Protein AF-A0A258IC38-F1 (afdb_monomer_lite)

pLDDT: mean 75.59, std 21.95, range [21.83, 98.69]

Foldseek 3Di:
DDPLVVLVCVLQVVPDDDDPPDDPCPVVVVVVSVVSLLVNAQAEEEEQPLQCLQLVLQLLLLLVCVQVVNDDLASSVLCCCCSVDVLRTNYYYDNVPNQQQDFLVPDDLDPLSQQAHEYEYEYEQLLSSQLLVVLCCCFAVVPDDDASLCCQPPHGNHLSSNQSSQQSCVVCQNRHPHYHYDYLVCCLVPVLVVSQVVCVSSVHDRDDPVSSVVSNVCSDLVNLVVCLLVVSNVDPVQHFNDLLDLSSGSSRQSDGPCSVVRDDPVRVVVSLVCCQVRHDCVVVCSRPVNVVVVVVVVVVVPPDDPDDDDDDDDDDDDDDDDDDDDDDDDDDPDDDDDDDDDDDDDDRSLVVQLQVQQVVVVVVVVVQVPDPPDDADQDDDQVVCCVVFVWRDFDADPQKTWGHKDWDQGPLGTKIKTWIQHNVRFTKIKIKGQAPDPFALQWDWDQDPNWIKIWHDDDRMTIIMTGPDDNVVRNVNRRVRSVRD

Sequence (485 aa):
MTLRTMFRDFAFSAGEVLLPRSIKNKGILLAMRRSASAWARDGYVLSYPKSGRTWFRTMFGSMACAQFGLKVDNPMELQHFWKLSPGIPNIGFTHDDYPNLKFGRDVEWNKSFYRRKKVLLLTRDPRDVLVSYYFDAKNRMKVIDCDISTYLRCEKGSIDAIVAFYNAWAQARSVPRDFLWITYEDMQSDPRKVIRDSAKFFGLPDPSAELVDEIVEKGSFRNMRKAELQDSFKHERLRPADPNNPESFKVRRGKVGGYVDYLTAEDIAFVDDYIDRNLDPFFARYYSENWSAQSASEQAAAEPARVQATSAANDNRSRNRWAKAAAILAVFASGWIANEAEIGVSHPASASSLVDEAQEAYEASKARAKMASQVQNGAVDRQEILDATGVVLPELPGEWTVTDTQLYPSDLGTSVVMSVVTEEDEQISLFAAEEETSISELPATEVNHGMTVAYWEEGSVALALVGEVDAPRLQELAENLADNS

Radius of gyration: 26.72 Å; chains: 1; bounding box: 61×61×80 Å

Structure (mmCIF, N/CA/C/O backbone):
data_AF-A0A258IC38-F1
#
_entry.id   AF-A0A258IC38-F1
#
loop_
_atom_site.group_PDB
_atom_site.id
_atom_site.type_symbol
_atom_site.label_atom_id
_atom_site.label_alt_id
_atom_site.label_comp_id
_atom_site.label_asym_id
_atom_site.label_entity_id
_atom_site.label_seq_id
_atom_site.pdbx_PDB_ins_code
_atom_site.Cartn_x
_atom_site.Cartn_y
_atom_site.Cartn_z
_atom_site.occupancy
_atom_site.B_iso_or_equiv
_atom_site.auth_seq_id
_atom_site.auth_comp_id
_atom_site.auth_asym_id
_atom_site.auth_atom_id
_atom_site.pdbx_PDB_model_num
ATOM 1 N N . MET A 1 1 ? -15.250 -5.197 38.723 1.00 43.66 1 MET A N 1
ATOM 2 C CA . MET A 1 1 ? -14.111 -4.783 37.876 1.00 43.66 1 MET A CA 1
ATOM 3 C C . MET A 1 1 ? -13.611 -6.019 37.136 1.00 43.66 1 MET A C 1
ATOM 5 O O . MET A 1 1 ? -13.114 -6.939 37.767 1.00 43.66 1 MET A O 1
ATOM 9 N N . THR A 1 2 ? -13.887 -6.137 35.838 1.00 50.22 2 THR A N 1
ATOM 10 C CA . THR A 1 2 ? -13.558 -7.332 35.034 1.00 50.22 2 THR A CA 1
ATOM 11 C C . THR A 1 2 ? -12.044 -7.520 34.907 1.00 50.22 2 THR A C 1
ATOM 13 O O . THR A 1 2 ? -11.322 -6.534 34.791 1.00 50.22 2 THR A O 1
ATOM 16 N N . LEU A 1 3 ? -11.556 -8.767 34.833 1.00 41.72 3 LEU A N 1
ATOM 17 C CA . LEU A 1 3 ? -10.134 -9.103 34.608 1.00 41.72 3 LEU A CA 1
ATOM 18 C C . LEU A 1 3 ? -9.533 -8.321 33.417 1.00 41.72 3 LEU A C 1
ATOM 20 O O . LEU A 1 3 ? -8.392 -7.874 33.447 1.00 41.72 3 LEU A O 1
ATOM 24 N N . ARG A 1 4 ? -10.355 -8.072 32.390 1.00 44.03 4 ARG A N 1
ATOM 25 C CA . ARG A 1 4 ? -10.020 -7.258 31.214 1.00 44.03 4 ARG A CA 1
ATOM 26 C C . ARG A 1 4 ? -9.739 -5.789 31.542 1.00 44.03 4 ARG A C 1
ATOM 28 O O . ARG A 1 4 ? -8.827 -5.217 30.962 1.00 44.03 4 ARG A O 1
ATOM 35 N N . THR A 1 5 ? -10.486 -5.204 32.475 1.00 47.81 5 THR A N 1
ATOM 36 C CA . THR A 1 5 ? -10.285 -3.834 32.967 1.00 47.81 5 THR A CA 1
ATOM 37 C C . THR A 1 5 ? -8.966 -3.742 33.732 1.00 47.81 5 THR A C 1
ATOM 39 O O . THR A 1 5 ? -8.153 -2.893 33.416 1.00 47.81 5 THR A O 1
ATOM 42 N N . MET A 1 6 ? -8.673 -4.709 34.609 1.00 48.41 6 MET A N 1
ATOM 43 C CA . MET A 1 6 ? -7.423 -4.755 35.382 1.00 48.41 6 MET A CA 1
ATOM 44 C C . MET A 1 6 ? -6.166 -4.868 34.498 1.00 48.41 6 MET A C 1
ATOM 46 O O . MET A 1 6 ? -5.181 -4.175 34.728 1.00 48.41 6 MET A O 1
ATOM 50 N N . PHE A 1 7 ? -6.194 -5.702 33.452 1.00 50.75 7 PHE A N 1
ATOM 51 C CA . PHE A 1 7 ? -5.085 -5.807 32.491 1.00 50.75 7 PHE A CA 1
ATOM 52 C C . PHE A 1 7 ? -4.980 -4.594 31.559 1.00 50.75 7 PHE A C 1
ATOM 54 O O . PHE A 1 7 ? -3.871 -4.215 31.179 1.00 50.75 7 PHE A O 1
ATOM 61 N N . ARG A 1 8 ? -6.113 -3.973 31.201 1.00 49.62 8 ARG A N 1
ATOM 62 C CA . ARG A 1 8 ? -6.132 -2.704 30.462 1.00 49.62 8 ARG A CA 1
ATOM 63 C C . ARG A 1 8 ? -5.483 -1.601 31.292 1.00 49.62 8 ARG A C 1
ATOM 65 O O . ARG A 1 8 ? -4.612 -0.905 30.782 1.00 49.62 8 ARG A O 1
ATOM 72 N N . ASP A 1 9 ? -5.832 -1.527 32.571 1.00 45.72 9 ASP A N 1
ATOM 73 C CA . ASP A 1 9 ? -5.285 -0.572 33.528 1.00 45.72 9 ASP A CA 1
ATOM 74 C C . ASP A 1 9 ? -3.806 -0.865 33.822 1.00 45.72 9 ASP A C 1
ATOM 76 O O . ASP A 1 9 ? -3.018 0.064 33.907 1.00 45.72 9 ASP A O 1
ATOM 80 N N . PHE A 1 10 ? -3.370 -2.130 33.858 1.00 53.59 10 PHE A N 1
ATOM 81 C CA . PHE A 1 10 ? -1.946 -2.490 33.955 1.00 53.59 10 PHE A CA 1
ATOM 82 C C . PHE A 1 10 ? -1.146 -2.079 32.705 1.00 53.59 10 PHE A C 1
ATOM 84 O O . PHE A 1 10 ? -0.032 -1.563 32.810 1.00 53.59 10 PHE A O 1
ATOM 91 N N . ALA A 1 11 ? -1.715 -2.257 31.508 1.00 51.41 11 ALA A N 1
ATOM 92 C CA . ALA A 1 11 ? -1.114 -1.777 30.262 1.00 51.41 11 ALA A CA 1
ATOM 93 C C . ALA A 1 11 ? -1.091 -0.234 30.161 1.00 51.41 11 ALA A C 1
ATOM 95 O O . ALA A 1 11 ? -0.262 0.311 29.425 1.00 51.41 11 ALA A O 1
ATOM 96 N N . PHE A 1 12 ? -1.988 0.447 30.886 1.00 44.09 12 PHE A N 1
ATOM 97 C CA . PHE A 1 12 ? -2.175 1.901 30.915 1.00 44.09 12 PHE A CA 1
ATOM 98 C C . PHE A 1 12 ? -1.322 2.602 31.999 1.00 44.09 12 PHE A C 1
ATOM 100 O O . PHE A 1 12 ? -0.570 3.518 31.685 1.00 44.09 12 PHE A O 1
ATOM 107 N N . SER A 1 13 ? -1.359 2.130 33.250 1.00 41.94 13 SER A N 1
ATOM 108 C CA . SER A 1 13 ? -0.758 2.732 34.459 1.00 41.94 13 SER A CA 1
ATOM 109 C C . SER A 1 13 ? 0.776 2.769 34.464 1.00 41.94 13 SER A C 1
ATOM 111 O O . SER A 1 13 ? 1.376 3.672 35.045 1.00 41.94 13 SER A O 1
ATOM 113 N N . ALA A 1 14 ? 1.447 1.862 33.753 1.00 44.78 14 ALA A N 1
ATOM 114 C CA . ALA A 1 14 ? 2.909 1.867 33.640 1.00 44.78 14 ALA A CA 1
ATOM 115 C C . ALA A 1 14 ? 3.472 3.009 32.752 1.00 44.78 14 ALA A C 1
ATOM 117 O O . ALA A 1 14 ? 4.652 2.980 32.397 1.00 44.78 14 ALA A O 1
ATOM 118 N N . GLY A 1 15 ? 2.629 3.968 32.345 1.00 38.19 15 GLY A N 1
ATOM 119 C CA . GLY A 1 15 ? 3.011 5.195 31.642 1.00 38.19 15 GLY A CA 1
ATOM 120 C C . GLY A 1 15 ? 3.510 6.331 32.543 1.00 38.19 15 GLY A C 1
ATOM 121 O O . GLY A 1 15 ? 4.215 7.193 32.035 1.00 38.19 15 GLY A O 1
ATOM 122 N N . GLU A 1 16 ? 3.222 6.319 33.853 1.00 35.72 16 GLU A N 1
ATOM 123 C CA . GLU A 1 16 ? 3.543 7.459 34.743 1.00 35.72 16 GLU A CA 1
ATOM 124 C C . GLU A 1 16 ? 4.177 7.098 36.097 1.00 35.72 16 GLU A C 1
ATOM 126 O O . GLU A 1 16 ? 4.627 7.986 36.819 1.00 35.72 16 GLU A O 1
ATOM 131 N N . VAL A 1 17 ? 4.304 5.819 36.463 1.00 34.88 17 VAL A N 1
ATOM 132 C CA . VAL A 1 17 ? 4.963 5.458 37.731 1.00 34.88 17 VAL A CA 1
ATOM 133 C C . VAL A 1 17 ? 6.463 5.264 37.508 1.00 34.88 17 VAL A C 1
ATOM 135 O O . VAL A 1 17 ? 6.892 4.272 36.918 1.00 34.88 17 VAL A O 1
ATOM 138 N N . LEU A 1 18 ? 7.245 6.236 37.996 1.00 39.53 18 LEU A N 1
ATOM 139 C CA . LEU A 1 18 ? 8.695 6.198 38.224 1.00 39.53 18 LEU A CA 1
ATOM 140 C C . LEU A 1 18 ? 9.195 4.773 38.513 1.00 39.53 18 LEU A C 1
ATOM 142 O O . LEU A 1 18 ? 9.059 4.270 39.627 1.00 39.53 18 LEU A O 1
ATOM 146 N N . LEU A 1 19 ? 9.798 4.116 37.518 1.00 42.03 19 LEU A N 1
ATOM 147 C CA . LEU A 1 19 ? 10.442 2.823 37.729 1.00 42.03 19 LEU A CA 1
ATOM 148 C C . LEU A 1 19 ? 11.833 3.046 38.349 1.00 42.03 19 LEU A C 1
ATOM 150 O O . LEU A 1 19 ? 12.678 3.695 37.720 1.00 42.03 19 LEU A O 1
ATOM 154 N N . PRO A 1 20 ? 12.116 2.499 39.548 1.00 40.59 20 PRO A N 1
ATOM 155 C CA . PRO A 1 20 ? 13.445 2.564 40.135 1.00 40.59 20 PRO A CA 1
ATOM 156 C C . PRO A 1 20 ? 14.472 1.888 39.217 1.00 40.59 20 PRO A C 1
ATOM 158 O O . PRO A 1 20 ? 14.230 0.826 38.639 1.00 40.59 20 PRO A O 1
ATOM 161 N N . ARG A 1 21 ? 15.651 2.506 39.093 1.00 44.81 21 ARG A N 1
ATOM 162 C CA . ARG A 1 21 ? 16.702 2.169 38.114 1.00 44.81 21 ARG A CA 1
ATOM 163 C C . ARG A 1 21 ? 17.358 0.778 38.280 1.00 44.81 21 ARG A C 1
ATOM 165 O O . ARG A 1 21 ? 18.267 0.471 37.516 1.00 44.81 21 ARG A O 1
ATOM 172 N N . SER A 1 22 ? 16.927 -0.080 39.210 1.00 51.34 22 SER A N 1
ATOM 173 C CA . SER A 1 22 ? 17.721 -1.231 39.685 1.00 51.34 22 SER A CA 1
ATOM 174 C C . SER A 1 22 ? 17.137 -2.642 39.479 1.00 51.34 22 SER A C 1
ATOM 176 O O . SER A 1 22 ? 17.486 -3.551 40.229 1.00 51.34 22 SER A O 1
ATOM 178 N N . ILE A 1 23 ? 16.305 -2.907 38.465 1.00 48.12 23 ILE A N 1
ATOM 179 C CA . ILE A 1 23 ? 15.757 -4.269 38.277 1.00 48.12 23 ILE A CA 1
ATOM 180 C C . ILE A 1 23 ? 16.487 -5.036 37.159 1.00 48.12 23 ILE A C 1
ATOM 182 O O . ILE A 1 23 ? 16.323 -4.747 35.974 1.00 48.12 23 ILE A O 1
ATOM 186 N N . LYS A 1 24 ? 17.222 -6.091 37.550 1.00 48.69 24 LYS A N 1
ATOM 187 C CA . LYS A 1 24 ? 17.891 -7.110 36.701 1.00 48.69 24 LYS A CA 1
ATOM 188 C C . LYS A 1 24 ? 16.952 -7.893 35.750 1.00 48.69 24 LYS A C 1
ATOM 190 O O . LYS A 1 24 ? 17.424 -8.690 34.952 1.00 48.69 24 LYS A O 1
ATOM 195 N N . ASN A 1 25 ? 15.643 -7.625 35.774 1.00 50.44 25 ASN A N 1
ATOM 196 C CA . ASN A 1 25 ? 14.589 -8.356 35.053 1.00 50.44 25 ASN A CA 1
ATOM 197 C C . ASN A 1 25 ? 13.888 -7.526 33.959 1.00 50.44 25 ASN A C 1
ATOM 199 O O . ASN A 1 25 ? 12.760 -7.845 33.577 1.00 50.44 25 ASN A O 1
ATOM 203 N N . LYS A 1 26 ? 14.528 -6.469 33.429 1.00 53.91 26 LYS A N 1
ATOM 204 C CA . LYS A 1 26 ? 13.950 -5.626 32.358 1.00 53.91 26 LYS A CA 1
ATOM 205 C C . LYS A 1 26 ? 13.396 -6.444 31.179 1.00 53.91 26 LYS A C 1
ATOM 207 O O . LYS A 1 26 ? 12.326 -6.114 30.681 1.00 53.91 26 LYS A O 1
ATOM 212 N N . GLY A 1 27 ? 14.072 -7.526 30.775 1.00 51.28 27 GLY A N 1
ATOM 213 C CA . GLY A 1 27 ? 13.627 -8.399 29.679 1.00 51.28 27 GLY A CA 1
ATOM 214 C C . GLY A 1 27 ? 12.324 -9.152 29.973 1.00 51.28 27 GLY A C 1
ATOM 215 O O . GLY A 1 27 ? 11.414 -9.147 29.147 1.00 51.28 27 GLY A O 1
ATOM 216 N N . ILE A 1 28 ? 12.194 -9.727 31.173 1.00 56.53 28 ILE A N 1
ATOM 217 C CA . ILE A 1 28 ? 10.988 -10.456 31.607 1.00 56.53 28 ILE A CA 1
ATOM 218 C C . ILE A 1 28 ? 9.804 -9.492 31.726 1.00 56.53 28 ILE A C 1
ATOM 220 O O . ILE A 1 28 ? 8.716 -9.778 31.231 1.00 56.53 28 ILE A O 1
ATOM 224 N N . LEU A 1 29 ? 10.026 -8.312 32.311 1.00 51.19 29 LEU A N 1
ATOM 225 C CA . LEU A 1 29 ? 8.991 -7.287 32.452 1.00 51.19 29 LEU A CA 1
ATOM 226 C C . LEU A 1 29 ? 8.514 -6.769 31.083 1.00 51.19 29 LEU A C 1
ATOM 228 O O . LEU A 1 29 ? 7.318 -6.573 30.866 1.00 51.19 29 LEU A O 1
ATOM 232 N N . LEU A 1 30 ? 9.438 -6.584 30.134 1.00 51.50 30 LEU A N 1
ATOM 233 C CA . LEU A 1 30 ? 9.118 -6.156 28.772 1.00 51.50 30 LEU A CA 1
ATOM 234 C C . LEU A 1 30 ? 8.346 -7.239 28.002 1.00 51.50 30 LEU A C 1
ATOM 236 O O . LEU A 1 30 ? 7.397 -6.917 27.285 1.00 51.50 30 LEU A O 1
ATOM 240 N N . ALA A 1 31 ? 8.705 -8.514 28.181 1.00 49.56 31 ALA A N 1
ATOM 241 C CA . ALA A 1 31 ? 7.979 -9.647 27.612 1.00 49.56 31 ALA A CA 1
ATOM 242 C C . ALA A 1 31 ? 6.556 -9.749 28.187 1.00 49.56 31 ALA A C 1
ATOM 244 O O . ALA A 1 31 ? 5.594 -9.816 27.425 1.00 49.56 31 ALA A O 1
ATOM 245 N N . MET A 1 32 ? 6.398 -9.642 29.512 1.00 55.78 32 MET A N 1
ATOM 246 C CA . MET A 1 32 ? 5.083 -9.603 30.166 1.00 55.78 32 MET A CA 1
ATOM 247 C C . MET A 1 32 ? 4.231 -8.429 29.671 1.00 55.78 32 MET A C 1
ATOM 249 O O . MET A 1 32 ? 3.051 -8.607 29.372 1.00 55.78 32 MET A O 1
ATOM 253 N N . ARG A 1 33 ? 4.827 -7.240 29.504 1.00 58.94 33 ARG A N 1
ATOM 254 C CA . ARG A 1 33 ? 4.146 -6.058 28.952 1.00 58.94 33 ARG A CA 1
ATOM 255 C C . ARG A 1 33 ? 3.682 -6.277 27.512 1.00 58.94 33 ARG A C 1
ATOM 257 O O . ARG A 1 33 ? 2.566 -5.887 27.168 1.00 58.94 33 ARG A O 1
ATOM 264 N N . ARG A 1 34 ? 4.511 -6.902 26.668 1.00 57.53 34 ARG A N 1
ATOM 265 C CA . ARG A 1 34 ? 4.143 -7.255 25.287 1.00 57.53 34 ARG A CA 1
ATOM 266 C C . ARG A 1 34 ? 2.979 -8.242 25.266 1.00 57.53 34 ARG A C 1
ATOM 268 O O . ARG A 1 34 ? 2.007 -7.985 24.561 1.00 57.53 34 ARG A O 1
ATOM 275 N N . SER A 1 35 ? 3.028 -9.289 26.086 1.00 63.84 35 SER A N 1
ATOM 276 C CA . SER A 1 35 ? 1.956 -10.285 26.191 1.00 63.84 35 SER A CA 1
ATOM 277 C C . SER A 1 35 ? 0.648 -9.688 26.713 1.00 63.84 35 SER A C 1
ATOM 279 O O . SER A 1 35 ? -0.406 -9.940 26.136 1.00 63.84 35 SER A O 1
ATOM 281 N N . ALA A 1 36 ? 0.699 -8.838 27.743 1.00 64.25 36 ALA A N 1
ATOM 282 C CA . ALA A 1 36 ? -0.480 -8.154 28.275 1.00 64.25 36 ALA A CA 1
ATOM 283 C C . ALA A 1 36 ? -1.103 -7.195 27.246 1.00 64.25 36 ALA A C 1
ATOM 285 O O . ALA A 1 36 ? -2.315 -7.208 27.045 1.00 64.25 36 ALA A O 1
ATOM 286 N N . SER A 1 37 ? -0.278 -6.412 26.540 1.00 63.31 37 SER A N 1
ATOM 287 C CA . SER A 1 37 ? -0.732 -5.531 25.455 1.00 63.31 37 SER A CA 1
ATOM 288 C C . SER A 1 37 ? -1.379 -6.322 24.314 1.00 63.31 37 SER A C 1
ATOM 290 O O . SER A 1 37 ? -2.460 -5.971 23.847 1.00 63.31 37 SER A O 1
ATOM 292 N N . ALA A 1 38 ? -0.764 -7.436 23.911 1.00 65.75 38 ALA A N 1
ATOM 293 C CA . ALA A 1 38 ? -1.284 -8.317 22.872 1.00 65.75 38 ALA A CA 1
ATOM 294 C C . ALA A 1 38 ? -2.613 -8.981 23.291 1.00 65.75 38 ALA A C 1
ATOM 296 O O . ALA A 1 38 ? -3.562 -9.057 22.509 1.00 65.75 38 ALA A O 1
ATOM 297 N N . TRP A 1 39 ? -2.733 -9.380 24.560 1.00 73.00 39 TRP A N 1
ATOM 298 C CA . TRP A 1 39 ? -3.977 -9.903 25.121 1.00 73.00 39 TRP A CA 1
ATOM 299 C C . TRP A 1 39 ? -5.076 -8.836 25.223 1.00 73.00 39 TRP A C 1
ATOM 301 O O . TRP A 1 39 ? -6.239 -9.149 24.972 1.00 73.00 39 TRP A O 1
ATOM 311 N N . ALA A 1 40 ? -4.733 -7.581 25.519 1.00 76.81 40 ALA A N 1
ATOM 312 C CA . ALA A 1 40 ? -5.687 -6.479 25.650 1.00 76.81 40 ALA A CA 1
ATOM 313 C C . ALA A 1 40 ? -6.219 -5.936 24.309 1.00 76.81 40 ALA A C 1
ATOM 315 O O . ALA A 1 40 ? -7.168 -5.156 24.320 1.00 76.81 40 ALA A O 1
ATOM 316 N N . ARG A 1 41 ? -5.638 -6.325 23.165 1.00 85.31 41 ARG A N 1
ATOM 317 C CA . ARG A 1 41 ? -6.091 -5.878 21.835 1.00 85.31 41 ARG A CA 1
ATOM 318 C C . ARG A 1 41 ? -7.485 -6.391 21.495 1.00 85.31 41 ARG A C 1
ATOM 320 O O . ARG A 1 41 ? -7.797 -7.556 21.739 1.00 85.31 41 ARG A O 1
ATOM 327 N N . ASP A 1 42 ? -8.300 -5.546 20.886 1.00 89.69 42 ASP A N 1
ATOM 328 C CA . ASP A 1 42 ? -9.652 -5.888 20.433 1.00 89.69 42 ASP A CA 1
ATOM 329 C C . ASP A 1 42 ? -9.643 -6.504 19.032 1.00 89.69 42 ASP A C 1
ATOM 331 O O . ASP A 1 42 ? -10.448 -7.388 18.717 1.00 89.69 42 ASP A O 1
ATOM 335 N N . GLY A 1 43 ? -8.685 -6.080 18.211 1.00 94.38 43 GLY A N 1
ATOM 336 C CA . GLY A 1 43 ? -8.477 -6.606 16.876 1.00 94.38 43 GLY A CA 1
ATOM 337 C C . GLY A 1 43 ? -7.108 -6.262 16.310 1.00 94.38 43 GLY A C 1
ATOM 338 O O . GLY A 1 43 ? -6.293 -5.600 16.957 1.00 94.38 43 GLY A O 1
ATOM 339 N N . TYR A 1 44 ? -6.857 -6.760 15.107 1.00 95.38 44 TYR A N 1
ATOM 340 C CA . TYR A 1 44 ? -5.603 -6.611 14.394 1.00 95.38 44 TYR A CA 1
ATOM 341 C C . TYR A 1 44 ? -5.843 -6.239 12.938 1.00 95.38 44 TYR A C 1
ATOM 343 O O . TYR A 1 44 ? -6.772 -6.750 12.322 1.00 95.38 44 TYR A O 1
ATOM 351 N N . VAL A 1 45 ? -4.962 -5.401 12.404 1.00 96.62 45 VAL A N 1
ATOM 352 C CA . VAL A 1 45 ? -4.740 -5.234 10.969 1.00 96.62 45 VAL A CA 1
ATOM 353 C C . VAL A 1 45 ? -3.438 -5.944 10.622 1.00 96.62 45 VAL A C 1
ATOM 355 O O . VAL A 1 45 ? -2.373 -5.624 11.169 1.00 96.62 45 VAL A O 1
ATOM 358 N N . LEU A 1 46 ? -3.536 -6.924 9.735 1.00 95.56 46 LEU A N 1
ATOM 359 C CA . LEU A 1 46 ? -2.441 -7.782 9.311 1.00 95.56 46 LEU A CA 1
ATOM 360 C C . LEU A 1 46 ? -2.169 -7.568 7.838 1.00 95.56 46 LEU A C 1
ATOM 362 O O . LEU A 1 46 ? -3.094 -7.439 7.049 1.00 95.56 46 LEU A O 1
ATOM 366 N N . SER A 1 47 ? -0.899 -7.535 7.471 1.00 95.94 47 SER A N 1
ATOM 367 C CA . SER A 1 47 ? -0.494 -7.479 6.073 1.00 95.94 47 SER A CA 1
ATOM 368 C C . SER A 1 47 ? 0.903 -8.057 5.943 1.00 95.94 47 SER A C 1
ATOM 370 O O . SER A 1 47 ? 1.706 -7.946 6.879 1.00 95.94 47 SER A O 1
ATOM 372 N N . TYR A 1 48 ? 1.243 -8.566 4.766 1.00 96.00 48 TYR A N 1
ATOM 373 C CA . TYR A 1 48 ? 2.652 -8.696 4.413 1.00 96.00 48 TYR A CA 1
ATOM 374 C C . TYR A 1 48 ? 3.277 -7.281 4.361 1.00 96.00 48 TYR A C 1
ATOM 376 O O . TYR A 1 48 ? 2.550 -6.279 4.218 1.00 96.00 48 TYR A O 1
ATOM 384 N N . PRO A 1 49 ? 4.592 -7.106 4.582 1.00 89.69 49 PRO A N 1
ATOM 385 C CA . PRO A 1 49 ? 5.242 -5.833 4.290 1.00 89.69 49 PRO A CA 1
ATOM 386 C C . PRO A 1 49 ? 4.917 -5.325 2.887 1.00 89.69 49 PRO A C 1
ATOM 388 O O . PRO A 1 49 ? 4.665 -6.094 1.975 1.00 89.69 49 PRO A O 1
ATOM 391 N N . LYS A 1 50 ? 4.893 -4.002 2.722 1.00 87.31 50 LYS A N 1
ATOM 392 C CA . LYS A 1 50 ? 4.677 -3.347 1.418 1.00 87.31 50 LYS A CA 1
ATOM 393 C C . LYS A 1 50 ? 3.301 -3.565 0.755 1.00 87.31 50 LYS A C 1
ATOM 395 O O . LYS A 1 50 ? 3.047 -2.976 -0.286 1.00 87.31 50 LYS A O 1
ATOM 400 N N . SER A 1 51 ? 2.341 -4.216 1.417 1.00 91.19 51 SER A N 1
ATOM 401 C CA . SER A 1 51 ? 0.936 -4.292 0.962 1.00 91.19 51 SER A CA 1
ATOM 402 C C . SER A 1 51 ? 0.089 -3.037 1.271 1.00 91.19 51 SER A C 1
ATOM 404 O O . SER A 1 51 ? -1.103 -3.145 1.513 1.00 91.19 51 SER A O 1
ATOM 406 N N . GLY A 1 52 ? 0.680 -1.838 1.370 1.00 87.94 52 GLY A N 1
ATOM 407 C CA . GLY A 1 52 ? -0.094 -0.591 1.554 1.00 87.94 52 GLY A CA 1
ATOM 408 C C . GLY A 1 52 ? -0.532 -0.230 2.985 1.00 87.94 52 GLY A C 1
ATOM 409 O O . GLY A 1 52 ? -1.255 0.742 3.188 1.00 87.94 52 GLY A O 1
ATOM 410 N N . ARG A 1 53 ? -0.048 -0.931 4.021 1.00 86.88 53 ARG A N 1
ATOM 411 C CA . ARG A 1 53 ? -0.444 -0.680 5.427 1.00 86.88 53 ARG A CA 1
ATOM 412 C C . ARG A 1 53 ? -0.216 0.755 5.916 1.00 86.88 53 ARG A C 1
ATOM 414 O O . ARG A 1 53 ? -0.935 1.212 6.797 1.00 86.88 53 ARG A O 1
ATOM 421 N N . THR A 1 54 ? 0.802 1.449 5.403 1.00 82.69 54 THR A N 1
ATOM 422 C CA . THR A 1 54 ? 1.034 2.866 5.739 1.00 82.69 54 THR A CA 1
ATOM 423 C C . THR A 1 54 ? -0.131 3.728 5.276 1.00 82.69 54 THR A C 1
ATOM 425 O O . THR A 1 54 ? -0.665 4.475 6.084 1.00 82.69 54 THR A O 1
ATOM 428 N N . TRP A 1 55 ? -0.569 3.551 4.032 1.00 86.56 55 TRP A N 1
ATOM 429 C CA . TRP A 1 55 ? -1.679 4.303 3.465 1.00 86.56 55 TRP A CA 1
ATOM 430 C C . TRP A 1 55 ? -2.978 4.061 4.236 1.00 86.56 55 TRP A C 1
ATOM 432 O O . TRP A 1 55 ? -3.629 5.006 4.677 1.00 86.56 55 TRP A O 1
ATOM 442 N N . PHE A 1 56 ? -3.275 2.790 4.530 1.00 91.44 56 PHE A N 1
ATOM 443 C CA . PHE A 1 56 ? -4.426 2.428 5.355 1.00 91.44 56 PHE A CA 1
ATOM 444 C C . PHE A 1 56 ? -4.359 3.076 6.745 1.00 91.44 56 PHE A C 1
ATOM 446 O O . PHE A 1 56 ? -5.346 3.628 7.219 1.00 91.44 56 PHE A O 1
ATOM 453 N N . ARG A 1 57 ? -3.191 3.045 7.408 1.00 89.31 57 ARG A N 1
ATOM 454 C CA . ARG A 1 57 ? -2.994 3.678 8.725 1.00 89.31 57 ARG A CA 1
ATOM 455 C C . ARG A 1 57 ? -3.226 5.180 8.678 1.00 89.31 57 ARG A C 1
ATOM 457 O O . ARG A 1 57 ? -3.816 5.697 9.617 1.00 89.31 57 ARG A O 1
ATOM 464 N N . THR A 1 58 ? -2.772 5.857 7.627 1.00 86.06 58 THR A N 1
ATOM 465 C CA . THR A 1 58 ? -2.986 7.296 7.477 1.00 86.06 58 THR A CA 1
ATOM 466 C C . THR A 1 58 ? -4.467 7.601 7.309 1.00 86.06 58 THR A C 1
ATOM 468 O O . THR A 1 58 ? -5.013 8.342 8.117 1.00 86.06 58 THR A O 1
ATOM 471 N N . MET A 1 59 ? -5.144 6.980 6.338 1.00 90.19 59 MET A N 1
ATOM 472 C CA . MET A 1 59 ? -6.563 7.258 6.087 1.00 90.19 59 MET A CA 1
ATOM 473 C C . MET A 1 59 ? -7.443 6.881 7.285 1.00 90.19 59 MET A C 1
ATOM 475 O O . MET A 1 59 ? -8.198 7.699 7.809 1.00 90.19 59 MET A O 1
ATOM 479 N N . PHE A 1 60 ? -7.300 5.651 7.780 1.00 92.25 60 PHE A N 1
ATOM 480 C CA . PHE A 1 60 ? -8.121 5.138 8.875 1.00 92.25 60 PHE A CA 1
ATOM 481 C C . PHE A 1 60 ? -7.800 5.815 10.217 1.00 92.25 60 PHE A C 1
ATOM 483 O O . PHE A 1 60 ? -8.679 6.015 11.054 1.00 92.25 60 PHE A O 1
ATOM 490 N N . GLY A 1 61 ? -6.540 6.207 10.415 1.00 90.81 61 GLY A N 1
ATOM 491 C CA . GLY A 1 61 ? -6.099 7.008 11.549 1.00 90.81 61 GLY A CA 1
ATOM 492 C C . GLY A 1 61 ? -6.690 8.413 11.536 1.00 90.81 61 GLY A C 1
ATOM 493 O O . GLY A 1 61 ? -7.290 8.820 12.527 1.00 90.81 61 GLY A O 1
ATOM 494 N N . SER A 1 62 ? -6.603 9.119 10.405 1.00 90.38 62 SER A N 1
ATOM 495 C CA . SER A 1 62 ? -7.199 10.449 10.223 1.00 90.38 62 SER A CA 1
ATOM 496 C C . SER A 1 62 ? -8.714 10.429 10.430 1.00 90.38 62 SER A C 1
ATOM 498 O O . SER A 1 62 ? -9.245 11.308 11.107 1.00 90.38 62 SER A O 1
ATOM 500 N N . MET A 1 63 ? -9.397 9.379 9.954 1.00 93.19 63 MET A N 1
ATOM 501 C CA . MET A 1 63 ? -10.817 9.144 10.239 1.00 93.19 63 MET A CA 1
ATOM 502 C C . MET A 1 63 ? -11.092 9.091 11.740 1.00 93.19 63 MET A C 1
ATOM 504 O O . MET A 1 63 ? -11.952 9.813 12.244 1.00 93.19 63 MET A O 1
ATOM 508 N N . ALA A 1 64 ? -10.340 8.263 12.469 1.00 91.69 64 ALA A N 1
ATOM 509 C CA . ALA A 1 64 ? -10.496 8.139 13.911 1.00 91.69 64 ALA A CA 1
ATOM 510 C C . ALA A 1 64 ? -10.159 9.453 14.637 1.00 91.69 64 ALA A C 1
ATOM 512 O O . ALA A 1 64 ? -10.823 9.805 15.609 1.00 91.69 64 ALA A O 1
ATOM 513 N N . CYS A 1 65 ? -9.168 10.214 14.169 1.00 90.75 65 CYS A N 1
ATOM 514 C CA . CYS A 1 65 ? -8.866 11.525 14.734 1.00 90.75 65 CYS A CA 1
ATOM 515 C C . CYS A 1 65 ? -10.040 12.492 14.582 1.00 90.75 65 CYS A C 1
ATOM 517 O O . CYS A 1 65 ? -10.452 13.094 15.571 1.00 90.75 65 CYS A O 1
ATOM 519 N N . ALA A 1 66 ? -10.613 12.597 13.384 1.00 91.00 66 ALA A N 1
ATOM 520 C CA . ALA A 1 66 ? -11.729 13.494 13.114 1.00 91.00 66 ALA A CA 1
ATOM 521 C C . ALA A 1 66 ? -12.995 13.096 13.889 1.00 91.00 66 ALA A C 1
ATOM 523 O O . ALA A 1 66 ? -13.572 13.924 14.592 1.00 91.00 66 ALA A O 1
ATOM 524 N N . GLN A 1 67 ? -13.390 11.818 13.845 1.00 92.31 67 GLN A N 1
ATOM 525 C CA . GLN A 1 67 ? -14.613 11.337 14.505 1.00 92.31 67 GLN A CA 1
ATOM 526 C C . GLN A 1 67 ? -14.581 11.475 16.032 1.00 92.31 67 GLN A C 1
ATOM 528 O O . GLN A 1 67 ? -15.625 11.656 16.656 1.00 92.31 67 GLN A O 1
ATOM 533 N N . PHE A 1 68 ? -13.397 11.375 16.641 1.00 91.69 68 PHE A N 1
ATOM 534 C CA . PHE A 1 68 ? -13.232 11.436 18.095 1.00 91.69 68 PHE A CA 1
ATOM 535 C C . PHE A 1 68 ? -12.586 12.742 18.578 1.00 91.69 68 PHE A C 1
ATOM 537 O O . PHE A 1 68 ? -12.273 12.856 19.763 1.00 91.69 68 PHE A O 1
ATOM 544 N N . GLY A 1 69 ? -12.376 13.718 17.687 1.00 90.38 69 GLY A N 1
ATOM 545 C CA . GLY A 1 69 ? -11.758 15.004 18.015 1.00 90.38 69 GLY A CA 1
ATOM 546 C C . GLY A 1 69 ? -10.337 14.886 18.579 1.00 90.38 69 GLY A C 1
ATOM 547 O O . GLY A 1 69 ? -9.944 15.684 19.432 1.00 90.38 69 GLY A O 1
ATOM 548 N N . LEU A 1 70 ? -9.569 13.875 18.156 1.00 88.25 70 LEU A N 1
ATOM 549 C CA . LEU A 1 70 ? -8.212 13.656 18.652 1.00 88.25 70 LEU A CA 1
ATOM 550 C C . LEU A 1 70 ? -7.231 14.616 17.985 1.00 88.25 70 LEU A C 1
ATOM 552 O O . LEU A 1 70 ? -7.132 14.674 16.761 1.00 88.25 70 LEU A O 1
ATOM 556 N N . LYS A 1 71 ? -6.431 15.294 18.807 1.00 84.75 71 LYS A N 1
ATOM 557 C CA . LYS A 1 71 ? -5.281 16.081 18.358 1.00 84.75 71 LYS A CA 1
ATOM 558 C C . LYS A 1 71 ? -4.020 15.263 18.591 1.00 84.75 71 LYS A C 1
ATOM 560 O O . LYS A 1 71 ? -3.514 15.208 19.709 1.00 84.75 71 LYS A O 1
ATOM 565 N N . VAL A 1 72 ? -3.571 14.574 17.552 1.00 78.81 72 VAL A N 1
ATOM 566 C CA . VAL A 1 72 ? -2.339 13.781 17.565 1.00 78.81 72 VAL A CA 1
ATOM 567 C C . VAL A 1 72 ? -1.442 14.243 16.433 1.00 78.81 72 VAL A C 1
ATOM 569 O O . VAL A 1 72 ? -1.927 14.545 15.347 1.00 78.81 72 VAL A O 1
ATOM 572 N N . ASP A 1 73 ? -0.137 14.254 16.683 1.00 74.38 73 ASP A N 1
ATOM 573 C CA . ASP A 1 73 ? 0.840 14.673 15.675 1.00 74.38 73 ASP A CA 1
ATOM 574 C C . ASP A 1 73 ? 0.915 13.688 14.503 1.00 74.38 73 ASP A C 1
ATOM 576 O O . ASP A 1 73 ? 1.183 14.083 13.374 1.00 74.38 73 ASP A O 1
ATOM 580 N N . ASN A 1 74 ? 0.680 12.396 14.762 1.00 76.69 74 ASN A N 1
ATOM 581 C CA . ASN A 1 74 ? 0.765 11.355 13.746 1.00 76.69 74 ASN A CA 1
ATOM 582 C C . ASN A 1 74 ? -0.505 10.480 13.726 1.00 76.69 74 ASN A C 1
ATOM 584 O O . ASN A 1 74 ? -0.679 9.638 14.619 1.00 76.69 74 ASN A O 1
ATOM 588 N N . PRO A 1 75 ? -1.366 10.609 12.695 1.00 80.88 75 PRO A N 1
ATOM 589 C CA . PRO A 1 75 ? -2.585 9.810 12.568 1.00 80.88 75 PRO A CA 1
ATOM 590 C C . PRO A 1 75 ? -2.294 8.309 12.413 1.00 80.88 75 PRO A C 1
ATOM 592 O O . PRO A 1 75 ? -3.125 7.470 12.752 1.00 80.88 75 PRO A O 1
ATOM 595 N N . MET A 1 76 ? -1.094 7.931 11.968 1.00 78.44 76 MET A N 1
ATOM 596 C CA . MET A 1 76 ? -0.740 6.531 11.762 1.00 78.44 76 MET A CA 1
ATOM 597 C C . MET A 1 76 ? -0.616 5.747 13.069 1.00 78.44 76 MET A C 1
ATOM 599 O O . MET A 1 76 ? -0.701 4.523 13.033 1.00 78.44 76 MET A O 1
ATOM 603 N N . GLU A 1 77 ? -0.452 6.398 14.222 1.00 74.56 77 GLU A N 1
ATOM 604 C CA . GLU A 1 77 ? -0.277 5.751 15.531 1.00 74.56 77 GLU A CA 1
ATOM 605 C C . GLU A 1 77 ? -1.590 5.235 16.153 1.00 74.56 77 GLU A C 1
ATOM 607 O O . GLU A 1 77 ? -1.718 5.111 17.374 1.00 74.56 77 GLU A O 1
ATOM 612 N N . LEU A 1 78 ? -2.552 4.850 15.307 1.00 80.31 78 LEU A N 1
ATOM 613 C CA . LEU A 1 78 ? -3.883 4.358 15.673 1.00 80.31 78 LEU A CA 1
ATOM 614 C C . LEU A 1 78 ? -3.870 3.270 16.763 1.00 80.31 78 LEU A C 1
ATOM 616 O O . LEU A 1 78 ? -4.775 3.214 17.595 1.00 80.31 78 LEU A O 1
ATOM 620 N N . GLN A 1 79 ? -2.819 2.442 16.841 1.00 77.50 79 GLN A N 1
ATOM 621 C CA . GLN A 1 79 ? -2.658 1.433 17.902 1.00 77.50 79 GLN A CA 1
ATOM 622 C C . GLN A 1 79 ? -2.570 2.008 19.327 1.00 77.50 79 GLN A C 1
ATOM 624 O O . GLN A 1 79 ? -2.541 1.260 20.312 1.00 77.50 79 GLN A O 1
ATOM 629 N N . HIS A 1 80 ? -2.468 3.328 19.456 1.00 80.75 80 HIS A N 1
ATOM 630 C CA . HIS A 1 80 ? -2.408 4.049 20.718 1.00 80.75 80 HIS A CA 1
ATOM 631 C C . HIS A 1 80 ? -3.669 4.876 21.000 1.00 80.75 80 HIS A C 1
ATOM 633 O O . HIS A 1 80 ? -3.850 5.294 22.141 1.00 80.75 80 HIS A O 1
ATOM 639 N N . PHE A 1 81 ? -4.581 5.042 20.035 1.00 84.25 81 PHE A N 1
ATOM 640 C CA . PHE A 1 81 ? -5.728 5.954 20.172 1.00 84.25 81 PHE A CA 1
ATOM 641 C C . PHE A 1 81 ? -6.774 5.481 21.181 1.00 84.25 81 PHE A C 1
ATOM 643 O O . PHE A 1 81 ? -7.421 6.303 21.821 1.00 84.25 81 PHE A O 1
ATOM 650 N N . TRP A 1 82 ? -6.869 4.172 21.426 1.00 82.06 82 TRP A N 1
ATOM 651 C CA . TRP A 1 82 ? -7.711 3.611 22.492 1.00 82.06 82 TRP A CA 1
ATOM 652 C C . TRP A 1 82 ? -7.356 4.135 23.895 1.00 82.06 82 TRP A C 1
ATOM 654 O O . TRP A 1 82 ? -8.171 4.060 24.813 1.00 82.06 82 TRP A O 1
ATOM 664 N N . LYS A 1 83 ? -6.132 4.652 24.086 1.00 81.94 83 LYS A N 1
ATOM 665 C CA . LYS A 1 83 ? -5.707 5.300 25.336 1.00 81.94 83 LYS A CA 1
ATOM 666 C C . LYS A 1 83 ? -6.222 6.732 25.457 1.00 81.94 83 LYS A C 1
ATOM 668 O O . LYS A 1 83 ? -6.283 7.249 26.565 1.00 81.94 83 LYS A O 1
ATOM 673 N N . LEU A 1 84 ? -6.540 7.358 24.326 1.00 84.50 84 LEU A N 1
ATOM 674 C CA . LEU A 1 84 ? -6.976 8.748 24.225 1.00 84.50 84 LEU A CA 1
ATOM 675 C C . LEU A 1 84 ? -8.503 8.858 24.260 1.00 84.50 84 LEU A C 1
ATOM 677 O O . LEU A 1 84 ? -9.029 9.813 24.817 1.00 84.50 84 LEU A O 1
ATOM 681 N N . SER A 1 85 ? -9.215 7.870 23.707 1.00 86.50 85 SER A N 1
ATOM 682 C CA . SER A 1 85 ? -10.678 7.822 23.738 1.00 86.50 85 SER A CA 1
ATOM 683 C C . SER A 1 85 ? -11.198 6.398 23.987 1.00 86.50 85 SER A C 1
ATOM 685 O O . SER A 1 85 ? -10.869 5.489 23.221 1.00 86.50 85 SER A O 1
ATOM 687 N N . PRO A 1 86 ? -12.048 6.175 25.014 1.00 83.56 86 PRO A N 1
ATOM 688 C CA . PRO A 1 86 ? -12.615 4.860 25.325 1.00 83.56 86 PRO A CA 1
ATOM 689 C C . PRO A 1 86 ? -13.480 4.245 24.217 1.00 83.56 86 PRO A C 1
ATOM 691 O O . PRO A 1 86 ? -13.711 3.038 24.247 1.00 83.56 86 PRO A O 1
ATOM 694 N N . GLY A 1 87 ? -13.980 5.060 23.281 1.00 86.81 87 GLY A N 1
ATOM 695 C CA . GLY A 1 87 ? -14.795 4.605 22.152 1.00 86.81 87 GLY A CA 1
ATOM 696 C C . GLY A 1 87 ? -13.985 4.007 20.998 1.00 86.81 87 GLY A C 1
ATOM 697 O O . GLY A 1 87 ? -14.571 3.440 20.081 1.00 86.81 87 GLY A O 1
ATOM 698 N N . ILE A 1 88 ? -12.651 4.102 21.045 1.00 90.00 88 ILE A N 1
ATOM 699 C CA . ILE A 1 88 ? -11.766 3.554 20.017 1.00 90.00 88 ILE A CA 1
ATOM 700 C C . ILE A 1 88 ? -11.252 2.181 20.475 1.00 90.00 88 ILE A C 1
ATOM 702 O O . ILE A 1 88 ? -10.646 2.082 21.548 1.00 90.00 88 ILE A O 1
ATOM 706 N N . PRO A 1 89 ? -11.444 1.110 19.685 1.00 91.06 89 PRO A N 1
ATOM 707 C CA . PRO A 1 89 ? -10.922 -0.207 20.017 1.00 91.06 89 PRO A CA 1
ATOM 708 C C . PRO A 1 89 ? -9.389 -0.235 19.947 1.00 91.06 89 PRO A C 1
ATOM 710 O O . PRO A 1 89 ? -8.752 0.452 19.148 1.00 91.06 89 PRO A O 1
ATOM 713 N N . ASN A 1 90 ? -8.770 -1.084 20.762 1.00 87.06 90 ASN A N 1
ATOM 714 C CA . ASN A 1 90 ? -7.329 -1.312 20.748 1.00 87.06 90 ASN A CA 1
ATOM 715 C C . ASN A 1 90 ? -6.936 -2.177 19.536 1.00 87.06 90 ASN A C 1
ATOM 717 O O . ASN A 1 90 ? -6.938 -3.411 19.616 1.00 87.06 90 ASN A O 1
ATOM 721 N N . ILE A 1 91 ? -6.625 -1.524 18.413 1.00 89.62 91 ILE A N 1
ATOM 722 C CA . ILE A 1 91 ? -6.267 -2.165 17.139 1.00 89.62 91 ILE A CA 1
ATOM 723 C C . ILE A 1 91 ? -4.744 -2.307 17.024 1.00 89.62 91 ILE A C 1
ATOM 725 O O . ILE A 1 91 ? -4.006 -1.325 16.989 1.00 89.62 91 ILE A O 1
ATOM 729 N N . GLY A 1 92 ? -4.247 -3.541 16.938 1.00 83.88 92 GLY A N 1
ATOM 730 C CA . GLY A 1 92 ? -2.832 -3.814 16.685 1.00 83.88 92 GLY A CA 1
ATOM 731 C C . GLY A 1 92 ? -2.500 -3.871 15.196 1.00 83.88 92 GLY A C 1
ATOM 732 O O . GLY A 1 92 ? -3.243 -4.457 14.425 1.00 83.88 92 GLY A O 1
ATOM 733 N N . PHE A 1 93 ? -1.340 -3.356 14.796 1.00 87.12 93 PHE A N 1
ATOM 734 C CA . PHE A 1 93 ? -0.806 -3.543 13.443 1.00 87.12 93 PHE A CA 1
ATOM 735 C C . PHE A 1 93 ? 0.433 -4.429 13.510 1.00 87.12 93 PHE A C 1
ATOM 737 O O . PHE A 1 93 ? 1.324 -4.173 14.322 1.00 87.12 93 PHE A O 1
ATOM 744 N N . THR A 1 94 ? 0.488 -5.486 12.700 1.00 85.31 94 THR A N 1
ATOM 745 C CA . THR A 1 94 ? 1.644 -6.395 12.667 1.00 85.31 94 THR A CA 1
ATOM 746 C C . THR A 1 94 ? 1.764 -7.114 11.323 1.00 85.31 94 THR A C 1
ATOM 748 O O . THR A 1 94 ? 0.827 -7.120 10.529 1.00 85.31 94 THR A O 1
ATOM 751 N N . HIS A 1 95 ? 2.941 -7.679 11.059 1.00 86.38 95 HIS A N 1
ATOM 752 C CA . HIS A 1 95 ? 3.199 -8.611 9.952 1.00 86.38 95 HIS A CA 1
ATOM 753 C C . HIS A 1 95 ? 3.074 -10.065 10.413 1.00 86.38 95 HIS A C 1
ATOM 755 O O . HIS A 1 95 ? 3.714 -10.950 9.866 1.00 86.38 95 HIS A O 1
ATOM 761 N N . ASP A 1 96 ? 2.308 -10.279 11.481 1.00 90.38 96 ASP A N 1
ATOM 762 C CA . ASP A 1 96 ? 2.236 -11.537 12.211 1.00 90.38 96 ASP A CA 1
ATOM 763 C C . ASP A 1 96 ? 3.617 -12.028 12.684 1.00 90.38 96 ASP A C 1
ATOM 765 O O . ASP A 1 96 ? 4.191 -11.425 13.595 1.00 90.38 96 ASP A O 1
ATOM 769 N N . ASP A 1 97 ? 4.157 -13.068 12.053 1.00 85.19 97 ASP A N 1
ATOM 770 C CA . ASP A 1 97 ? 5.399 -13.755 12.391 1.00 85.19 97 ASP A CA 1
ATOM 771 C C . ASP A 1 97 ? 6.603 -13.312 11.537 1.00 85.19 97 ASP A C 1
ATOM 773 O O . ASP A 1 97 ? 7.614 -14.012 11.497 1.00 85.19 97 ASP A O 1
ATOM 777 N N . TYR A 1 98 ? 6.514 -12.139 10.899 1.00 83.62 98 TYR A N 1
ATOM 778 C CA . TYR A 1 98 ? 7.551 -11.559 10.027 1.00 83.62 98 TYR A CA 1
ATOM 779 C C . TYR A 1 98 ? 7.945 -12.492 8.868 1.00 83.62 98 TYR A C 1
ATOM 781 O O . TYR A 1 98 ? 9.119 -12.849 8.727 1.00 83.62 98 TYR A O 1
ATOM 789 N N . PRO A 1 99 ? 6.982 -12.885 8.014 1.00 87.19 99 PRO A N 1
ATOM 790 C CA . PRO A 1 99 ? 7.216 -13.822 6.910 1.00 87.19 99 PRO A CA 1
ATOM 791 C C . PRO A 1 99 ? 8.272 -13.313 5.916 1.00 87.19 99 PRO A C 1
ATOM 793 O O . PRO A 1 99 ? 8.982 -14.095 5.302 1.00 87.19 99 PRO A O 1
ATOM 796 N N . ASN A 1 100 ? 8.468 -11.998 5.841 1.00 87.25 100 ASN A N 1
ATOM 797 C CA . ASN A 1 100 ? 9.467 -11.340 5.004 1.00 87.25 100 ASN A CA 1
ATOM 798 C C . ASN A 1 100 ? 10.932 -11.601 5.384 1.00 87.25 100 ASN A C 1
ATOM 800 O O . ASN A 1 100 ? 11.837 -11.199 4.658 1.00 87.25 100 ASN A O 1
ATOM 804 N N . LEU A 1 101 ? 11.173 -12.230 6.535 1.00 86.25 101 LEU A N 1
ATOM 805 C CA . LEU A 1 101 ? 12.501 -12.641 6.999 1.00 86.25 101 LEU A CA 1
ATOM 806 C C . LEU A 1 101 ? 12.680 -14.164 6.938 1.00 86.25 101 LEU A C 1
ATOM 808 O O . LEU A 1 101 ? 13.588 -14.709 7.571 1.00 86.25 101 LEU A O 1
ATOM 812 N N . LYS A 1 102 ? 11.789 -14.862 6.230 1.00 87.25 102 LYS A N 1
ATOM 813 C CA . LYS A 1 102 ? 11.676 -16.319 6.216 1.00 87.25 102 LYS A CA 1
ATOM 814 C C . LYS A 1 102 ? 11.546 -16.846 4.791 1.00 87.25 102 LYS A C 1
ATOM 816 O O . LYS A 1 102 ? 11.207 -16.099 3.879 1.00 87.25 102 LYS A O 1
ATOM 821 N N . PHE A 1 103 ? 11.805 -18.138 4.626 1.00 93.25 103 PHE A N 1
ATOM 822 C CA . PHE A 1 103 ? 11.322 -18.879 3.464 1.00 93.25 103 PHE A CA 1
ATOM 823 C C . PHE A 1 103 ? 9.865 -19.285 3.693 1.00 93.25 103 PHE A C 1
ATOM 825 O O . PHE A 1 103 ? 9.433 -19.413 4.843 1.00 93.25 103 PHE A O 1
ATOM 832 N N . GLY A 1 104 ? 9.122 -19.551 2.621 1.00 92.50 104 GLY A N 1
ATOM 833 C CA . GLY A 1 104 ? 7.708 -19.925 2.687 1.00 92.50 104 GLY A CA 1
ATOM 834 C C . GLY A 1 104 ? 7.439 -21.120 3.602 1.00 92.50 104 GLY A C 1
ATOM 835 O O . GLY A 1 104 ? 6.489 -21.109 4.381 1.00 92.50 104 GLY A O 1
ATOM 836 N N . ARG A 1 105 ? 8.340 -22.110 3.608 1.00 95.44 105 ARG A N 1
ATOM 837 C CA . ARG A 1 105 ? 8.251 -23.290 4.489 1.00 95.44 105 ARG A CA 1
ATOM 838 C C . ARG A 1 105 ? 8.359 -22.985 5.990 1.00 95.44 105 ARG A C 1
ATOM 840 O O . ARG A 1 105 ? 7.932 -23.806 6.794 1.00 95.44 105 ARG A O 1
ATOM 847 N N . ASP A 1 106 ? 8.932 -21.840 6.361 1.00 95.06 106 ASP A N 1
ATOM 848 C CA . ASP A 1 106 ? 9.173 -21.440 7.755 1.00 95.06 106 ASP A CA 1
ATOM 849 C C . ASP A 1 106 ? 8.102 -20.456 8.280 1.00 95.06 106 ASP A C 1
ATOM 851 O O . ASP A 1 106 ? 8.146 -20.029 9.444 1.00 95.06 106 ASP A O 1
ATOM 855 N N . VAL A 1 107 ? 7.153 -20.054 7.425 1.00 93.75 107 VAL A N 1
ATOM 856 C CA . VAL A 1 107 ? 6.013 -19.210 7.806 1.00 93.75 107 VAL A CA 1
ATOM 857 C C . VAL A 1 107 ? 5.112 -19.975 8.775 1.00 93.75 107 VAL A C 1
ATOM 859 O O . VAL A 1 107 ? 4.802 -21.144 8.568 1.00 93.75 107 VAL A O 1
ATOM 862 N N . GLU A 1 108 ? 4.696 -19.322 9.860 1.00 93.19 108 GLU A N 1
ATOM 863 C CA . GLU A 1 108 ? 3.854 -19.923 10.896 1.00 93.19 108 GLU A CA 1
ATOM 864 C C . GLU A 1 108 ? 2.435 -20.165 10.370 1.00 93.19 108 GLU A C 1
ATOM 866 O O . GLU A 1 108 ? 1.777 -19.237 9.902 1.00 93.19 108 GLU A O 1
ATOM 871 N N . TRP A 1 109 ? 1.909 -21.378 10.521 1.00 95.19 109 TRP A N 1
ATOM 872 C CA . TRP A 1 109 ? 0.547 -21.727 10.091 1.00 95.19 109 TRP A CA 1
ATOM 873 C C . TRP A 1 109 ? -0.457 -21.693 11.243 1.00 95.19 109 TRP A C 1
ATOM 875 O O . TRP A 1 109 ? -1.658 -21.508 11.037 1.00 95.19 109 TRP A O 1
ATOM 885 N N . ASN A 1 110 ? 0.007 -21.821 12.486 1.00 94.38 110 ASN A N 1
ATOM 886 C CA . ASN A 1 110 ? -0.861 -21.804 13.646 1.00 94.38 110 ASN A CA 1
ATOM 887 C C . ASN A 1 110 ? -1.249 -20.372 14.040 1.00 94.38 110 ASN A C 1
ATOM 889 O O . ASN A 1 110 ? -0.525 -19.664 14.740 1.00 94.38 110 ASN A O 1
ATOM 893 N N . LYS A 1 111 ? -2.467 -19.965 13.670 1.00 94.75 111 LYS A N 1
ATOM 894 C CA . LYS A 1 111 ? -3.026 -18.652 14.032 1.00 94.75 111 LYS A CA 1
ATOM 895 C C . LYS A 1 111 ? -3.899 -18.678 15.294 1.00 94.75 111 LYS A C 1
ATOM 897 O O . LYS A 1 111 ? -4.688 -17.758 15.519 1.00 94.75 111 LYS A O 1
ATOM 902 N N . SER A 1 112 ? -3.774 -19.688 16.168 1.00 93.81 112 SER A N 1
ATOM 903 C CA . SER A 1 112 ? -4.621 -19.826 17.371 1.00 93.81 112 SER A CA 1
ATOM 904 C C . SER A 1 112 ? -4.546 -18.632 18.322 1.00 93.81 112 SER A C 1
ATOM 906 O O . SER A 1 112 ? -5.494 -18.373 19.067 1.00 93.81 112 SER A O 1
ATOM 908 N N . PHE A 1 113 ? -3.438 -17.888 18.283 1.00 88.94 113 PHE A N 1
ATOM 909 C CA . PHE A 1 113 ? -3.258 -16.629 19.002 1.00 88.94 113 PHE A CA 1
ATOM 910 C C . PHE A 1 113 ? -4.402 -15.625 18.741 1.00 88.94 113 PHE A C 1
ATOM 912 O O . PHE A 1 113 ? -4.826 -14.903 19.648 1.00 88.94 113 PHE A O 1
ATOM 919 N N . TYR A 1 114 ? -4.971 -15.627 17.533 1.00 92.06 114 TYR A N 1
ATOM 920 C CA . TYR A 1 114 ? -5.988 -14.670 17.102 1.00 92.06 114 TYR A CA 1
ATOM 921 C C . TYR A 1 114 ? -7.428 -15.083 17.434 1.00 92.06 114 TYR A C 1
ATOM 923 O O . TYR A 1 114 ? -8.345 -14.303 17.190 1.00 92.06 114 TYR A O 1
ATOM 931 N N . ARG A 1 115 ? -7.654 -16.248 18.064 1.00 92.94 115 ARG A N 1
ATOM 932 C CA . ARG A 1 115 ? -8.986 -16.873 18.224 1.00 92.94 115 ARG A CA 1
ATOM 933 C C . ARG A 1 115 ? -10.097 -15.972 18.779 1.00 92.94 115 ARG A C 1
ATOM 935 O O . ARG A 1 115 ? -11.269 -16.149 18.486 1.00 92.94 115 ARG A O 1
ATOM 942 N N . ARG A 1 116 ? -9.747 -15.011 19.635 1.00 92.06 116 ARG A N 1
ATOM 943 C CA . ARG A 1 116 ? -10.708 -14.109 20.304 1.00 92.06 116 ARG A CA 1
ATOM 944 C C . ARG A 1 116 ? -10.627 -12.667 19.805 1.00 92.06 116 ARG A C 1
ATOM 946 O O . ARG A 1 116 ? -11.077 -11.758 20.503 1.00 92.06 116 ARG A O 1
ATOM 953 N N . LYS A 1 117 ? -9.987 -12.444 18.661 1.00 94.19 117 LYS A N 1
ATOM 954 C CA . LYS A 1 117 ? -9.687 -11.125 18.098 1.00 94.19 117 LYS A CA 1
ATOM 955 C C . LYS A 1 117 ? -10.473 -10.916 16.810 1.00 94.19 117 LYS A C 1
ATOM 957 O O . LYS A 1 117 ? -10.774 -11.880 16.118 1.00 94.19 117 LYS A O 1
ATOM 962 N N . LYS A 1 118 ? -10.777 -9.659 16.489 1.00 98.00 118 LYS A N 1
ATOM 963 C CA . LYS A 1 118 ? -11.078 -9.253 15.108 1.00 98.00 118 LYS A CA 1
ATOM 964 C C . LYS A 1 118 ? -9.783 -9.264 14.301 1.00 98.00 118 LYS A C 1
ATOM 966 O O . LYS A 1 118 ? -8.778 -8.763 14.801 1.00 98.00 118 LYS A O 1
ATOM 971 N N . VAL A 1 119 ? -9.789 -9.798 13.089 1.00 98.50 119 VAL A N 1
ATOM 972 C CA . VAL A 1 119 ? -8.647 -9.716 12.173 1.00 98.50 119 VAL A CA 1
ATOM 973 C C . VAL A 1 119 ? -9.104 -9.119 10.854 1.00 98.50 119 VAL A C 1
ATOM 975 O O . VAL A 1 119 ? -9.964 -9.675 10.186 1.00 98.50 119 VAL A O 1
ATOM 978 N N . LEU A 1 120 ? -8.510 -7.991 10.490 1.00 98.69 120 LEU A N 1
ATOM 979 C CA . LEU A 1 120 ? -8.581 -7.432 9.153 1.00 98.69 120 LEU A CA 1
ATOM 980 C C . LEU A 1 120 ? -7.277 -7.797 8.436 1.00 98.69 120 LEU A C 1
ATOM 982 O O . LEU A 1 120 ? -6.199 -7.395 8.878 1.00 98.69 120 LEU A O 1
ATOM 986 N N . LEU A 1 121 ? -7.368 -8.586 7.370 1.00 98.69 121 LEU A N 1
ATOM 987 C CA . LEU A 1 121 ? -6.247 -8.920 6.501 1.00 98.69 121 LEU A CA 1
ATOM 988 C C . LEU A 1 121 ? -6.234 -7.958 5.311 1.00 98.69 121 LEU A C 1
ATOM 990 O O . LEU A 1 121 ? -7.200 -7.903 4.556 1.00 98.69 121 LEU A O 1
ATOM 994 N N . LEU A 1 122 ? -5.134 -7.228 5.154 1.00 98.38 122 LEU A N 1
ATOM 995 C CA . LEU A 1 122 ? -4.827 -6.393 4.000 1.00 98.38 122 LEU A CA 1
ATOM 996 C C . LEU A 1 122 ? -3.824 -7.129 3.109 1.00 98.38 122 LEU A C 1
ATOM 998 O O . LEU A 1 122 ? -2.678 -7.360 3.517 1.00 98.38 122 LEU A O 1
ATOM 1002 N N . THR A 1 123 ? -4.254 -7.479 1.900 1.00 98.12 123 THR A N 1
ATOM 1003 C CA . THR A 1 123 ? -3.395 -8.054 0.854 1.00 98.12 123 THR A CA 1
ATOM 1004 C C . THR A 1 123 ? -3.155 -7.053 -0.270 1.00 98.12 123 THR A C 1
ATOM 1006 O O . THR A 1 123 ? -3.777 -5.998 -0.329 1.00 98.12 123 THR A O 1
ATOM 1009 N N . ARG A 1 124 ? -2.210 -7.380 -1.139 1.00 96.31 124 ARG A N 1
ATOM 1010 C CA . ARG A 1 124 ? -1.920 -6.709 -2.406 1.00 96.31 124 ARG A CA 1
ATOM 1011 C C . ARG A 1 124 ? -1.476 -7.802 -3.382 1.00 96.31 124 ARG A C 1
ATOM 1013 O O . ARG A 1 124 ? -1.078 -8.866 -2.907 1.00 96.31 124 ARG A O 1
ATOM 1020 N N . ASP A 1 125 ? -1.525 -7.568 -4.687 1.00 95.94 125 ASP A N 1
ATOM 1021 C CA . ASP A 1 125 ? -0.966 -8.504 -5.669 1.00 95.94 125 ASP A CA 1
ATOM 1022 C C . ASP A 1 125 ? 0.444 -8.974 -5.244 1.00 95.94 125 ASP A C 1
ATOM 1024 O O . ASP A 1 125 ? 1.334 -8.135 -5.033 1.00 95.94 125 ASP A O 1
ATOM 1028 N N . PRO A 1 126 ? 0.668 -10.296 -5.076 1.00 97.00 126 PRO A N 1
ATOM 1029 C CA . PRO A 1 126 ? 1.972 -10.841 -4.720 1.00 97.00 126 PRO A CA 1
ATOM 1030 C C . PRO A 1 126 ? 3.119 -10.359 -5.616 1.00 97.00 126 PRO A C 1
ATOM 1032 O O . PRO A 1 126 ? 4.233 -10.203 -5.115 1.00 97.00 126 PRO A O 1
ATOM 1035 N N . ARG A 1 127 ? 2.860 -10.076 -6.900 1.00 95.31 127 ARG A N 1
ATOM 1036 C CA . ARG A 1 127 ? 3.863 -9.578 -7.858 1.00 95.31 127 ARG A CA 1
ATOM 1037 C C . ARG A 1 127 ? 4.340 -8.1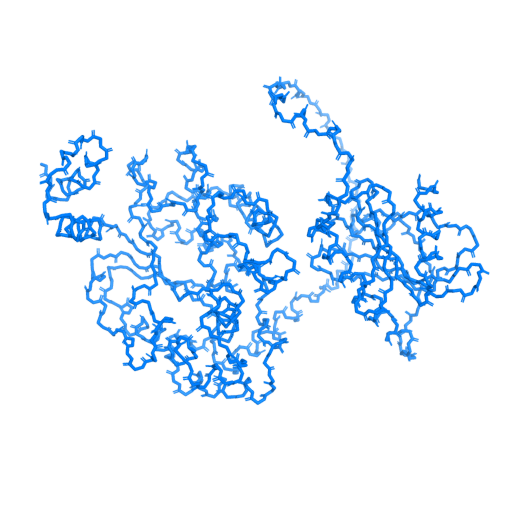77 -7.491 1.00 95.31 127 ARG A C 1
ATOM 1039 O O . ARG A 1 127 ? 5.537 -7.935 -7.342 1.00 95.31 127 ARG A O 1
ATOM 1046 N N . ASP A 1 128 ? 3.402 -7.268 -7.243 1.00 92.94 128 ASP A N 1
ATOM 1047 C CA . ASP A 1 128 ? 3.700 -5.908 -6.788 1.00 92.94 128 ASP A CA 1
ATOM 1048 C C . ASP A 1 128 ? 4.364 -5.897 -5.402 1.00 92.94 128 ASP A C 1
ATOM 1050 O O . ASP A 1 128 ? 5.269 -5.099 -5.132 1.00 92.94 128 ASP A O 1
ATOM 1054 N N . VAL A 1 129 ? 3.913 -6.772 -4.495 1.00 94.69 129 VAL A N 1
ATOM 1055 C CA . VAL A 1 129 ? 4.496 -6.908 -3.153 1.00 94.69 129 VAL A CA 1
ATOM 1056 C C . VAL A 1 129 ? 5.952 -7.355 -3.238 1.00 94.69 129 VAL A C 1
ATOM 1058 O O . VAL A 1 129 ? 6.796 -6.770 -2.555 1.00 94.69 129 VAL A O 1
ATOM 1061 N N . LEU A 1 130 ? 6.243 -8.349 -4.081 1.00 95.19 130 LEU A N 1
ATOM 1062 C CA . LEU A 1 130 ? 7.584 -8.872 -4.326 1.00 95.19 130 LEU A CA 1
ATOM 1063 C C . LEU A 1 130 ? 8.529 -7.759 -4.788 1.00 95.19 130 LEU A C 1
ATOM 1065 O O . LEU A 1 130 ? 9.543 -7.510 -4.134 1.00 95.19 130 LEU A O 1
ATOM 1069 N N . VAL A 1 131 ? 8.163 -7.042 -5.854 1.00 90.94 131 VAL A N 1
ATOM 1070 C CA . VAL A 1 131 ? 8.972 -5.940 -6.395 1.00 90.94 131 VAL A CA 1
ATOM 1071 C C . VAL A 1 131 ? 9.141 -4.833 -5.358 1.00 90.94 131 VAL A C 1
ATOM 1073 O O . VAL A 1 131 ? 10.247 -4.355 -5.105 1.00 90.94 131 VAL A O 1
ATOM 1076 N N . SER A 1 132 ? 8.059 -4.439 -4.680 1.00 88.44 132 SER A N 1
ATOM 1077 C CA . SER A 1 132 ? 8.147 -3.373 -3.687 1.00 88.44 132 SER A CA 1
ATOM 1078 C C . SER A 1 132 ? 8.999 -3.743 -2.477 1.00 88.44 132 SER A C 1
ATOM 1080 O O . SER A 1 132 ? 9.586 -2.840 -1.874 1.00 88.44 132 SER A O 1
ATOM 1082 N N . TYR A 1 133 ? 9.026 -5.011 -2.073 1.00 90.06 133 TYR A N 1
ATOM 1083 C CA . TYR A 1 133 ? 9.856 -5.457 -0.962 1.00 90.06 133 TYR A CA 1
ATOM 1084 C C . TYR A 1 133 ? 11.314 -5.656 -1.379 1.00 90.06 133 TYR A C 1
ATOM 1086 O O . TYR A 1 133 ? 12.189 -5.302 -0.593 1.00 90.06 133 TYR A O 1
ATOM 1094 N N . TYR A 1 134 ? 11.582 -6.087 -2.616 1.00 91.31 134 TYR A N 1
ATOM 1095 C CA . TYR A 1 134 ? 12.933 -6.127 -3.180 1.00 91.31 134 TYR A CA 1
ATOM 1096 C C . TYR A 1 134 ? 13.642 -4.771 -3.053 1.00 91.31 134 TYR A C 1
ATOM 1098 O O . TYR A 1 134 ? 14.712 -4.693 -2.454 1.00 91.31 134 TYR A O 1
ATOM 1106 N N . PHE A 1 135 ? 13.017 -3.682 -3.510 1.00 85.44 135 PHE A N 1
ATOM 1107 C CA . PHE A 1 135 ? 13.619 -2.346 -3.411 1.00 85.44 135 PHE A CA 1
ATOM 1108 C C . PHE A 1 135 ? 13.738 -1.837 -1.968 1.00 85.44 135 PHE A C 1
ATOM 1110 O O . PHE A 1 135 ? 14.743 -1.224 -1.608 1.00 85.44 135 PHE A O 1
ATOM 1117 N N . ASP A 1 136 ? 12.774 -2.157 -1.096 1.00 79.81 136 ASP A N 1
ATOM 1118 C CA . ASP A 1 136 ? 12.880 -1.844 0.337 1.00 79.81 136 ASP A CA 1
ATOM 1119 C C . ASP A 1 136 ? 14.070 -2.583 0.976 1.00 79.81 136 ASP A C 1
ATOM 1121 O O . ASP A 1 136 ? 14.814 -2.009 1.770 1.00 79.81 136 ASP A O 1
ATOM 1125 N N . ALA A 1 137 ? 14.298 -3.843 0.605 1.00 79.81 137 ALA A N 1
ATOM 1126 C CA . ALA A 1 137 ? 15.411 -4.644 1.096 1.00 79.81 137 ALA A CA 1
ATOM 1127 C C . ALA A 1 137 ? 16.762 -4.200 0.519 1.00 79.81 137 ALA A C 1
ATOM 1129 O O . ALA A 1 137 ? 17.736 -4.114 1.271 1.00 79.81 137 ALA A O 1
ATOM 1130 N N . LYS A 1 138 ? 16.820 -3.884 -0.778 1.00 82.94 138 LYS A N 1
ATOM 1131 C CA . LYS A 1 138 ? 18.049 -3.516 -1.489 1.00 82.94 138 LYS A CA 1
ATOM 1132 C C . LYS A 1 138 ? 18.478 -2.078 -1.223 1.00 82.94 138 LYS A C 1
ATOM 1134 O O . LYS A 1 138 ? 19.595 -1.845 -0.778 1.00 82.94 138 LYS A O 1
ATOM 1139 N N . ASN A 1 139 ? 17.586 -1.115 -1.427 1.00 74.88 139 ASN A N 1
ATOM 1140 C CA . ASN A 1 139 ? 17.958 0.301 -1.427 1.00 74.88 139 ASN A CA 1
ATOM 1141 C C . ASN A 1 139 ? 17.817 0.934 -0.045 1.00 74.88 139 ASN A C 1
ATOM 1143 O O . ASN A 1 139 ? 18.629 1.773 0.348 1.00 74.88 139 ASN A O 1
ATOM 1147 N N . ARG A 1 140 ? 16.810 0.499 0.721 1.00 68.44 140 ARG A N 1
ATOM 1148 C CA . ARG A 1 140 ? 16.477 1.133 1.996 1.00 68.44 140 ARG A CA 1
ATOM 1149 C C . ARG A 1 140 ? 17.101 0.446 3.200 1.00 68.44 140 ARG A C 1
ATOM 1151 O O . ARG A 1 140 ? 17.744 1.098 4.016 1.00 68.44 140 ARG A O 1
ATOM 1158 N N . MET A 1 141 ? 16.904 -0.862 3.324 1.00 72.56 141 MET A N 1
ATOM 1159 C CA . MET A 1 141 ? 17.495 -1.651 4.406 1.00 72.56 141 MET A CA 1
ATOM 1160 C C . MET A 1 141 ? 18.936 -2.065 4.092 1.00 72.56 141 MET A C 1
ATOM 1162 O O . MET A 1 141 ? 19.704 -2.280 5.027 1.00 72.56 141 MET A O 1
ATOM 1166 N N . LYS A 1 142 ? 19.299 -2.152 2.803 1.00 77.62 142 LYS A N 1
ATOM 1167 C CA . LYS A 1 142 ? 20.618 -2.589 2.314 1.00 77.62 142 LYS A CA 1
ATOM 1168 C C . LYS A 1 142 ? 21.024 -3.955 2.880 1.00 77.62 142 LYS A C 1
ATOM 1170 O O . LYS A 1 142 ? 22.147 -4.150 3.335 1.00 77.62 142 LYS A O 1
ATOM 1175 N N . VAL A 1 143 ? 20.069 -4.890 2.901 1.00 75.31 143 VAL A N 1
ATOM 1176 C CA . VAL A 1 143 ? 20.230 -6.247 3.467 1.00 75.31 143 VAL A CA 1
ATOM 1177 C C . VAL A 1 143 ? 20.356 -7.343 2.409 1.00 75.31 143 VAL A C 1
ATOM 1179 O O . VAL A 1 143 ? 20.615 -8.490 2.763 1.00 75.31 143 VAL A O 1
ATOM 1182 N N . ILE A 1 144 ? 20.169 -7.000 1.134 1.00 79.75 144 ILE A N 1
ATOM 1183 C CA . ILE A 1 144 ? 20.366 -7.891 -0.013 1.00 79.75 144 ILE A CA 1
ATOM 1184 C C . ILE A 1 144 ? 21.259 -7.201 -1.045 1.00 79.75 144 ILE A C 1
ATOM 1186 O O . ILE A 1 144 ? 21.201 -5.980 -1.183 1.00 79.75 144 ILE A O 1
ATOM 1190 N N . ASP A 1 145 ? 22.043 -7.992 -1.776 1.00 85.25 145 ASP A N 1
ATOM 1191 C CA . ASP A 1 145 ? 22.976 -7.515 -2.813 1.00 85.25 145 ASP A CA 1
ATOM 1192 C C . ASP A 1 145 ? 22.764 -8.219 -4.170 1.00 85.25 145 ASP A C 1
ATOM 1194 O O . ASP A 1 145 ? 23.574 -8.142 -5.085 1.00 85.25 145 ASP A O 1
ATOM 1198 N N . CYS A 1 146 ? 21.652 -8.937 -4.325 1.00 89.38 146 CYS A N 1
ATOM 1199 C CA . CYS A 1 146 ? 21.327 -9.653 -5.554 1.00 89.38 146 CYS A CA 1
ATOM 1200 C C . CYS A 1 146 ? 20.442 -8.825 -6.504 1.00 89.38 146 CYS A C 1
ATOM 1202 O O . CYS A 1 146 ? 19.847 -7.796 -6.145 1.00 89.38 146 CYS A O 1
ATOM 1204 N N . ASP A 1 147 ? 20.378 -9.249 -7.763 1.00 93.12 147 ASP A N 1
ATOM 1205 C CA . ASP A 1 147 ? 19.396 -8.771 -8.735 1.00 93.12 147 ASP A CA 1
ATOM 1206 C C . ASP A 1 147 ? 17.987 -9.312 -8.413 1.00 93.12 147 ASP A C 1
ATOM 1208 O O . ASP A 1 147 ? 17.816 -10.211 -7.583 1.00 93.12 147 ASP A O 1
ATOM 1212 N N . ILE A 1 148 ? 16.961 -8.728 -9.036 1.00 93.38 148 ILE A N 1
ATOM 1213 C CA . ILE A 1 148 ? 15.563 -9.059 -8.740 1.00 93.38 148 ILE A CA 1
ATOM 1214 C C . ILE A 1 148 ? 15.197 -10.486 -9.170 1.00 93.38 148 ILE A C 1
ATOM 1216 O O . ILE A 1 148 ? 14.437 -11.159 -8.468 1.00 93.38 148 ILE A O 1
ATOM 1220 N N . SER A 1 149 ? 15.789 -10.983 -10.259 1.00 94.06 149 SER A N 1
ATOM 1221 C CA . SER A 1 149 ? 15.555 -12.330 -10.781 1.00 94.06 149 SER A CA 1
ATOM 1222 C C . SER A 1 149 ? 16.156 -13.392 -9.851 1.00 94.06 149 SER A C 1
ATOM 1224 O O . SER A 1 149 ? 15.537 -14.427 -9.593 1.00 94.06 149 SER A O 1
ATOM 1226 N N . THR A 1 150 ? 17.322 -13.136 -9.260 1.00 94.44 150 THR A N 1
ATOM 1227 C CA . THR A 1 150 ? 17.881 -13.992 -8.204 1.00 94.44 150 THR A CA 1
ATOM 1228 C C . THR A 1 150 ? 17.036 -13.914 -6.931 1.00 94.44 150 THR A C 1
ATOM 1230 O O . THR A 1 150 ? 16.692 -14.946 -6.345 1.00 94.44 150 THR A O 1
ATOM 1233 N N . TYR A 1 151 ? 16.656 -12.700 -6.517 1.00 93.38 151 TYR A N 1
ATOM 1234 C CA . TYR A 1 151 ? 15.873 -12.472 -5.304 1.00 93.38 151 TYR A CA 1
ATOM 1235 C C . TYR A 1 151 ? 14.565 -13.269 -5.303 1.00 93.38 151 TYR A C 1
ATOM 1237 O O . TYR A 1 151 ? 14.268 -13.978 -4.341 1.00 93.38 151 TYR A O 1
ATOM 1245 N N . LEU A 1 152 ? 13.807 -13.208 -6.401 1.00 93.94 152 LEU A N 1
ATOM 1246 C CA . LEU A 1 152 ? 12.485 -13.827 -6.467 1.00 93.94 152 LEU A CA 1
ATOM 1247 C C . LEU A 1 152 ? 12.500 -15.364 -6.404 1.00 93.94 152 LEU A C 1
ATOM 1249 O O . LEU A 1 152 ? 11.469 -15.957 -6.096 1.00 93.94 152 LEU A O 1
ATOM 1253 N N . ARG A 1 153 ? 13.646 -16.007 -6.680 1.00 91.69 153 ARG A N 1
ATOM 1254 C CA . ARG A 1 153 ? 13.795 -17.476 -6.708 1.00 91.69 153 ARG A CA 1
ATOM 1255 C C . ARG A 1 153 ? 14.476 -18.041 -5.465 1.00 91.69 153 ARG A C 1
ATOM 1257 O O . ARG A 1 153 ? 14.190 -19.172 -5.075 1.00 91.69 153 ARG A O 1
ATOM 1264 N N . CYS A 1 154 ? 15.407 -17.287 -4.882 1.00 89.06 154 CYS A N 1
ATOM 1265 C CA . CYS A 1 154 ? 16.392 -17.843 -3.952 1.00 89.06 154 CYS A CA 1
ATOM 1266 C C . CYS A 1 154 ? 16.390 -17.188 -2.568 1.00 89.06 154 CYS A C 1
ATOM 1268 O O . CYS A 1 154 ? 16.962 -17.758 -1.638 1.00 89.06 154 CYS A O 1
ATOM 1270 N N . GLU A 1 155 ? 15.774 -16.016 -2.410 1.00 90.44 155 GLU A N 1
ATOM 1271 C CA . GLU A 1 155 ? 15.897 -15.230 -1.185 1.00 90.44 155 GLU A CA 1
ATOM 1272 C C . GLU A 1 155 ? 14.677 -15.307 -0.272 1.00 90.44 155 GLU A C 1
ATOM 1274 O O . GLU A 1 155 ? 13.544 -15.587 -0.672 1.00 90.44 155 GLU A O 1
ATOM 1279 N N . LYS A 1 156 ? 14.929 -15.019 1.007 1.00 88.38 156 LYS A N 1
ATOM 1280 C CA . LYS A 1 156 ? 13.879 -14.914 2.020 1.00 88.38 156 LYS A CA 1
ATOM 1281 C C . LYS A 1 156 ? 12.967 -13.728 1.733 1.00 88.38 156 LYS A C 1
ATOM 1283 O O . LYS A 1 156 ? 13.404 -12.653 1.318 1.00 88.38 156 LYS A O 1
ATOM 1288 N N . GLY A 1 157 ? 11.693 -13.909 2.050 1.00 87.81 157 GLY A N 1
ATOM 1289 C CA . GLY A 1 157 ? 10.679 -12.891 1.828 1.00 87.81 157 GLY A CA 1
ATOM 1290 C C . GLY A 1 157 ? 10.287 -12.695 0.359 1.00 87.81 157 GLY A C 1
ATOM 1291 O O . GLY A 1 157 ? 9.605 -11.711 0.061 1.00 87.81 157 GLY A O 1
ATOM 1292 N N . SER A 1 158 ? 10.709 -13.604 -0.524 1.00 93.31 158 SER A N 1
ATOM 1293 C CA . SER A 1 158 ? 10.325 -13.632 -1.934 1.00 93.31 158 SER A CA 1
ATOM 1294 C C . SER A 1 158 ? 8.917 -14.220 -2.121 1.00 93.31 158 SER A C 1
ATOM 1296 O O . SER A 1 158 ? 8.108 -14.255 -1.184 1.00 93.31 158 SER A O 1
ATOM 1298 N N . ILE A 1 159 ? 8.587 -14.640 -3.348 1.00 97.38 159 ILE A N 1
ATOM 1299 C CA . ILE A 1 159 ? 7.233 -15.063 -3.717 1.00 97.38 159 ILE A CA 1
ATOM 1300 C C . ILE A 1 159 ? 6.727 -16.227 -2.857 1.00 97.38 159 ILE A C 1
ATOM 1302 O O . ILE A 1 159 ? 5.551 -16.256 -2.491 1.00 97.38 159 ILE A O 1
ATOM 1306 N N . ASP 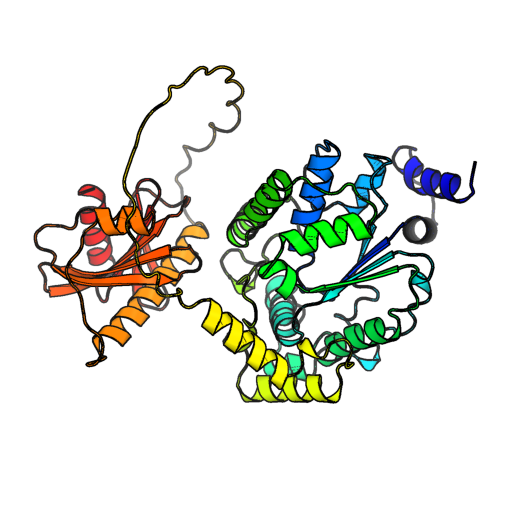A 1 160 ? 7.620 -17.132 -2.448 1.00 97.12 160 ASP A N 1
ATOM 1307 C CA . ASP A 1 160 ? 7.285 -18.288 -1.620 1.00 97.12 160 ASP A CA 1
ATOM 1308 C C . ASP A 1 160 ? 6.745 -17.880 -0.239 1.00 97.12 160 ASP A C 1
ATOM 1310 O O . ASP A 1 160 ? 5.736 -18.406 0.231 1.00 97.12 160 ASP A O 1
ATOM 1314 N N . ALA A 1 161 ? 7.376 -16.895 0.398 1.00 97.00 161 ALA A N 1
ATOM 1315 C CA . ALA A 1 161 ? 6.994 -16.366 1.697 1.00 97.00 161 ALA A CA 1
ATOM 1316 C C . ALA A 1 161 ? 5.706 -15.543 1.631 1.00 97.00 161 ALA A C 1
ATOM 1318 O O . ALA A 1 161 ? 4.884 -15.619 2.551 1.00 97.00 161 ALA A O 1
ATOM 1319 N N . ILE A 1 162 ? 5.510 -14.782 0.549 1.00 98.12 162 ILE A N 1
ATOM 1320 C CA . ILE A 1 162 ? 4.282 -14.011 0.314 1.00 98.12 162 ILE A CA 1
ATOM 1321 C C . ILE A 1 162 ? 3.091 -14.968 0.180 1.00 98.12 162 ILE A C 1
ATOM 1323 O O . ILE A 1 162 ? 2.113 -14.840 0.922 1.00 98.12 162 ILE A O 1
ATOM 1327 N N . VAL A 1 163 ? 3.201 -15.963 -0.707 1.00 98.50 163 VAL A N 1
ATOM 1328 C CA . VAL A 1 163 ? 2.151 -16.964 -0.943 1.00 98.50 163 VAL A CA 1
ATOM 1329 C C . VAL A 1 163 ? 1.899 -17.802 0.309 1.00 98.50 163 VAL A C 1
ATOM 1331 O O . VAL A 1 163 ? 0.746 -17.983 0.694 1.00 98.50 163 VAL A O 1
ATOM 1334 N N . ALA A 1 164 ? 2.943 -18.247 1.015 1.00 98.38 164 ALA A N 1
ATOM 1335 C CA . ALA A 1 164 ? 2.779 -18.995 2.262 1.00 98.38 164 ALA A CA 1
ATOM 1336 C C . ALA A 1 164 ? 2.055 -18.177 3.344 1.00 98.38 164 ALA A C 1
ATOM 1338 O O . ALA A 1 164 ? 1.170 -18.701 4.022 1.00 98.38 164 ALA A O 1
ATOM 1339 N N . PHE A 1 165 ? 2.375 -16.886 3.490 1.00 98.44 165 PHE A N 1
ATOM 1340 C CA . PHE A 1 165 ? 1.671 -16.000 4.419 1.00 98.44 165 PHE A CA 1
ATOM 1341 C C . PHE A 1 165 ? 0.194 -15.842 4.044 1.00 98.44 165 PHE A C 1
ATOM 1343 O O . PHE A 1 165 ? -0.663 -15.926 4.927 1.00 98.44 165 PHE A O 1
ATOM 1350 N N . TYR A 1 166 ? -0.118 -15.652 2.758 1.00 98.56 166 TYR A N 1
ATOM 1351 C CA . TYR A 1 166 ? -1.502 -15.577 2.285 1.00 98.56 166 TYR A CA 1
ATOM 1352 C C . TYR A 1 166 ? -2.229 -16.885 2.579 1.00 98.56 166 TYR A C 1
ATOM 1354 O O . TYR A 1 166 ? -3.215 -16.872 3.313 1.00 98.56 166 TYR A O 1
ATOM 1362 N N . ASN A 1 167 ? -1.693 -18.023 2.149 1.00 98.62 167 ASN A N 1
ATOM 1363 C CA . ASN A 1 167 ? -2.300 -19.336 2.362 1.00 98.62 167 ASN A CA 1
ATOM 1364 C C . ASN A 1 167 ? -2.539 -19.656 3.839 1.00 98.62 167 ASN A C 1
ATOM 1366 O O . ASN A 1 167 ? -3.617 -20.130 4.203 1.00 98.62 167 ASN A O 1
ATOM 1370 N N . ALA A 1 168 ? -1.574 -19.346 4.709 1.00 98.38 168 ALA A N 1
ATOM 1371 C CA . ALA A 1 168 ? -1.724 -19.532 6.147 1.00 98.38 168 ALA A CA 1
ATOM 1372 C C . ALA A 1 168 ? -2.920 -18.738 6.697 1.00 98.38 168 ALA A C 1
ATOM 1374 O O . ALA A 1 168 ? -3.667 -19.237 7.541 1.00 98.38 168 ALA A O 1
ATOM 1375 N N . TRP A 1 169 ? -3.148 -17.521 6.196 1.00 98.31 169 TRP A N 1
ATOM 1376 C CA . TRP A 1 169 ? -4.305 -16.712 6.572 1.00 98.31 169 TRP A CA 1
ATOM 1377 C C . TRP A 1 169 ? -5.609 -17.134 5.897 1.00 98.31 169 TRP A C 1
ATOM 1379 O O . TRP A 1 169 ? -6.641 -17.105 6.566 1.00 98.31 169 TRP A O 1
ATOM 1389 N N . ALA A 1 170 ? -5.587 -17.583 4.640 1.00 98.31 170 ALA A N 1
ATOM 1390 C CA . ALA A 1 170 ? -6.760 -18.173 3.996 1.00 98.31 170 ALA A CA 1
ATOM 1391 C C . ALA A 1 170 ? -7.261 -19.376 4.795 1.00 98.31 170 ALA A C 1
ATOM 1393 O O . ALA A 1 170 ? -8.433 -19.421 5.169 1.00 98.31 170 ALA A O 1
ATOM 1394 N N . GLN A 1 171 ? -6.384 -20.321 5.132 1.00 97.88 171 GLN A N 1
ATOM 1395 C CA . GLN A 1 171 ? -6.766 -21.512 5.892 1.00 97.88 171 GLN A CA 1
ATOM 1396 C C . GLN A 1 171 ? -7.228 -21.171 7.311 1.00 97.88 171 GLN A C 1
ATOM 1398 O O . GLN A 1 171 ? -8.197 -21.744 7.809 1.00 97.88 171 GLN A O 1
ATOM 1403 N N . ALA A 1 172 ? -6.582 -20.198 7.953 1.00 97.56 172 ALA A N 1
ATOM 1404 C CA . ALA A 1 172 ? -6.909 -19.799 9.313 1.00 97.56 172 ALA A CA 1
ATOM 1405 C C . ALA A 1 172 ? -8.002 -18.722 9.422 1.00 97.56 172 ALA A C 1
ATOM 1407 O O . ALA A 1 172 ? -8.263 -18.250 10.529 1.00 97.56 172 ALA A O 1
ATOM 1408 N N . ARG A 1 173 ? -8.670 -18.331 8.329 1.00 97.50 173 ARG A N 1
ATOM 1409 C CA . ARG A 1 173 ? -9.661 -17.234 8.318 1.00 97.50 173 ARG A CA 1
ATOM 1410 C C . ARG A 1 173 ? -10.836 -17.428 9.283 1.00 97.50 173 ARG A C 1
ATOM 1412 O O . ARG A 1 173 ? -11.434 -16.454 9.721 1.00 97.50 173 ARG A O 1
ATOM 1419 N N . SER A 1 174 ? -11.150 -18.673 9.646 1.00 97.81 174 SER A N 1
ATOM 1420 C CA . SER A 1 174 ? -12.192 -19.012 10.627 1.00 97.81 174 SER A CA 1
ATOM 1421 C C . SER A 1 174 ? -11.691 -19.072 12.075 1.00 97.81 174 SER A C 1
ATOM 1423 O O . SER A 1 174 ? -12.486 -19.276 12.991 1.00 97.81 174 SER A O 1
ATOM 1425 N N . VAL A 1 175 ? -10.381 -18.931 12.309 1.00 97.69 175 VAL A N 1
ATOM 1426 C CA . VAL A 1 175 ? -9.802 -18.952 13.656 1.00 97.69 175 VAL A CA 1
ATOM 1427 C C . VAL A 1 175 ? -10.170 -17.693 14.447 1.00 97.69 175 VAL A C 1
ATOM 1429 O O . VAL A 1 175 ? -10.601 -17.865 15.589 1.00 97.69 175 VAL A O 1
ATOM 1432 N N . PRO A 1 176 ? -10.004 -16.458 13.922 1.00 97.69 176 PRO A N 1
ATOM 1433 C CA . PRO A 1 176 ? -10.400 -15.235 14.618 1.00 97.69 176 PRO A CA 1
ATOM 1434 C C . PRO A 1 176 ? -11.893 -15.185 14.953 1.00 97.69 176 PRO A C 1
ATOM 1436 O O . PRO A 1 176 ? -12.695 -15.905 14.371 1.00 97.69 176 PRO A O 1
ATOM 1439 N N . ARG A 1 177 ? -12.280 -14.285 15.866 1.00 97.00 177 ARG A N 1
ATOM 1440 C CA . ARG A 1 177 ? -13.702 -14.052 16.179 1.00 97.00 177 ARG A CA 1
ATOM 1441 C C . ARG A 1 177 ? -14.452 -13.574 14.939 1.00 97.00 177 ARG A C 1
ATOM 1443 O O . ARG A 1 177 ? -15.524 -14.078 14.648 1.00 97.00 177 ARG A O 1
ATOM 1450 N N . ASP A 1 178 ? -13.874 -12.584 14.267 1.00 98.25 178 ASP A N 1
ATOM 1451 C CA . ASP A 1 178 ? -14.382 -12.027 13.021 1.00 98.25 178 ASP A CA 1
ATOM 1452 C C . ASP A 1 178 ? -13.188 -11.800 12.093 1.00 98.25 178 ASP A C 1
ATOM 1454 O O . ASP A 1 178 ? -12.105 -11.418 12.561 1.00 98.25 178 ASP A O 1
ATOM 1458 N N . PHE A 1 179 ? -13.399 -11.996 10.796 1.00 98.56 179 PHE A N 1
ATOM 1459 C CA . PHE A 1 179 ? -12.379 -11.841 9.769 1.00 98.56 179 PHE A CA 1
ATOM 1460 C C . PHE A 1 179 ? -12.903 -10.951 8.641 1.00 98.56 179 PHE A C 1
ATOM 1462 O O . PHE A 1 179 ? -13.993 -11.195 8.126 1.00 98.56 179 PHE A O 1
ATOM 1469 N N . LEU A 1 180 ? -12.140 -9.923 8.274 1.00 98.62 180 LEU A N 1
ATOM 1470 C CA . LEU A 1 180 ? -12.402 -9.073 7.115 1.00 98.62 180 LEU A CA 1
ATOM 1471 C C . LEU A 1 180 ? -11.181 -9.108 6.203 1.00 98.62 180 LEU A C 1
ATOM 1473 O O . LEU A 1 180 ? -10.063 -8.889 6.659 1.00 98.62 180 LEU A O 1
ATOM 1477 N N . TRP A 1 181 ? -11.401 -9.363 4.921 1.00 98.50 181 TRP A N 1
ATOM 1478 C CA . TRP A 1 181 ? -10.370 -9.257 3.901 1.00 98.50 181 TRP A CA 1
ATOM 1479 C C . TRP A 1 181 ? -10.599 -7.979 3.098 1.00 98.50 181 TRP A C 1
ATOM 1481 O O . TRP A 1 181 ? -11.708 -7.739 2.628 1.00 98.50 181 TRP A O 1
ATOM 1491 N N . ILE A 1 182 ? -9.556 -7.161 2.989 1.00 98.00 182 ILE A N 1
ATOM 1492 C CA . ILE A 1 182 ? -9.490 -6.012 2.087 1.00 98.00 182 ILE A CA 1
ATOM 1493 C C . ILE A 1 182 ? -8.219 -6.116 1.250 1.00 98.00 182 ILE A C 1
ATOM 1495 O O . ILE A 1 182 ? -7.258 -6.792 1.640 1.00 98.00 182 ILE A O 1
ATOM 1499 N N . THR A 1 183 ? -8.182 -5.397 0.138 1.00 96.94 183 THR A N 1
ATOM 1500 C CA . THR A 1 183 ? -7.011 -5.369 -0.733 1.00 96.94 183 THR A CA 1
ATOM 1501 C C . THR A 1 183 ? -6.524 -3.945 -0.973 1.00 96.94 183 THR A C 1
ATOM 1503 O O . THR A 1 183 ? -7.273 -2.980 -0.820 1.00 96.94 183 THR A O 1
ATOM 1506 N N . TYR A 1 184 ? -5.245 -3.809 -1.315 1.00 93.50 184 TYR A N 1
ATOM 1507 C CA . TYR A 1 184 ? -4.675 -2.544 -1.765 1.00 93.50 184 TYR A CA 1
ATOM 1508 C C . TYR A 1 184 ? -5.350 -2.063 -3.053 1.00 93.50 184 TYR A C 1
ATOM 1510 O O . TYR A 1 184 ? -5.590 -0.871 -3.204 1.00 93.50 184 TYR A O 1
ATOM 1518 N N . GLU A 1 185 ? -5.706 -2.991 -3.938 1.00 92.00 185 GLU A N 1
ATOM 1519 C CA . GLU A 1 185 ? -6.406 -2.706 -5.189 1.00 92.00 185 GLU A CA 1
ATOM 1520 C C . GLU A 1 185 ? -7.803 -2.112 -4.923 1.00 92.00 185 GLU A C 1
ATOM 1522 O O . GLU A 1 185 ? -8.178 -1.097 -5.507 1.00 92.00 185 GLU A O 1
ATOM 1527 N N . ASP A 1 186 ? -8.546 -2.659 -3.955 1.00 92.69 186 ASP A N 1
ATOM 1528 C CA . ASP A 1 186 ? -9.844 -2.100 -3.544 1.00 92.69 186 ASP A CA 1
ATOM 1529 C C . ASP A 1 186 ? -9.674 -0.745 -2.835 1.00 92.69 186 ASP A C 1
ATOM 1531 O O . ASP A 1 186 ? -10.531 0.127 -2.942 1.00 92.69 186 ASP A O 1
ATOM 1535 N N . MET A 1 187 ? -8.564 -0.540 -2.112 1.00 91.44 187 MET A N 1
ATOM 1536 C CA . MET A 1 187 ? -8.244 0.771 -1.535 1.00 91.44 187 MET A CA 1
ATOM 1537 C C . MET A 1 187 ? -7.942 1.820 -2.604 1.00 91.44 187 MET A C 1
ATOM 1539 O O . MET A 1 187 ? -8.159 2.998 -2.348 1.00 91.44 187 MET A O 1
ATOM 1543 N N . GLN A 1 188 ? -7.411 1.422 -3.759 1.00 85.00 188 GLN A N 1
ATOM 1544 C CA . GLN A 1 188 ? -7.138 2.344 -4.855 1.00 85.00 188 GLN A CA 1
ATOM 1545 C C . GLN A 1 188 ? -8.416 2.649 -5.649 1.00 85.00 188 GLN A C 1
ATOM 1547 O O . GLN A 1 188 ? -8.690 3.812 -5.929 1.00 85.00 188 GLN A O 1
ATOM 1552 N N . SER A 1 189 ? -9.210 1.621 -5.959 1.00 87.44 189 SER A N 1
ATOM 1553 C CA . SER A 1 189 ? -10.423 1.745 -6.779 1.00 87.44 189 SER A CA 1
ATOM 1554 C C . SER A 1 189 ? -11.624 2.329 -6.025 1.00 87.44 189 SER A C 1
ATOM 1556 O O . SER A 1 189 ? -12.322 3.189 -6.557 1.00 87.44 189 SER A O 1
ATOM 1558 N N . ASP A 1 190 ? -11.865 1.913 -4.778 1.00 91.75 190 ASP A N 1
ATOM 1559 C CA . ASP A 1 190 ? -12.944 2.436 -3.931 1.00 91.75 190 ASP A CA 1
ATOM 1560 C C . ASP A 1 190 ? -12.494 2.582 -2.462 1.00 91.75 190 ASP A C 1
ATOM 1562 O O . ASP A 1 190 ? -12.939 1.852 -1.558 1.00 91.75 190 ASP A O 1
ATOM 1566 N N . PRO A 1 191 ? -11.623 3.570 -2.170 1.00 90.75 191 PRO A N 1
ATOM 1567 C CA . PRO A 1 191 ? -11.162 3.821 -0.807 1.00 90.75 191 PRO A CA 1
ATOM 1568 C C . PRO A 1 191 ? -12.314 4.149 0.151 1.00 90.75 191 PRO A C 1
ATOM 1570 O O . PRO A 1 191 ? -12.234 3.844 1.345 1.00 90.75 191 PRO A O 1
ATOM 1573 N N . ARG A 1 192 ? -13.406 4.740 -0.356 1.00 93.44 192 ARG A N 1
ATOM 1574 C CA . ARG A 1 192 ? -14.567 5.146 0.447 1.00 93.44 192 ARG A CA 1
ATOM 1575 C C . ARG A 1 192 ? -15.227 3.933 1.080 1.00 93.44 192 ARG A C 1
ATOM 1577 O O . ARG A 1 192 ? -15.455 3.905 2.295 1.00 93.44 192 ARG A O 1
ATOM 1584 N N . LYS A 1 193 ? -15.496 2.914 0.264 1.00 95.19 193 LYS A N 1
ATOM 1585 C CA . LYS A 1 193 ? -16.062 1.650 0.723 1.00 95.19 193 LYS A CA 1
ATOM 1586 C C . LYS A 1 193 ? -15.125 0.943 1.694 1.00 95.19 193 LYS A C 1
ATOM 1588 O O . LYS A 1 193 ? -15.579 0.514 2.755 1.00 95.19 193 LYS A O 1
ATOM 1593 N N . VAL A 1 194 ? -13.825 0.874 1.393 1.00 96.12 194 VAL A N 1
ATOM 1594 C CA . VAL A 1 194 ? -12.850 0.207 2.275 1.00 96.12 194 VAL A CA 1
ATOM 1595 C C . VAL A 1 194 ? -12.795 0.855 3.660 1.00 96.12 194 VAL A C 1
ATOM 1597 O O . VAL A 1 194 ? -12.789 0.143 4.671 1.00 96.12 194 VAL A O 1
ATOM 1600 N N . ILE A 1 195 ? -12.792 2.190 3.738 1.00 95.56 195 ILE A N 1
ATOM 1601 C CA . ILE A 1 195 ? -12.789 2.924 5.013 1.00 95.56 195 ILE A CA 1
ATOM 1602 C C . ILE A 1 195 ? -14.063 2.622 5.814 1.00 95.56 195 ILE A C 1
ATOM 1604 O O . ILE A 1 195 ? -13.970 2.264 6.992 1.00 95.56 195 ILE A O 1
ATOM 1608 N N . ARG A 1 196 ? -15.243 2.704 5.184 1.00 96.62 196 ARG A N 1
ATOM 1609 C CA . ARG A 1 196 ? -16.536 2.435 5.840 1.00 96.62 196 ARG A CA 1
ATOM 1610 C C . ARG A 1 196 ? -16.654 0.993 6.331 1.00 96.62 196 ARG A C 1
ATOM 1612 O O . ARG A 1 196 ? -17.012 0.764 7.489 1.00 96.62 196 ARG A O 1
ATOM 1619 N N . ASP A 1 197 ? -16.294 0.021 5.495 1.00 97.81 197 ASP A N 1
ATOM 1620 C CA 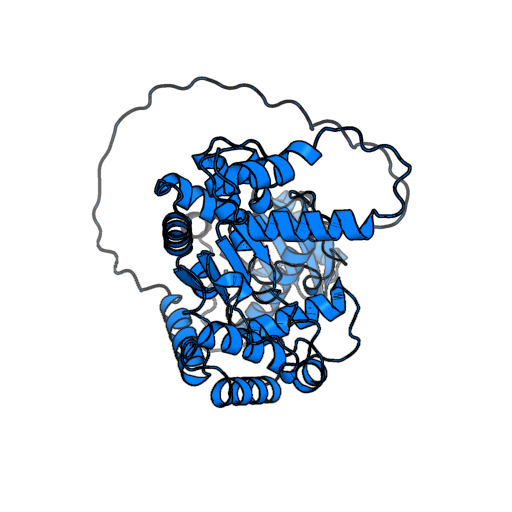. ASP A 1 197 ? -16.323 -1.399 5.857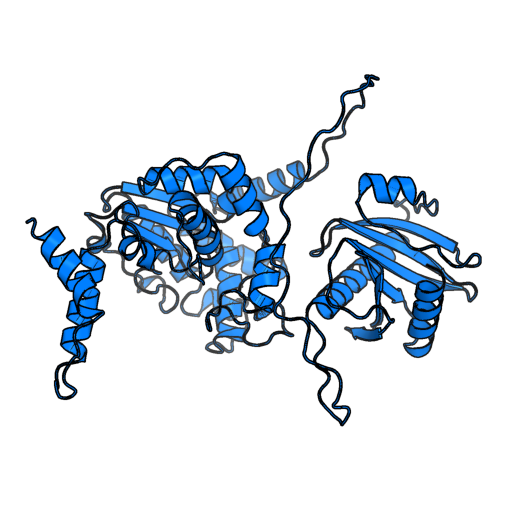 1.00 97.81 197 ASP A CA 1
ATOM 1621 C C . ASP A 1 197 ? -15.362 -1.695 7.014 1.00 97.81 197 ASP A C 1
ATOM 1623 O O . ASP A 1 197 ? -15.716 -2.411 7.956 1.00 97.81 197 ASP A O 1
ATOM 1627 N N . SER A 1 198 ? -14.178 -1.077 7.006 1.00 97.94 198 SER A N 1
ATOM 1628 C CA . SER A 1 198 ? -13.200 -1.191 8.093 1.00 97.94 198 SER A CA 1
ATOM 1629 C C . SER A 1 198 ? -13.705 -0.560 9.394 1.00 97.94 198 SER A C 1
ATOM 1631 O O . SER A 1 198 ? -13.544 -1.149 10.469 1.00 97.94 198 SER A O 1
ATOM 1633 N N . ALA A 1 199 ? -14.351 0.609 9.322 1.00 96.88 199 ALA A N 1
ATOM 1634 C CA . ALA A 1 199 ? -14.927 1.293 10.481 1.00 96.88 199 ALA A CA 1
ATOM 1635 C C . ALA A 1 199 ? -16.008 0.423 11.131 1.00 96.88 199 ALA A C 1
ATOM 1637 O O . ALA A 1 199 ? -15.917 0.085 12.318 1.00 96.88 199 ALA A O 1
ATOM 1638 N N . LYS A 1 200 ? -16.958 -0.052 10.320 1.00 97.81 200 LYS A N 1
ATOM 1639 C CA . LYS A 1 200 ? -18.010 -0.984 10.735 1.00 97.81 200 LYS A CA 1
ATOM 1640 C C . LYS A 1 200 ? -17.428 -2.263 11.333 1.00 97.81 200 LYS A C 1
ATOM 1642 O O . LYS A 1 200 ? -17.863 -2.699 12.400 1.00 97.81 200 LYS A O 1
ATOM 1647 N N . PHE A 1 201 ? -16.417 -2.847 10.689 1.00 98.38 201 PHE A N 1
ATOM 1648 C CA . PHE A 1 201 ? -15.769 -4.066 11.163 1.00 98.38 201 PHE A CA 1
ATOM 1649 C C . PHE A 1 201 ? -15.162 -3.889 12.551 1.00 98.38 201 PHE A C 1
ATOM 1651 O O . PHE A 1 201 ? -15.383 -4.730 13.423 1.00 98.38 201 PHE A O 1
ATOM 1658 N N . PHE A 1 202 ? -14.460 -2.787 12.816 1.00 96.94 202 PHE A N 1
ATOM 1659 C CA . PHE A 1 202 ? -13.900 -2.523 14.142 1.00 96.94 202 PHE A CA 1
ATOM 1660 C C . PHE A 1 202 ? -14.929 -2.021 15.166 1.00 96.94 202 PHE A C 1
ATOM 1662 O O . PHE A 1 202 ? -14.660 -2.101 16.364 1.00 96.94 202 PHE A O 1
ATOM 1669 N N . GLY A 1 203 ? -16.136 -1.650 14.732 1.00 95.44 203 GLY A N 1
ATOM 1670 C CA . GLY A 1 203 ? -17.192 -1.113 15.594 1.00 95.44 203 GLY A CA 1
ATOM 1671 C C . GLY A 1 203 ? -17.016 0.376 15.890 1.00 95.44 203 GLY A C 1
ATOM 1672 O O . GLY A 1 203 ? -17.424 0.836 16.953 1.00 95.44 203 GLY A O 1
ATOM 1673 N N . LEU A 1 204 ? -16.367 1.100 14.980 1.00 95.25 204 LEU A N 1
ATOM 1674 C CA . LEU A 1 204 ? -16.303 2.557 14.984 1.00 95.25 204 LEU A CA 1
ATOM 1675 C C . LEU A 1 204 ? -17.591 3.143 14.371 1.00 95.25 204 LEU A C 1
ATOM 1677 O O . LEU A 1 204 ? -18.277 2.436 13.626 1.00 95.25 204 LEU A O 1
ATOM 1681 N N . PRO A 1 205 ? -17.936 4.409 14.673 1.00 94.50 205 PRO A N 1
ATOM 1682 C CA . PRO A 1 205 ? -19.066 5.084 14.039 1.00 94.50 205 PRO A CA 1
ATOM 1683 C C . PRO A 1 205 ? -18.918 5.123 12.512 1.00 94.50 205 PRO A C 1
ATOM 1685 O O . PRO A 1 205 ? -17.801 5.223 12.002 1.00 94.50 205 PRO A O 1
ATOM 1688 N N . ASP A 1 206 ? -20.036 5.083 11.786 1.00 94.50 206 ASP A N 1
ATOM 1689 C CA . ASP A 1 206 ? -20.022 5.292 10.333 1.00 94.50 206 ASP A CA 1
ATOM 1690 C C . ASP A 1 206 ? -19.584 6.741 10.038 1.00 94.50 206 ASP A C 1
ATOM 1692 O O . ASP A 1 206 ? -20.173 7.674 10.598 1.00 94.50 206 ASP A O 1
ATOM 1696 N N . PRO A 1 207 ? -18.515 6.965 9.253 1.00 94.50 207 PRO A N 1
ATOM 1697 C CA . PRO A 1 207 ? -18.081 8.314 8.905 1.00 94.50 207 PRO A CA 1
ATOM 1698 C C . PRO A 1 207 ? -19.067 8.993 7.944 1.00 94.50 207 PRO A C 1
ATOM 1700 O O . PRO A 1 207 ? -19.703 8.345 7.108 1.00 94.50 207 PRO A O 1
ATOM 1703 N N . SER A 1 208 ? -19.184 10.322 8.049 1.00 94.62 208 SER A N 1
ATOM 1704 C CA . SER A 1 208 ? -19.970 11.102 7.086 1.00 94.62 208 SER A CA 1
ATOM 1705 C C . SER A 1 208 ? -19.322 11.046 5.700 1.00 94.62 208 SER A C 1
ATOM 1707 O O . SER A 1 208 ? -18.123 10.783 5.585 1.00 94.62 208 SER A O 1
ATOM 1709 N N . ALA A 1 209 ? -20.104 11.268 4.642 1.00 92.94 209 ALA A N 1
ATOM 1710 C CA . ALA A 1 209 ? -19.575 11.236 3.278 1.00 92.94 209 ALA A CA 1
ATOM 1711 C C . ALA A 1 209 ? -18.469 12.283 3.085 1.00 92.94 209 ALA A C 1
ATOM 1713 O O . ALA A 1 209 ? -17.401 11.952 2.586 1.00 92.94 209 ALA A O 1
ATOM 1714 N N . GLU A 1 210 ? -18.683 13.484 3.619 1.00 93.00 210 GLU A N 1
ATOM 1715 C CA . GLU A 1 210 ? -17.759 14.615 3.536 1.00 93.00 210 GLU A CA 1
ATOM 1716 C C . GLU A 1 210 ? -16.422 14.295 4.210 1.00 93.00 210 GLU A C 1
ATOM 1718 O O . GLU A 1 210 ? -15.362 14.582 3.663 1.00 93.00 210 GLU A O 1
ATOM 1723 N N . LEU A 1 211 ? -16.462 13.644 5.380 1.00 91.31 211 LEU A N 1
ATOM 1724 C CA . LEU A 1 211 ? -15.248 13.229 6.075 1.00 91.31 211 LEU A CA 1
ATOM 1725 C C . LEU A 1 211 ? -14.488 12.162 5.281 1.00 91.31 211 LEU A C 1
ATOM 1727 O O . LEU A 1 211 ? -13.261 12.192 5.219 1.00 91.31 211 LEU A O 1
ATOM 1731 N N . VAL A 1 212 ? -15.203 11.194 4.703 1.00 91.50 212 VAL A N 1
ATOM 1732 C CA . VAL A 1 212 ? -14.568 10.166 3.873 1.00 91.50 212 VAL A CA 1
ATOM 1733 C C . VAL A 1 212 ? -13.903 10.814 2.660 1.00 91.50 212 VAL A C 1
ATOM 1735 O O . VAL A 1 212 ? -12.746 10.504 2.397 1.00 91.50 212 VAL A O 1
ATOM 1738 N N . ASP A 1 213 ? -14.579 11.734 1.974 1.00 89.44 213 ASP A N 1
ATOM 1739 C CA . ASP A 1 213 ? -14.025 12.451 0.822 1.00 89.44 213 ASP A CA 1
ATOM 1740 C C . ASP A 1 213 ? -12.769 13.248 1.192 1.00 89.44 213 ASP A C 1
ATOM 1742 O O . ASP A 1 213 ? -11.741 13.116 0.531 1.00 89.44 213 ASP A O 1
ATOM 1746 N N . GLU A 1 214 ? -12.803 13.988 2.304 1.00 88.56 214 GLU A N 1
ATOM 1747 C CA . GLU A 1 214 ? -11.646 14.735 2.810 1.00 88.56 214 GLU A CA 1
ATOM 1748 C C . GLU A 1 214 ? -10.441 13.818 3.084 1.00 88.56 214 GLU A C 1
ATOM 1750 O O . GLU A 1 214 ? -9.296 14.151 2.772 1.00 88.56 214 GLU A O 1
ATOM 1755 N N . ILE A 1 215 ? -10.682 12.649 3.682 1.00 87.00 215 ILE A N 1
ATOM 1756 C CA . ILE A 1 215 ? -9.627 11.687 4.018 1.00 87.00 215 ILE A CA 1
ATOM 1757 C C . ILE A 1 215 ? -9.059 11.023 2.773 1.00 87.00 215 ILE A C 1
ATOM 1759 O O . ILE A 1 215 ? -7.853 10.786 2.725 1.00 87.00 215 ILE A O 1
ATOM 1763 N N . VAL A 1 216 ? -9.909 10.694 1.802 1.00 83.88 216 VAL A N 1
ATOM 1764 C CA . VAL A 1 216 ? -9.479 10.110 0.530 1.00 83.88 216 VAL A CA 1
ATOM 1765 C C . VAL A 1 216 ? -8.611 11.104 -0.230 1.00 83.88 216 VAL A C 1
ATOM 1767 O O . VAL A 1 216 ? -7.527 10.728 -0.670 1.00 83.88 216 VAL A O 1
ATOM 1770 N N . GLU A 1 217 ? -9.015 12.374 -0.281 1.00 82.25 217 GLU A N 1
ATOM 1771 C CA . GLU A 1 217 ? -8.232 13.435 -0.914 1.00 82.25 217 GLU A CA 1
ATOM 1772 C C . GLU A 1 217 ? -6.874 13.611 -0.221 1.00 82.25 217 GLU A C 1
ATOM 1774 O O . GLU A 1 217 ? -5.821 13.513 -0.849 1.00 82.25 217 GLU A O 1
ATOM 1779 N N . LYS A 1 218 ? -6.856 13.750 1.111 1.00 73.38 218 LYS A N 1
ATOM 1780 C CA . LYS A 1 218 ? -5.608 13.835 1.898 1.00 73.38 218 LYS A CA 1
ATOM 1781 C C . LYS A 1 218 ? -4.748 12.578 1.810 1.00 73.38 218 LYS A C 1
ATOM 1783 O O . LYS A 1 218 ? -3.533 12.642 1.971 1.00 73.38 218 LYS A O 1
ATOM 1788 N N . GLY A 1 219 ? -5.385 11.431 1.622 1.00 65.81 219 GLY A N 1
ATOM 1789 C CA . GLY A 1 219 ? -4.744 10.139 1.467 1.00 65.81 219 GLY A CA 1
ATOM 1790 C C . GLY A 1 219 ? -4.243 9.883 0.053 1.00 65.81 219 GLY A C 1
ATOM 1791 O O . GLY A 1 219 ? -3.620 8.847 -0.140 1.00 65.81 219 GLY A O 1
ATOM 1792 N N . SER A 1 220 ? -4.489 10.759 -0.924 1.00 69.69 220 SER A N 1
ATOM 1793 C CA . SER A 1 220 ? -4.058 10.539 -2.304 1.00 69.69 220 SER A CA 1
ATOM 1794 C C . SER A 1 220 ? -2.556 10.253 -2.388 1.00 69.69 220 SER A C 1
ATOM 1796 O O . SER A 1 220 ? -1.763 10.699 -1.553 1.00 69.69 220 SER A O 1
ATOM 1798 N N . PHE A 1 221 ? -2.152 9.478 -3.398 1.00 61.25 221 PHE A N 1
ATOM 1799 C CA . PHE A 1 221 ? -0.748 9.123 -3.618 1.00 61.25 221 PHE A CA 1
ATOM 1800 C C . PHE A 1 221 ? 0.159 10.364 -3.611 1.00 61.25 221 PHE A C 1
ATOM 1802 O O . PHE A 1 221 ? 1.159 10.378 -2.891 1.00 61.25 221 PHE A O 1
ATOM 1809 N N . ARG A 1 222 ? -0.264 11.426 -4.310 1.00 60.91 222 ARG A N 1
ATOM 1810 C CA . ARG A 1 222 ? 0.381 12.747 -4.347 1.00 60.91 222 ARG A CA 1
ATOM 1811 C C . ARG A 1 222 ? 0.614 13.312 -2.944 1.00 60.91 222 ARG A C 1
ATOM 1813 O O . ARG A 1 222 ? 1.747 13.602 -2.564 1.00 60.91 222 ARG A O 1
ATOM 1820 N N . ASN A 1 223 ? -0.440 13.384 -2.132 1.00 65.69 223 ASN A N 1
ATOM 1821 C CA . ASN A 1 223 ? -0.365 13.944 -0.782 1.00 65.69 223 ASN A CA 1
ATOM 1822 C C . ASN A 1 223 ? 0.478 13.077 0.166 1.00 65.69 223 ASN A C 1
ATOM 1824 O O . ASN A 1 223 ? 1.220 13.596 1.000 1.00 65.69 223 ASN A O 1
ATOM 1828 N N . MET A 1 224 ? 0.432 11.754 0.005 1.00 65.88 224 MET A N 1
ATOM 1829 C CA . MET A 1 224 ? 1.265 10.822 0.765 1.00 65.88 224 MET A CA 1
ATOM 1830 C C . MET A 1 224 ? 2.751 10.923 0.397 1.00 65.88 224 MET A C 1
ATOM 1832 O O . MET A 1 224 ? 3.587 10.855 1.297 1.00 65.88 224 MET A O 1
ATOM 1836 N N . ARG A 1 225 ? 3.083 11.108 -0.888 1.00 63.97 225 ARG A N 1
ATOM 1837 C CA . ARG A 1 225 ? 4.460 11.303 -1.371 1.00 63.97 225 ARG A CA 1
ATOM 1838 C C . ARG A 1 225 ? 5.021 12.646 -0.894 1.00 63.97 225 ARG A C 1
ATOM 1840 O O . ARG A 1 225 ? 6.107 12.669 -0.319 1.00 63.97 225 ARG A O 1
ATOM 1847 N N . LYS A 1 226 ? 4.232 13.726 -0.993 1.00 65.25 226 LYS A N 1
ATOM 1848 C CA . LYS A 1 226 ? 4.560 15.052 -0.429 1.00 65.25 226 LYS A CA 1
ATOM 1849 C C . LYS A 1 226 ? 4.831 14.972 1.078 1.00 65.25 226 LYS A C 1
ATOM 1851 O O . LYS A 1 226 ? 5.848 15.468 1.555 1.00 65.25 226 LYS A O 1
ATOM 1856 N N . ALA A 1 227 ? 3.985 14.264 1.827 1.00 62.62 227 ALA A N 1
ATOM 1857 C CA . ALA A 1 227 ? 4.162 14.086 3.268 1.00 62.62 227 ALA A CA 1
ATOM 1858 C C . ALA A 1 227 ? 5.348 13.169 3.650 1.00 62.62 227 ALA A C 1
ATOM 1860 O O . ALA A 1 227 ? 5.898 13.302 4.747 1.00 62.62 227 ALA A O 1
ATOM 1861 N N . GLU A 1 228 ? 5.752 12.237 2.776 1.00 60.81 228 GLU A N 1
ATOM 1862 C CA . GLU A 1 228 ? 6.963 11.420 2.950 1.00 60.81 228 GLU A CA 1
ATOM 1863 C C . GLU A 1 228 ? 8.237 12.254 2.734 1.00 60.81 228 GLU A C 1
ATOM 1865 O O . GLU A 1 228 ? 9.157 12.182 3.551 1.00 60.81 228 GLU A O 1
ATOM 1870 N N . LEU A 1 229 ? 8.251 13.097 1.696 1.00 58.06 229 LEU A N 1
ATOM 1871 C CA . LEU A 1 229 ? 9.335 14.036 1.380 1.00 58.06 229 LEU A CA 1
ATOM 1872 C C . LEU A 1 229 ? 9.563 15.073 2.484 1.00 58.06 229 LEU A C 1
ATOM 1874 O O . LEU A 1 229 ? 10.697 15.345 2.868 1.00 58.06 229 LEU A O 1
ATOM 1878 N N . GLN A 1 230 ? 8.480 15.624 3.029 1.00 55.56 230 GLN A N 1
ATOM 1879 C CA . GLN A 1 230 ? 8.523 16.681 4.043 1.00 55.56 230 GLN A CA 1
ATOM 1880 C C . GLN A 1 230 ? 8.702 16.153 5.481 1.00 55.56 230 GLN A C 1
ATOM 1882 O O . GLN A 1 230 ? 8.616 16.926 6.435 1.00 55.56 230 GLN A O 1
ATOM 1887 N N . ASP A 1 231 ? 8.902 14.838 5.665 1.00 56.47 231 ASP A N 1
ATOM 1888 C CA . ASP A 1 231 ? 8.914 14.158 6.973 1.00 56.47 231 ASP A CA 1
ATOM 1889 C C . ASP A 1 231 ? 7.719 14.552 7.868 1.00 56.47 231 ASP A C 1
ATOM 1891 O O . ASP A 1 231 ? 7.809 14.582 9.099 1.00 56.47 231 ASP A O 1
ATOM 1895 N N . SER A 1 232 ? 6.558 14.842 7.269 1.00 51.41 232 SER A N 1
ATOM 1896 C CA . SER A 1 232 ? 5.402 15.409 7.982 1.00 51.41 232 SER A CA 1
ATOM 1897 C C . SER A 1 232 ? 4.869 14.471 9.070 1.00 51.41 232 SER A C 1
ATOM 1899 O O . SER A 1 232 ? 4.260 14.909 10.043 1.00 51.41 232 SER A O 1
ATOM 1901 N N . PHE A 1 233 ? 5.146 13.170 8.947 1.00 50.47 233 PHE A N 1
ATOM 1902 C CA . PHE A 1 233 ? 4.781 12.148 9.927 1.00 50.47 233 PHE A CA 1
ATOM 1903 C C . PHE A 1 233 ? 5.788 11.995 11.088 1.00 50.47 233 PHE A C 1
ATOM 1905 O O . PHE A 1 233 ? 5.538 11.180 11.985 1.00 50.47 233 PHE A O 1
ATOM 1912 N N . LYS A 1 234 ? 6.920 12.726 11.074 1.00 51.53 234 LYS A N 1
ATOM 1913 C CA . LYS A 1 234 ? 8.021 12.687 12.065 1.00 51.53 234 LYS A CA 1
ATOM 1914 C C . LYS A 1 234 ? 8.416 11.267 12.477 1.00 51.53 234 LYS A C 1
ATOM 1916 O O . LYS A 1 234 ? 8.614 10.970 13.658 1.00 51.53 234 LYS A O 1
ATOM 1921 N N . HIS A 1 235 ? 8.462 10.349 11.516 1.00 50.53 235 HIS A N 1
ATOM 1922 C CA . HIS A 1 235 ? 8.675 8.935 11.789 1.00 50.53 235 HIS A CA 1
ATOM 1923 C C . HIS A 1 235 ? 9.856 8.430 10.964 1.00 50.53 235 HIS A C 1
ATOM 1925 O O . HIS A 1 235 ? 9.741 8.229 9.763 1.00 50.53 235 HIS A O 1
ATOM 1931 N N . GLU A 1 236 ? 10.962 8.099 11.634 1.00 45.22 236 GLU A N 1
ATOM 1932 C CA . GLU A 1 236 ? 12.223 7.647 11.019 1.00 45.22 236 GLU A CA 1
ATOM 1933 C C . GLU A 1 236 ? 12.021 6.514 9.986 1.00 45.22 236 GLU A C 1
ATOM 1935 O O . GLU A 1 236 ? 12.584 6.542 8.899 1.00 45.22 236 GLU A O 1
ATOM 1940 N N . ARG A 1 237 ? 11.102 5.566 10.250 1.00 46.72 237 ARG A N 1
ATOM 1941 C CA . ARG A 1 237 ? 10.709 4.494 9.296 1.00 46.72 237 ARG A CA 1
ATOM 1942 C C . ARG A 1 237 ? 9.866 4.923 8.085 1.00 46.72 237 ARG A C 1
ATOM 1944 O O . ARG A 1 237 ? 9.377 4.043 7.358 1.00 46.72 237 ARG A O 1
ATOM 1951 N N . LEU A 1 238 ? 9.644 6.207 7.854 1.00 51.88 238 LEU A N 1
ATOM 1952 C CA . LEU A 1 238 ? 9.011 6.741 6.642 1.00 51.88 238 LEU A CA 1
ATOM 1953 C C . LEU A 1 238 ? 9.969 7.604 5.829 1.00 51.88 238 LEU A C 1
ATOM 1955 O O . LEU A 1 238 ? 9.668 7.857 4.683 1.00 51.88 238 LEU A O 1
ATOM 1959 N N . ARG A 1 239 ? 11.143 7.961 6.355 1.00 55.94 239 ARG A N 1
ATOM 1960 C CA . ARG A 1 239 ? 12.136 8.679 5.558 1.00 55.94 239 ARG A CA 1
ATOM 1961 C C . ARG A 1 239 ? 12.718 7.753 4.478 1.00 55.94 239 ARG A C 1
ATOM 1963 O O . ARG A 1 239 ? 13.001 6.581 4.801 1.00 55.94 239 ARG A O 1
ATOM 1970 N N . PRO A 1 240 ? 12.877 8.218 3.227 1.00 49.72 240 PRO A N 1
ATOM 1971 C CA . PRO A 1 240 ? 13.644 7.483 2.231 1.00 49.72 240 PRO A CA 1
ATOM 1972 C C . PRO A 1 240 ? 15.098 7.354 2.705 1.00 49.72 240 PRO A C 1
ATOM 1974 O O . PRO A 1 240 ? 15.598 8.206 3.440 1.00 49.72 240 PRO A O 1
ATOM 1977 N N . ALA A 1 241 ? 15.769 6.260 2.334 1.00 55.41 241 ALA A N 1
ATOM 1978 C CA . ALA A 1 241 ? 17.199 6.112 2.635 1.00 55.41 241 ALA A CA 1
ATOM 1979 C C . ALA A 1 241 ? 18.061 7.067 1.800 1.00 55.41 241 ALA A C 1
ATOM 1981 O O . ALA A 1 241 ? 19.112 7.506 2.259 1.00 55.41 241 ALA A O 1
ATOM 1982 N N . ASP A 1 242 ? 17.595 7.375 0.594 1.00 59.44 242 ASP A N 1
ATOM 1983 C CA . ASP A 1 242 ? 18.185 8.329 -0.329 1.00 59.44 242 ASP A CA 1
ATOM 1984 C C . ASP A 1 242 ? 17.043 9.137 -0.969 1.00 59.44 242 ASP A C 1
ATOM 1986 O O . ASP A 1 242 ? 16.258 8.556 -1.723 1.00 59.44 242 ASP A O 1
ATOM 1990 N N . PRO A 1 243 ? 16.886 10.430 -0.633 1.00 57.81 243 PRO A N 1
ATOM 1991 C CA . PRO A 1 243 ? 15.845 11.283 -1.204 1.00 57.81 243 PRO A CA 1
ATOM 1992 C C . PRO A 1 243 ? 15.948 11.477 -2.722 1.00 57.81 243 PRO A C 1
ATOM 1994 O O . PRO A 1 243 ? 14.934 11.782 -3.339 1.00 57.81 243 PRO A O 1
ATOM 1997 N N . ASN A 1 244 ? 17.129 11.268 -3.315 1.00 57.50 244 ASN A N 1
ATOM 1998 C CA . ASN A 1 244 ? 17.369 11.454 -4.751 1.00 57.50 244 ASN A CA 1
ATOM 1999 C C . ASN A 1 244 ? 17.133 10.171 -5.559 1.00 57.50 244 ASN A C 1
ATOM 2001 O O . ASN A 1 244 ? 17.261 10.166 -6.777 1.00 57.50 244 ASN A O 1
ATOM 2005 N N . ASN A 1 245 ? 16.809 9.063 -4.890 1.00 65.88 245 ASN A N 1
ATOM 2006 C CA . ASN A 1 245 ? 16.506 7.797 -5.536 1.00 65.88 245 ASN A CA 1
ATOM 2007 C C . ASN A 1 245 ? 15.011 7.481 -5.352 1.00 65.88 245 ASN A C 1
ATOM 2009 O O . ASN A 1 245 ? 14.622 7.082 -4.246 1.00 65.88 245 ASN A O 1
ATOM 2013 N N . PRO A 1 246 ? 14.174 7.579 -6.405 1.00 60.38 246 PRO A N 1
ATOM 2014 C CA . PRO A 1 246 ? 12.747 7.244 -6.343 1.00 60.38 246 PRO A CA 1
ATOM 2015 C C . PRO A 1 246 ? 12.468 5.846 -5.762 1.00 60.38 246 PRO A C 1
ATOM 2017 O O . PRO A 1 246 ? 11.471 5.626 -5.072 1.00 60.38 246 PRO A O 1
ATOM 2020 N N . GLU A 1 247 ? 13.399 4.907 -5.939 1.00 64.25 247 GLU A N 1
ATOM 2021 C CA . GLU A 1 247 ? 13.301 3.536 -5.435 1.00 64.25 247 GLU A CA 1
ATOM 2022 C C . GLU A 1 247 ? 13.563 3.396 -3.927 1.00 64.25 247 GLU A C 1
ATOM 2024 O O . GLU A 1 247 ? 13.285 2.351 -3.333 1.00 64.25 247 GLU A O 1
ATOM 2029 N N . SER A 1 248 ? 14.081 4.441 -3.280 1.00 56.09 248 SER A N 1
ATOM 2030 C CA . SER A 1 248 ? 14.294 4.493 -1.828 1.00 56.09 248 SER A CA 1
ATOM 2031 C C . SER A 1 248 ? 13.052 4.930 -1.047 1.00 56.09 248 SER A C 1
ATOM 2033 O O . SER A 1 248 ? 13.032 4.803 0.185 1.00 56.09 248 SER A O 1
ATOM 2035 N N . PHE A 1 249 ? 12.017 5.417 -1.737 1.00 54.12 249 PHE A N 1
ATOM 2036 C CA . PHE A 1 249 ? 10.754 5.836 -1.136 1.00 54.12 249 PHE A CA 1
ATOM 2037 C C . PHE A 1 249 ? 9.875 4.646 -0.758 1.00 54.12 249 PHE A C 1
ATOM 2039 O O . PHE A 1 249 ? 9.899 3.563 -1.352 1.00 54.12 249 PHE A O 1
ATOM 2046 N N . LYS A 1 250 ? 9.039 4.833 0.261 1.00 55.44 250 LYS A N 1
ATOM 2047 C CA . LYS A 1 250 ? 8.022 3.855 0.639 1.00 55.44 250 LYS A CA 1
ATOM 2048 C C . LYS A 1 250 ? 6.820 3.926 -0.294 1.00 55.44 250 LYS A C 1
ATOM 2050 O O . LYS A 1 250 ? 6.233 2.878 -0.575 1.00 55.44 250 LYS A O 1
ATOM 2055 N N . VAL A 1 251 ? 6.476 5.128 -0.743 1.00 55.66 251 VAL A N 1
ATOM 2056 C CA . VAL A 1 251 ? 5.431 5.433 -1.720 1.00 55.66 251 VAL A CA 1
ATOM 2057 C C . VAL A 1 251 ? 6.111 5.734 -3.066 1.00 55.66 251 VAL A C 1
ATOM 2059 O O . VAL A 1 251 ? 6.369 6.884 -3.386 1.00 55.66 251 VAL A O 1
ATOM 2062 N N . ARG A 1 252 ? 6.464 4.679 -3.825 1.00 58.22 252 ARG A N 1
ATOM 2063 C CA . ARG A 1 252 ? 7.265 4.797 -5.067 1.00 58.22 252 ARG A CA 1
ATOM 2064 C C . ARG A 1 252 ? 6.453 5.263 -6.281 1.00 58.22 252 ARG A C 1
ATOM 2066 O O . ARG A 1 252 ? 6.715 6.325 -6.815 1.00 58.22 252 ARG A O 1
ATOM 2073 N N . ARG A 1 253 ? 5.455 4.468 -6.690 1.00 58.97 253 ARG A N 1
ATOM 2074 C CA . ARG A 1 253 ? 4.640 4.708 -7.903 1.00 58.97 253 ARG A CA 1
ATOM 2075 C C . ARG A 1 253 ? 3.125 4.717 -7.658 1.00 58.97 253 ARG A C 1
ATOM 2077 O O . ARG A 1 253 ? 2.375 5.133 -8.518 1.00 58.97 253 ARG A O 1
ATOM 2084 N N . GLY A 1 254 ? 2.636 4.193 -6.523 1.00 58.31 254 GLY A N 1
ATOM 2085 C CA . GLY A 1 254 ? 1.193 4.218 -6.187 1.00 58.31 254 GLY A CA 1
ATOM 2086 C C . GLY A 1 254 ? 0.269 3.442 -7.133 1.00 58.31 254 GLY A C 1
ATOM 2087 O O . GLY A 1 254 ? -0.943 3.455 -6.941 1.00 58.31 254 GLY A O 1
ATOM 2088 N N . LYS A 1 255 ? 0.857 2.781 -8.131 1.00 67.94 255 LYS A N 1
ATOM 2089 C CA . LYS A 1 255 ? 0.220 2.084 -9.242 1.00 67.94 255 LYS A CA 1
ATOM 2090 C C . LYS A 1 255 ? 0.008 0.611 -8.907 1.00 67.94 255 LYS A C 1
ATOM 2092 O O . LYS A 1 255 ? 0.840 0.000 -8.226 1.00 67.94 255 LYS A O 1
ATOM 2097 N N . VAL A 1 256 ? -1.105 0.065 -9.386 1.00 74.69 256 VAL A N 1
ATOM 2098 C CA . VAL A 1 256 ? -1.402 -1.370 -9.399 1.00 74.69 256 VAL A CA 1
ATOM 2099 C C . VAL A 1 256 ? -0.800 -1.978 -10.664 1.00 74.69 256 VAL A C 1
ATOM 2101 O O . VAL A 1 256 ? -0.906 -1.395 -11.741 1.00 74.69 256 VAL A O 1
ATOM 2104 N N . GLY A 1 257 ? -0.130 -3.123 -10.526 1.00 77.25 257 GLY A N 1
ATOM 2105 C CA . GLY A 1 257 ? 0.523 -3.796 -11.649 1.00 77.25 257 GLY A CA 1
ATOM 2106 C C . GLY A 1 257 ? 1.850 -3.158 -12.066 1.00 77.25 257 GLY A C 1
ATOM 2107 O O . GLY A 1 257 ? 2.307 -3.373 -13.182 1.00 77.25 257 GLY A O 1
ATOM 2108 N N . GLY A 1 258 ? 2.487 -2.381 -11.186 1.00 78.62 258 GLY A N 1
ATOM 2109 C CA . GLY A 1 258 ? 3.795 -1.772 -11.455 1.00 78.62 258 GLY A CA 1
ATOM 2110 C C . GLY A 1 258 ? 4.938 -2.788 -11.549 1.00 78.62 258 GLY A C 1
ATOM 2111 O O . GLY A 1 258 ? 6.042 -2.430 -11.937 1.00 78.62 258 GLY A O 1
ATOM 2112 N N . TYR A 1 259 ? 4.714 -4.058 -11.199 1.00 84.19 259 TYR A N 1
ATOM 2113 C CA . TYR A 1 259 ? 5.728 -5.107 -11.337 1.00 84.19 259 TYR A CA 1
ATOM 2114 C C . TYR A 1 259 ? 6.218 -5.312 -12.780 1.00 84.19 259 TYR A C 1
ATOM 2116 O O . TYR A 1 259 ? 7.356 -5.746 -12.961 1.00 84.19 259 TYR A O 1
ATOM 2124 N N . VAL A 1 260 ? 5.391 -5.003 -13.788 1.00 85.38 260 VAL A N 1
ATOM 2125 C CA . VAL A 1 260 ? 5.737 -5.175 -15.212 1.00 85.38 260 VAL A CA 1
ATOM 2126 C C . VAL A 1 260 ? 6.905 -4.292 -15.643 1.00 85.38 260 VAL A C 1
ATOM 2128 O O . VAL A 1 260 ? 7.640 -4.660 -16.551 1.00 85.38 260 VAL A O 1
ATOM 2131 N N . ASP A 1 261 ? 7.114 -3.176 -14.945 1.00 83.25 261 ASP A N 1
ATOM 2132 C CA . ASP A 1 261 ? 8.179 -2.217 -15.238 1.00 83.25 261 ASP A CA 1
ATOM 2133 C C . ASP A 1 261 ? 9.559 -2.726 -14.758 1.00 83.25 261 ASP A C 1
ATOM 2135 O O . ASP A 1 261 ? 10.595 -2.193 -15.145 1.00 83.25 261 ASP A O 1
ATOM 2139 N N . TYR A 1 262 ? 9.591 -3.770 -13.915 1.00 86.19 262 TYR A N 1
ATOM 2140 C CA . TYR A 1 262 ? 10.817 -4.264 -13.268 1.00 86.19 262 TYR A CA 1
ATOM 2141 C C . TYR A 1 262 ? 11.123 -5.737 -13.535 1.00 86.19 262 TYR A C 1
ATOM 2143 O O . TYR A 1 262 ? 12.262 -6.167 -13.345 1.00 86.19 262 TYR A O 1
ATOM 2151 N N . LEU A 1 263 ? 10.117 -6.529 -13.900 1.00 88.94 263 LEU A N 1
ATOM 2152 C CA . LEU A 1 263 ? 10.268 -7.961 -14.119 1.00 88.94 263 LEU A CA 1
ATOM 2153 C C . LEU A 1 263 ? 10.340 -8.265 -15.611 1.00 88.94 263 LEU A C 1
ATOM 2155 O O . LEU A 1 263 ? 9.531 -7.790 -16.405 1.00 88.94 263 LEU A O 1
ATOM 2159 N N . THR A 1 264 ? 11.291 -9.116 -15.987 1.00 92.44 264 THR A N 1
ATOM 2160 C CA . THR A 1 264 ? 11.337 -9.666 -17.343 1.00 92.44 264 THR A CA 1
ATOM 2161 C C . THR A 1 264 ? 10.126 -10.569 -17.594 1.00 92.44 264 THR A C 1
ATOM 2163 O O . THR A 1 264 ? 9.523 -11.091 -16.656 1.00 92.44 264 THR A O 1
ATOM 2166 N N . ALA A 1 265 ? 9.788 -10.828 -18.859 1.00 92.81 265 ALA A N 1
ATOM 2167 C CA . ALA A 1 265 ? 8.702 -11.755 -19.192 1.00 92.81 265 ALA A CA 1
ATOM 2168 C C . ALA A 1 265 ? 8.916 -13.166 -18.599 1.00 92.81 265 ALA A C 1
ATOM 2170 O O . ALA A 1 265 ? 7.955 -13.815 -18.195 1.00 92.81 265 ALA A O 1
ATOM 2171 N N . GLU A 1 266 ? 10.170 -13.625 -18.499 1.00 95.25 266 GLU A N 1
ATOM 2172 C CA . GLU A 1 266 ? 10.515 -14.900 -17.857 1.00 95.25 266 GLU A CA 1
ATOM 2173 C C . GLU A 1 266 ? 10.275 -14.859 -16.341 1.00 95.25 266 GLU A C 1
ATOM 2175 O O . GLU A 1 266 ? 9.751 -15.814 -15.767 1.00 95.25 266 GLU A O 1
ATOM 2180 N N . ASP A 1 267 ? 10.622 -13.749 -15.689 1.00 96.12 267 ASP A N 1
ATOM 2181 C CA . ASP A 1 267 ? 10.368 -13.555 -14.262 1.00 96.12 267 ASP A CA 1
ATOM 2182 C C . ASP A 1 267 ? 8.871 -13.483 -13.956 1.00 96.12 267 ASP A C 1
ATOM 2184 O O . ASP A 1 267 ? 8.415 -14.120 -13.007 1.00 96.12 267 ASP A O 1
ATOM 2188 N N . ILE A 1 268 ? 8.102 -12.763 -14.777 1.00 95.56 268 ILE A N 1
ATOM 2189 C CA . ILE A 1 268 ? 6.641 -12.696 -14.662 1.00 95.56 268 ILE A CA 1
ATOM 2190 C C . ILE A 1 268 ? 6.047 -14.095 -14.818 1.00 95.56 268 ILE A C 1
ATOM 2192 O O . ILE A 1 268 ? 5.319 -14.532 -13.934 1.00 95.56 268 ILE A O 1
ATOM 2196 N N . ALA A 1 269 ? 6.425 -14.835 -15.866 1.00 96.19 269 ALA A N 1
ATOM 2197 C CA . ALA A 1 269 ? 5.931 -16.191 -16.094 1.00 96.19 269 ALA A CA 1
ATOM 2198 C C . ALA A 1 269 ? 6.272 -17.143 -14.935 1.00 96.19 269 ALA A C 1
ATOM 2200 O O . ALA A 1 269 ? 5.442 -17.959 -14.542 1.00 96.19 269 ALA A O 1
ATOM 2201 N N . PHE A 1 270 ? 7.472 -17.031 -14.355 1.00 97.44 270 PHE A N 1
ATOM 2202 C CA . PHE A 1 270 ? 7.849 -17.811 -13.176 1.00 97.44 270 PHE A CA 1
ATOM 2203 C C . PHE A 1 270 ? 6.972 -17.475 -11.962 1.00 97.44 270 PHE A C 1
ATOM 2205 O O . PHE A 1 270 ? 6.506 -18.379 -11.265 1.00 97.44 270 PHE A O 1
ATOM 2212 N N . VAL A 1 271 ? 6.760 -16.185 -11.688 1.00 97.25 271 VAL A N 1
ATOM 2213 C CA . VAL A 1 271 ? 5.955 -15.733 -10.546 1.00 97.25 271 VAL A CA 1
ATOM 2214 C C . VAL A 1 271 ? 4.483 -16.106 -10.737 1.00 97.25 271 VAL A C 1
ATOM 2216 O O . VAL A 1 271 ? 3.870 -16.604 -9.794 1.00 97.25 271 VAL A O 1
ATOM 2219 N N . ASP A 1 272 ? 3.941 -15.928 -11.942 1.00 97.31 272 ASP A N 1
ATOM 2220 C CA . ASP A 1 272 ? 2.588 -16.336 -12.334 1.00 97.31 272 ASP A CA 1
ATOM 2221 C C . ASP A 1 272 ? 2.372 -17.825 -12.095 1.00 97.31 272 ASP A C 1
ATOM 2223 O O . ASP A 1 272 ? 1.483 -18.213 -11.340 1.00 97.31 272 ASP A O 1
ATOM 2227 N N . ASP A 1 273 ? 3.250 -18.657 -12.654 1.00 98.00 273 ASP A N 1
ATOM 2228 C CA . ASP A 1 273 ? 3.194 -20.106 -12.508 1.00 98.00 273 ASP A CA 1
ATOM 2229 C C . ASP A 1 273 ? 3.287 -20.543 -11.038 1.00 98.00 273 ASP A C 1
ATOM 2231 O O . ASP A 1 273 ? 2.589 -21.462 -10.595 1.00 98.00 273 ASP A O 1
ATOM 2235 N N . TYR A 1 274 ? 4.116 -19.861 -10.243 1.00 98.06 274 TYR A N 1
ATOM 2236 C CA . TYR A 1 274 ? 4.199 -20.117 -8.812 1.00 98.06 274 TYR A CA 1
ATOM 2237 C C . TYR A 1 274 ? 2.892 -19.757 -8.092 1.00 98.06 274 TYR A C 1
ATOM 2239 O O . TYR A 1 274 ? 2.419 -20.543 -7.265 1.00 98.06 274 TYR A O 1
ATOM 2247 N N . ILE A 1 275 ? 2.307 -18.595 -8.389 1.00 98.19 275 ILE A N 1
ATOM 2248 C CA . ILE A 1 275 ? 1.039 -18.144 -7.806 1.00 98.19 275 ILE A CA 1
ATOM 2249 C C . ILE A 1 275 ? -0.084 -19.114 -8.173 1.00 98.19 275 ILE A C 1
ATOM 2251 O O . ILE A 1 275 ? -0.750 -19.624 -7.276 1.00 98.19 275 ILE A O 1
ATOM 2255 N N . ASP A 1 276 ? -0.252 -19.428 -9.453 1.00 98.06 276 ASP A N 1
ATOM 2256 C CA . ASP A 1 276 ? -1.360 -20.250 -9.945 1.00 98.06 276 ASP A CA 1
ATOM 2257 C C . ASP A 1 276 ? -1.323 -21.676 -9.380 1.00 98.06 276 ASP A C 1
ATOM 2259 O O . ASP A 1 276 ? -2.361 -22.275 -9.098 1.00 98.06 276 ASP A O 1
ATOM 2263 N N . ARG A 1 277 ? -0.123 -22.224 -9.152 1.00 98.00 277 ARG A N 1
ATOM 2264 C CA . ARG A 1 277 ? 0.045 -23.565 -8.573 1.00 98.00 277 ARG A CA 1
ATOM 2265 C C . ARG A 1 277 ? -0.120 -23.614 -7.060 1.00 98.00 277 ARG A C 1
ATOM 2267 O O . ARG A 1 277 ? -0.508 -24.659 -6.538 1.00 98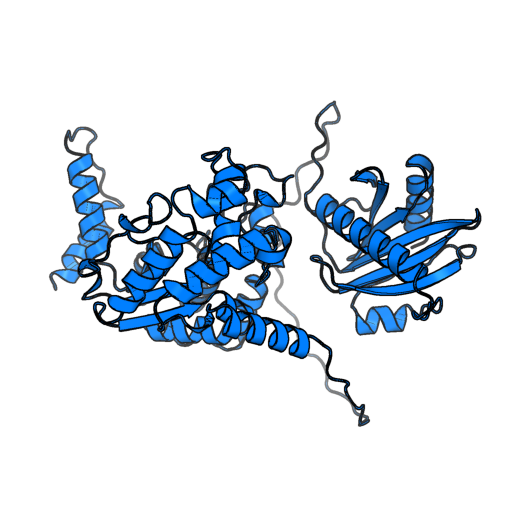.00 277 ARG A O 1
ATOM 2274 N N . ASN A 1 278 ? 0.250 -22.549 -6.346 1.00 98.25 278 ASN A N 1
ATOM 2275 C CA . ASN A 1 278 ? 0.442 -22.618 -4.895 1.00 98.25 278 ASN A CA 1
ATOM 2276 C C . ASN A 1 278 ? -0.499 -21.722 -4.093 1.00 98.25 278 ASN A C 1
ATOM 2278 O O . ASN A 1 278 ? -0.715 -22.013 -2.919 1.00 98.25 278 ASN A O 1
ATOM 2282 N N . LEU A 1 279 ? -1.033 -20.636 -4.653 1.00 98.56 279 LEU A N 1
ATOM 2283 C CA . LEU A 1 279 ? -1.873 -19.697 -3.912 1.00 98.56 279 LEU A CA 1
ATOM 2284 C C . LEU A 1 279 ? -3.277 -20.279 -3.683 1.00 98.56 279 LEU A C 1
ATOM 2286 O O . LEU A 1 279 ? -3.912 -20.821 -4.586 1.00 98.56 279 LEU A O 1
ATOM 2290 N N . ASP A 1 280 ? -3.765 -20.155 -2.450 1.00 98.38 280 ASP A N 1
ATOM 2291 C CA . ASP A 1 280 ? -5.070 -20.655 -2.028 1.00 98.38 280 ASP A CA 1
ATOM 2292 C C . ASP A 1 280 ? -6.197 -20.013 -2.866 1.00 98.38 280 ASP A C 1
ATOM 2294 O O . ASP A 1 280 ? -6.190 -18.790 -3.045 1.00 98.38 280 ASP A O 1
ATOM 2298 N N . PRO A 1 281 ? -7.197 -20.788 -3.335 1.00 97.94 281 PRO A N 1
ATOM 2299 C CA . PRO A 1 281 ? -8.300 -20.272 -4.150 1.00 97.94 281 PRO A CA 1
ATOM 2300 C C . PRO A 1 281 ? -9.108 -19.142 -3.506 1.00 97.94 281 PRO A C 1
ATOM 2302 O O . PRO A 1 281 ? -9.787 -18.396 -4.209 1.00 97.94 281 PRO A O 1
ATOM 2305 N N . PHE A 1 282 ? -9.038 -18.969 -2.180 1.00 97.81 282 PHE A N 1
ATOM 2306 C CA . PHE A 1 282 ? -9.597 -17.789 -1.516 1.00 97.81 282 PHE A CA 1
ATOM 2307 C C . PHE A 1 282 ? -9.053 -16.473 -2.102 1.00 97.81 282 PHE A C 1
ATOM 2309 O O . PHE A 1 282 ? -9.766 -15.473 -2.129 1.00 97.81 282 PHE A O 1
ATOM 2316 N N . PHE A 1 283 ? -7.826 -16.491 -2.626 1.00 97.62 283 PHE A N 1
ATOM 2317 C CA . PHE A 1 283 ? -7.166 -15.367 -3.282 1.00 97.62 283 PHE A CA 1
ATOM 2318 C C . PHE A 1 283 ? -7.095 -15.515 -4.809 1.00 97.62 283 PHE A C 1
ATOM 2320 O O . PHE A 1 283 ? -6.230 -14.906 -5.437 1.00 97.62 283 PHE A O 1
ATOM 2327 N N . ALA A 1 284 ? -8.017 -16.265 -5.428 1.00 96.81 284 ALA A N 1
ATOM 2328 C CA . ALA A 1 284 ? -8.033 -16.517 -6.875 1.00 96.81 284 ALA A CA 1
ATOM 2329 C C . ALA A 1 284 ? -8.036 -15.245 -7.744 1.00 96.81 284 ALA A C 1
ATOM 2331 O O . ALA A 1 284 ? -7.680 -15.311 -8.917 1.00 96.81 284 ALA A O 1
ATOM 2332 N N . ARG A 1 285 ? -8.381 -14.073 -7.187 1.00 95.31 285 ARG A N 1
ATOM 2333 C CA . ARG A 1 285 ? -8.250 -12.782 -7.886 1.00 95.31 285 ARG A CA 1
ATOM 2334 C C . ARG A 1 285 ? -6.824 -12.491 -8.369 1.00 95.31 285 ARG A C 1
ATOM 2336 O O . ARG A 1 285 ? -6.667 -11.740 -9.316 1.00 95.31 285 ARG A O 1
ATOM 2343 N N . TYR A 1 286 ? -5.813 -13.059 -7.711 1.00 96.38 286 TYR A N 1
ATOM 2344 C CA . TYR A 1 286 ? -4.405 -12.855 -8.054 1.00 96.38 286 TYR A CA 1
ATOM 2345 C C . TYR A 1 286 ? -3.855 -13.921 -9.012 1.00 96.38 286 TYR A C 1
ATOM 2347 O O . TYR A 1 286 ? -2.681 -13.844 -9.375 1.00 96.38 286 TYR A O 1
ATOM 2355 N N . TYR A 1 287 ? -4.662 -14.909 -9.416 1.00 97.06 287 TYR A N 1
ATOM 2356 C CA . TYR A 1 287 ? -4.264 -15.848 -10.467 1.00 97.06 287 TYR A CA 1
ATOM 2357 C C . TYR A 1 287 ? -4.041 -15.105 -11.779 1.00 97.06 287 TYR A C 1
ATOM 2359 O O . TYR A 1 287 ? -4.760 -14.147 -12.062 1.00 97.06 287 TYR A O 1
ATOM 2367 N N . SER A 1 288 ? -3.051 -15.541 -12.555 1.00 91.25 288 SER A N 1
ATOM 2368 C CA . SER A 1 288 ? -2.578 -14.846 -13.760 1.00 91.25 288 SER A CA 1
ATOM 2369 C C . SER A 1 288 ? -3.721 -14.496 -14.722 1.00 91.25 288 SER A C 1
ATOM 2371 O O . SER A 1 288 ? -3.888 -13.331 -15.074 1.00 91.25 288 SER A O 1
ATOM 2373 N N . GLU A 1 289 ? -4.590 -15.459 -15.044 1.00 88.06 289 GLU A N 1
ATOM 2374 C CA . GLU A 1 289 ? -5.740 -15.259 -15.940 1.00 88.06 289 GLU A CA 1
ATOM 2375 C C . GLU A 1 289 ? -6.715 -14.184 -15.430 1.00 88.06 289 GLU A C 1
ATOM 2377 O O . GLU A 1 289 ? -7.148 -13.307 -16.182 1.00 88.06 289 GLU A O 1
ATOM 2382 N N . ASN A 1 290 ? -7.047 -14.228 -14.136 1.00 87.38 290 ASN A N 1
ATOM 2383 C CA . ASN A 1 290 ? -7.981 -13.285 -13.518 1.00 87.38 290 ASN A CA 1
ATOM 2384 C C . ASN A 1 290 ? -7.363 -11.894 -13.384 1.00 87.38 290 ASN A C 1
ATOM 2386 O O . ASN A 1 290 ? -8.059 -10.891 -13.541 1.00 87.38 290 ASN A O 1
ATOM 2390 N N . TRP A 1 291 ? -6.065 -11.845 -13.098 1.00 83.81 291 TRP A N 1
ATOM 2391 C CA . TRP A 1 291 ? -5.315 -10.613 -12.956 1.00 83.81 291 TRP A CA 1
ATOM 2392 C C . TRP A 1 291 ? -5.198 -9.881 -14.292 1.00 83.81 291 TRP A C 1
ATOM 2394 O O . TRP A 1 291 ? -5.577 -8.717 -14.384 1.00 83.81 291 TRP A O 1
ATOM 2404 N N . SER A 1 292 ? -4.788 -10.575 -15.359 1.00 73.56 292 SER A N 1
ATOM 2405 C CA . SER A 1 292 ? -4.725 -9.994 -16.704 1.00 73.56 292 SER A CA 1
ATOM 2406 C C . SER A 1 292 ? -6.088 -9.483 -17.177 1.00 73.56 292 SER A C 1
ATOM 2408 O O . SER A 1 292 ? -6.166 -8.407 -17.767 1.00 73.56 292 SER A O 1
ATOM 2410 N N . ALA A 1 293 ? -7.172 -10.210 -16.883 1.00 59.47 293 ALA A N 1
ATOM 2411 C CA . ALA A 1 293 ? -8.527 -9.767 -17.205 1.00 59.47 293 ALA A CA 1
ATOM 2412 C C . ALA A 1 293 ? -8.938 -8.503 -16.426 1.00 59.47 293 ALA A C 1
ATOM 2414 O O . ALA A 1 293 ? -9.552 -7.605 -17.003 1.00 59.47 293 ALA A O 1
ATOM 2415 N N . GLN A 1 294 ? -8.578 -8.409 -15.140 1.00 64.31 294 GLN A N 1
ATOM 2416 C CA . GLN A 1 294 ? -8.824 -7.220 -14.317 1.00 64.31 294 GLN A CA 1
ATOM 2417 C C . GLN A 1 294 ? -8.049 -6.014 -14.843 1.00 64.31 294 GLN A C 1
ATOM 2419 O O . GLN A 1 294 ? -8.668 -4.992 -15.133 1.00 64.31 294 GLN A O 1
ATOM 2424 N N . SER A 1 295 ? -6.742 -6.155 -15.078 1.00 62.12 295 SER A N 1
ATOM 2425 C CA . SER A 1 295 ? -5.912 -5.072 -15.611 1.00 62.12 295 SER A CA 1
ATOM 2426 C C . SER A 1 295 ? -6.386 -4.596 -16.987 1.00 62.12 295 SER A C 1
ATOM 2428 O O . SER A 1 295 ? -6.429 -3.395 -17.231 1.00 62.12 295 SER A O 1
ATOM 2430 N N . ALA A 1 296 ? -6.819 -5.508 -17.866 1.00 54.88 296 ALA A N 1
ATOM 2431 C CA . ALA A 1 296 ? -7.396 -5.142 -19.160 1.00 54.88 296 ALA A CA 1
ATOM 2432 C C . ALA A 1 296 ? -8.734 -4.394 -19.013 1.00 54.88 296 ALA A C 1
ATOM 2434 O O . ALA A 1 296 ? -8.992 -3.436 -19.739 1.00 54.88 296 ALA A O 1
ATOM 2435 N N . SER A 1 297 ? -9.583 -4.801 -18.062 1.00 52.34 297 SER A N 1
ATOM 2436 C CA . SER A 1 297 ? -10.856 -4.121 -17.794 1.00 52.34 297 SER A CA 1
ATOM 2437 C C . SER A 1 297 ? -10.677 -2.739 -17.158 1.00 52.34 297 SER A C 1
ATOM 2439 O O . SER A 1 297 ? -11.413 -1.819 -17.499 1.00 52.34 297 SER A O 1
ATOM 2441 N N . GLU A 1 298 ? -9.682 -2.571 -16.285 1.00 55.84 298 GLU A N 1
ATOM 2442 C CA . GLU A 1 298 ? -9.344 -1.292 -15.655 1.00 55.84 298 GLU A CA 1
ATOM 2443 C C . GLU A 1 298 ? -8.709 -0.328 -16.664 1.00 55.84 298 GLU A C 1
ATOM 2445 O O . GLU A 1 298 ? -9.069 0.846 -16.688 1.00 55.84 298 GLU A O 1
ATOM 2450 N N . GLN A 1 299 ? -7.852 -0.825 -17.563 1.00 47.66 299 GLN A N 1
ATOM 2451 C CA . GLN A 1 299 ? -7.322 -0.042 -18.686 1.00 47.66 299 GLN A CA 1
ATOM 2452 C C . GLN A 1 299 ? -8.431 0.390 -19.657 1.00 47.66 299 GLN A C 1
ATOM 2454 O O . GLN A 1 299 ? -8.444 1.539 -20.089 1.00 47.66 299 GLN A O 1
ATOM 2459 N N . ALA A 1 300 ? -9.402 -0.483 -19.944 1.00 35.62 300 ALA A N 1
ATOM 2460 C CA . ALA A 1 300 ? -10.559 -0.144 -20.777 1.00 35.62 300 ALA A CA 1
ATOM 2461 C C . ALA A 1 300 ? -11.547 0.819 -20.086 1.00 35.62 300 ALA A C 1
ATOM 2463 O O . ALA A 1 300 ? -12.208 1.607 -20.754 1.00 35.62 300 ALA A O 1
ATOM 2464 N N . ALA A 1 301 ? -11.661 0.774 -18.754 1.00 39.31 301 ALA A N 1
ATOM 2465 C CA . ALA A 1 301 ? -12.477 1.711 -17.977 1.00 39.31 301 ALA A CA 1
ATOM 2466 C C . ALA A 1 301 ? -11.803 3.084 -17.783 1.00 39.31 301 ALA A C 1
ATOM 2468 O O . ALA A 1 301 ? -12.491 4.057 -17.473 1.00 39.31 301 ALA A O 1
ATOM 2469 N N . ALA A 1 302 ? -10.481 3.160 -17.959 1.00 35.56 302 ALA A N 1
ATOM 2470 C CA . ALA A 1 302 ? -9.699 4.393 -17.922 1.00 35.56 302 ALA A CA 1
ATOM 2471 C C . ALA A 1 302 ? -9.665 5.143 -19.272 1.00 35.56 302 ALA A C 1
ATOM 2473 O O . ALA A 1 302 ? -9.231 6.294 -19.308 1.00 35.56 302 ALA A O 1
ATOM 2474 N N . GLU A 1 303 ? -10.151 4.549 -20.372 1.00 27.41 303 GLU A N 1
ATOM 2475 C CA . GLU A 1 303 ? -10.436 5.295 -21.605 1.00 27.41 303 GLU A CA 1
ATOM 2476 C C . GLU A 1 303 ? -11.679 6.182 -21.401 1.00 27.41 303 GLU A C 1
ATOM 2478 O O . GLU A 1 303 ? -12.724 5.687 -20.962 1.00 27.41 303 GLU A O 1
ATOM 2483 N N . PRO A 1 304 ? -11.630 7.492 -21.716 1.00 35.38 304 PRO A N 1
ATOM 2484 C CA . PRO A 1 304 ? -12.762 8.373 -21.481 1.00 35.38 304 PRO A CA 1
ATOM 2485 C C . PRO A 1 304 ? -13.953 7.937 -22.339 1.00 35.38 304 PRO A C 1
ATOM 2487 O O . PRO A 1 304 ? -13.937 8.018 -23.571 1.00 35.38 304 PRO A O 1
ATOM 2490 N N . ALA A 1 305 ? -15.018 7.497 -21.667 1.00 30.69 305 ALA A N 1
ATOM 2491 C CA . ALA A 1 305 ? -16.318 7.270 -22.272 1.00 30.69 305 ALA A CA 1
ATOM 2492 C C . ALA A 1 305 ? -16.726 8.526 -23.055 1.00 30.69 305 ALA A C 1
ATOM 2494 O O . ALA A 1 305 ? -16.944 9.594 -22.488 1.00 30.69 305 ALA A O 1
ATOM 2495 N N . ARG A 1 306 ? -16.796 8.388 -24.380 1.00 28.86 306 ARG A N 1
ATOM 2496 C CA . ARG A 1 306 ? -17.139 9.438 -25.342 1.00 28.86 306 ARG A CA 1
ATOM 2497 C C . ARG A 1 306 ? -18.501 10.045 -24.982 1.00 28.86 306 ARG A C 1
ATOM 2499 O O . ARG A 1 306 ? -19.545 9.483 -25.312 1.00 28.86 306 ARG A O 1
ATOM 2506 N N . VAL A 1 307 ? -18.495 11.177 -24.279 1.00 30.92 307 VAL A N 1
ATOM 2507 C CA . VAL A 1 307 ? -19.712 11.887 -23.874 1.00 30.92 307 VAL A CA 1
ATOM 2508 C C . VAL A 1 307 ? -20.363 12.486 -25.119 1.00 30.92 307 VAL A C 1
ATOM 2510 O O . VAL A 1 307 ? -19.837 13.404 -25.745 1.00 30.92 307 VAL A O 1
ATOM 2513 N N . GLN A 1 308 ? -21.530 11.957 -25.488 1.00 27.17 308 GLN A N 1
ATOM 2514 C CA . GLN A 1 308 ? -22.456 12.645 -26.381 1.00 27.17 308 GLN A CA 1
ATOM 2515 C C . GLN A 1 308 ? -22.994 13.876 -25.650 1.00 27.17 308 GLN A C 1
ATOM 2517 O O . GLN A 1 308 ? -23.765 13.762 -24.698 1.00 27.17 308 GLN A O 1
ATOM 2522 N N . ALA A 1 309 ? -22.572 15.055 -26.097 1.00 26.97 309 ALA A N 1
ATOM 2523 C CA . ALA A 1 309 ? -23.093 16.324 -25.625 1.00 26.97 309 ALA A CA 1
ATOM 2524 C C . ALA A 1 309 ? -24.574 16.464 -26.017 1.00 26.97 309 ALA A C 1
ATOM 2526 O O . ALA A 1 309 ? -24.908 16.663 -27.185 1.00 26.97 309 ALA A O 1
ATOM 2527 N N . THR A 1 310 ? -25.471 16.395 -25.035 1.00 27.59 310 THR A N 1
ATOM 2528 C CA . THR A 1 310 ? -26.817 16.964 -25.156 1.00 27.59 310 THR A CA 1
ATOM 2529 C C . THR A 1 310 ? -26.856 18.281 -24.400 1.00 27.59 310 THR A C 1
ATOM 2531 O O . THR A 1 310 ? -26.707 18.317 -23.181 1.00 27.59 310 THR A O 1
ATOM 2534 N N . SER A 1 311 ? -27.051 19.360 -25.153 1.00 29.41 311 SER A N 1
ATOM 2535 C CA . SER A 1 311 ? -27.213 20.725 -24.669 1.00 29.41 311 SER A CA 1
ATOM 2536 C C . SER A 1 311 ? -28.428 20.876 -23.750 1.00 29.41 311 SER A C 1
ATOM 2538 O O . SER A 1 311 ? -29.536 20.492 -24.133 1.00 29.41 311 SER A O 1
ATOM 2540 N N . ALA A 1 312 ? -28.261 21.563 -22.623 1.00 26.88 312 ALA A N 1
ATOM 2541 C CA . ALA A 1 312 ? -29.347 22.299 -21.985 1.00 26.88 312 ALA A CA 1
ATOM 2542 C C . ALA A 1 312 ? -28.785 23.558 -21.309 1.00 26.88 312 ALA A C 1
ATOM 2544 O O . ALA A 1 312 ? -27.846 23.495 -20.523 1.00 26.88 312 ALA A O 1
ATOM 2545 N N . ALA A 1 313 ? -29.354 24.697 -21.692 1.00 25.03 313 ALA A N 1
ATOM 2546 C CA . ALA A 1 313 ? -28.974 26.051 -21.320 1.00 25.03 313 ALA A CA 1
ATOM 2547 C C . ALA A 1 313 ? -29.741 26.566 -20.084 1.00 25.03 313 ALA A C 1
ATOM 2549 O O . ALA A 1 313 ? -30.882 26.156 -19.885 1.00 25.03 313 ALA A O 1
ATOM 2550 N N . ASN A 1 314 ? -29.143 27.560 -19.399 1.00 29.34 314 ASN A N 1
ATOM 2551 C CA . ASN A 1 314 ? -29.738 28.612 -18.537 1.00 29.34 314 ASN A CA 1
ATOM 2552 C C . ASN A 1 314 ? -30.539 28.182 -17.276 1.00 29.34 314 ASN A C 1
ATOM 2554 O O . ASN A 1 314 ? -31.166 27.138 -17.248 1.00 29.34 314 ASN A O 1
ATOM 2558 N N . ASP A 1 315 ? -30.632 28.930 -16.165 1.00 30.78 315 ASP A N 1
ATOM 2559 C CA . ASP A 1 315 ? -30.405 30.354 -15.889 1.00 30.78 315 ASP A CA 1
ATOM 2560 C C . ASP A 1 315 ? -30.251 30.608 -14.359 1.00 30.78 315 ASP A C 1
ATOM 2562 O O . ASP A 1 315 ? -30.973 30.040 -13.545 1.00 30.78 315 ASP A O 1
ATOM 2566 N N . ASN A 1 316 ? -29.341 31.527 -14.019 1.00 30.33 316 ASN A N 1
ATOM 2567 C CA . ASN A 1 316 ? -29.369 32.615 -13.018 1.00 30.33 316 ASN A CA 1
ATOM 2568 C C . ASN A 1 316 ? -29.780 32.492 -11.513 1.00 30.33 316 ASN A C 1
ATOM 2570 O O . ASN A 1 316 ? -30.908 32.177 -11.149 1.00 30.33 316 ASN A O 1
ATOM 2574 N N . ARG A 1 317 ? -28.913 33.142 -10.700 1.00 25.81 317 ARG A N 1
ATOM 2575 C CA . ARG A 1 317 ? -29.145 34.008 -9.504 1.00 25.81 317 ARG A CA 1
ATOM 2576 C C . ARG A 1 317 ? -29.546 33.400 -8.147 1.00 25.81 317 ARG A C 1
ATOM 2578 O O . ARG A 1 317 ? -30.711 33.119 -7.910 1.00 25.81 317 ARG A O 1
ATOM 2585 N N . SER A 1 318 ? -28.646 33.549 -7.157 1.00 28.86 318 SER A N 1
ATOM 2586 C CA . SER A 1 318 ? -28.935 34.247 -5.878 1.00 28.86 318 SER A CA 1
ATOM 2587 C C . SER A 1 318 ? -27.709 34.394 -4.943 1.00 28.86 318 SER A C 1
ATOM 2589 O O . SER A 1 318 ? -27.301 33.459 -4.268 1.00 28.86 318 SER A O 1
ATOM 2591 N N . ARG A 1 319 ? -27.186 35.627 -4.873 1.00 28.42 319 ARG A N 1
ATOM 2592 C CA . ARG A 1 319 ? -26.604 36.358 -3.718 1.00 28.42 319 ARG A CA 1
ATOM 2593 C C . ARG A 1 319 ? -26.203 35.586 -2.436 1.00 28.42 319 ARG A C 1
ATOM 2595 O O . ARG A 1 319 ? -27.031 35.304 -1.579 1.00 28.42 319 ARG A O 1
ATOM 2602 N N . ASN A 1 320 ? -24.886 35.465 -2.261 1.00 31.98 320 ASN A N 1
ATOM 2603 C CA . ASN A 1 320 ? -24.032 36.071 -1.219 1.00 31.98 320 ASN A CA 1
ATOM 2604 C C . ASN A 1 320 ? -24.687 36.515 0.113 1.00 31.98 320 ASN A C 1
ATOM 2606 O O . ASN A 1 320 ? -25.569 37.371 0.059 1.00 31.98 320 ASN A O 1
ATOM 2610 N N . ARG A 1 321 ? -24.155 36.071 1.278 1.00 28.56 321 ARG A N 1
ATOM 2611 C CA . ARG A 1 321 ? -24.121 36.825 2.562 1.00 28.56 321 ARG A CA 1
ATOM 2612 C C . ARG A 1 321 ? -23.261 36.146 3.681 1.00 28.56 321 ARG A C 1
ATOM 2614 O O . ARG A 1 321 ? -23.735 35.225 4.333 1.00 28.56 321 ARG A O 1
ATOM 2621 N N . TRP A 1 322 ? -22.094 36.769 3.962 1.00 26.27 322 TRP A N 1
ATOM 2622 C CA . TRP A 1 322 ? -21.220 36.789 5.180 1.00 26.27 322 TRP A CA 1
ATOM 2623 C C . TRP A 1 322 ? -20.325 35.562 5.448 1.00 26.27 322 TRP A C 1
ATOM 2625 O O . TRP A 1 322 ? -20.833 34.485 5.705 1.00 26.27 322 TRP A O 1
ATOM 2635 N N . ALA A 1 323 ? -18.984 35.598 5.414 1.00 23.98 323 ALA A N 1
ATOM 2636 C CA . ALA A 1 323 ? -17.969 36.585 5.830 1.00 23.98 323 ALA A CA 1
ATOM 2637 C C . ALA A 1 323 ? -18.026 36.978 7.320 1.00 23.98 323 ALA A C 1
ATOM 2639 O O . ALA A 1 323 ? -18.669 37.968 7.673 1.00 23.98 323 ALA A O 1
ATOM 2640 N N . LYS A 1 324 ? -17.315 36.210 8.166 1.00 25.53 324 LYS A N 1
ATOM 2641 C CA . LYS A 1 324 ? -16.279 36.663 9.129 1.00 25.53 324 LYS A CA 1
ATOM 2642 C C . LYS A 1 324 ? -15.941 35.561 10.147 1.00 25.53 324 LYS A C 1
ATOM 2644 O O . LYS A 1 324 ? -16.765 35.260 11.001 1.00 25.53 324 LYS A O 1
ATOM 2649 N N . ALA A 1 325 ? -14.702 35.068 10.109 1.00 24.44 325 ALA A N 1
ATOM 2650 C CA . ALA A 1 325 ? -13.767 35.103 11.242 1.00 24.44 325 ALA A CA 1
ATOM 2651 C C . ALA A 1 325 ? -12.401 34.549 10.797 1.00 24.44 325 ALA A C 1
ATOM 2653 O O . ALA A 1 325 ? -12.174 33.344 10.778 1.00 24.44 325 ALA A O 1
ATOM 2654 N N . ALA A 1 326 ? -11.504 35.462 10.424 1.00 23.67 326 ALA A N 1
ATOM 2655 C CA . ALA A 1 326 ? -10.075 35.213 10.312 1.00 23.67 326 ALA A CA 1
ATOM 2656 C C . ALA A 1 326 ? -9.419 35.405 11.688 1.00 23.67 326 ALA A C 1
ATOM 2658 O O . ALA A 1 326 ? -9.770 36.359 12.382 1.00 23.67 326 ALA A O 1
ATOM 2659 N N . ALA A 1 327 ? -8.484 34.517 12.043 1.00 21.83 327 ALA A N 1
ATOM 2660 C CA . ALA A 1 327 ? -7.190 34.802 12.682 1.00 21.83 327 ALA A CA 1
ATOM 2661 C C . ALA A 1 327 ? -6.651 33.533 13.368 1.00 21.83 327 ALA A C 1
ATOM 2663 O O . ALA A 1 327 ? -7.169 33.116 14.399 1.00 21.83 327 ALA A O 1
ATOM 2664 N N . ILE A 1 328 ? -5.617 32.926 12.780 1.00 23.72 328 ILE A N 1
ATOM 2665 C CA . ILE A 1 328 ? -4.255 32.791 13.333 1.00 23.72 328 ILE A CA 1
ATOM 2666 C C . ILE A 1 328 ? -3.400 32.248 12.172 1.00 23.72 328 ILE A C 1
ATOM 2668 O O . ILE A 1 328 ? -3.335 31.052 11.914 1.00 23.72 328 ILE A O 1
ATOM 2672 N N . LEU A 1 329 ? -2.794 33.180 11.436 1.00 25.73 329 LEU A N 1
ATOM 2673 C CA . LEU A 1 329 ? -1.616 32.985 10.594 1.00 25.73 329 LEU A CA 1
ATOM 2674 C C . LEU A 1 329 ? -0.540 33.859 11.235 1.00 25.73 329 LEU A C 1
ATOM 2676 O O . LEU A 1 329 ? -0.627 35.078 11.126 1.00 25.73 329 LEU A O 1
ATOM 2680 N N . ALA A 1 330 ? 0.384 33.249 11.978 1.00 25.95 330 ALA A N 1
ATOM 2681 C CA . ALA A 1 330 ? 1.682 33.824 12.346 1.00 25.95 330 ALA A CA 1
ATOM 2682 C C . ALA A 1 330 ? 2.444 32.848 13.256 1.00 25.95 330 ALA A C 1
ATOM 2684 O O . ALA A 1 330 ? 2.358 32.981 14.469 1.00 25.95 330 ALA A O 1
ATOM 2685 N N . VAL A 1 331 ? 3.153 31.874 12.676 1.00 29.80 331 VAL A N 1
ATOM 2686 C CA . VAL A 1 331 ? 4.523 31.435 13.034 1.00 29.80 331 VAL A CA 1
ATOM 2687 C C . VAL A 1 331 ? 5.030 30.623 11.827 1.00 29.80 331 VAL A C 1
ATOM 2689 O O . VAL A 1 331 ? 4.272 29.820 11.296 1.00 29.80 331 VAL A O 1
ATOM 2692 N N . PHE A 1 332 ? 6.294 30.834 11.437 1.00 28.34 332 PHE A N 1
ATOM 2693 C CA . PHE A 1 332 ? 7.064 30.202 10.340 1.00 28.34 332 PHE A CA 1
ATOM 2694 C C . PHE A 1 332 ? 7.186 30.969 9.011 1.00 28.34 332 PHE A C 1
ATOM 2696 O O . PHE A 1 332 ? 7.368 30.368 7.964 1.00 28.34 332 PHE A O 1
ATOM 2703 N N . ALA A 1 333 ? 7.227 32.303 9.070 1.00 27.64 333 ALA A N 1
ATOM 2704 C CA . ALA A 1 333 ? 7.860 33.133 8.040 1.00 27.64 333 ALA A CA 1
ATOM 2705 C C . ALA A 1 333 ? 8.959 33.991 8.688 1.00 27.64 333 ALA A C 1
ATOM 2707 O O . ALA A 1 333 ? 8.792 35.185 8.904 1.00 27.64 333 ALA A O 1
ATOM 2708 N N . SER A 1 334 ? 10.055 33.357 9.107 1.00 27.12 334 SER A N 1
ATOM 2709 C CA . SER A 1 334 ? 11.304 34.053 9.439 1.00 27.12 334 SER A CA 1
ATOM 2710 C C . SER A 1 334 ? 12.434 33.040 9.573 1.00 27.12 334 SER A C 1
ATOM 2712 O O . SER A 1 334 ? 12.631 32.441 10.633 1.00 27.12 334 SER A O 1
ATOM 2714 N N . GLY A 1 335 ? 13.179 32.849 8.495 1.00 24.36 335 GLY A N 1
ATOM 2715 C CA . GLY A 1 335 ? 14.422 32.102 8.548 1.00 24.36 335 GLY A CA 1
ATOM 2716 C C . GLY A 1 335 ? 14.796 31.544 7.195 1.00 24.36 335 GLY A C 1
ATOM 2717 O O . GLY A 1 335 ? 14.543 30.373 6.957 1.00 24.36 335 GLY A O 1
ATOM 2718 N N . TRP A 1 336 ? 15.416 32.376 6.363 1.00 25.41 336 TRP A N 1
ATOM 2719 C CA . TRP A 1 336 ? 16.766 32.160 5.830 1.00 25.41 336 TRP A CA 1
ATOM 2720 C C . TRP A 1 336 ? 17.004 33.156 4.688 1.00 25.41 336 TRP A C 1
ATOM 2722 O O . TRP A 1 336 ? 16.590 32.948 3.558 1.00 25.41 336 TRP A O 1
ATOM 2732 N N . ILE A 1 337 ? 17.681 34.257 5.015 1.00 28.81 337 ILE A N 1
ATOM 2733 C CA . ILE A 1 337 ? 18.591 34.951 4.102 1.00 28.81 337 ILE A CA 1
ATOM 2734 C C . ILE A 1 337 ? 19.885 35.128 4.904 1.00 28.81 337 ILE A C 1
ATOM 2736 O O . ILE A 1 337 ? 19.821 35.497 6.078 1.00 28.81 337 ILE A O 1
ATOM 2740 N N . ALA A 1 338 ? 21.017 34.866 4.245 1.00 25.06 338 ALA A N 1
ATOM 2741 C CA . ALA A 1 338 ? 22.411 34.937 4.702 1.00 25.06 338 ALA A CA 1
ATOM 2742 C C . ALA A 1 338 ? 23.036 33.623 5.218 1.00 25.06 338 ALA A C 1
ATOM 2744 O O . ALA A 1 338 ? 23.189 33.421 6.421 1.00 25.06 338 ALA A O 1
ATOM 2745 N N . ASN A 1 339 ? 23.500 32.781 4.284 1.00 26.84 339 ASN A N 1
ATOM 2746 C CA . ASN A 1 339 ? 24.935 32.480 4.174 1.00 26.84 339 ASN A CA 1
ATOM 2747 C C . ASN A 1 339 ? 25.257 31.883 2.788 1.00 26.84 339 ASN A C 1
ATOM 2749 O O . ASN A 1 339 ? 25.019 30.704 2.539 1.00 26.84 339 ASN A O 1
ATOM 2753 N N . GLU A 1 340 ? 25.783 32.713 1.888 1.00 29.86 340 GLU A N 1
ATOM 2754 C CA . GLU A 1 340 ? 26.549 32.271 0.720 1.00 29.86 340 GLU A CA 1
ATOM 2755 C C . GLU A 1 340 ? 27.964 31.914 1.184 1.00 29.86 340 GLU A C 1
ATOM 2757 O O . GLU A 1 340 ? 28.707 32.796 1.610 1.00 29.86 340 GLU A O 1
ATOM 2762 N N . ALA A 1 341 ? 28.325 30.631 1.106 1.00 25.56 341 ALA A N 1
ATOM 2763 C CA . ALA A 1 341 ? 29.687 30.161 0.842 1.00 25.56 341 ALA A CA 1
ATOM 2764 C C . ALA A 1 341 ? 29.683 28.629 0.678 1.00 25.56 341 ALA A C 1
ATOM 2766 O O . ALA A 1 341 ? 29.622 27.890 1.655 1.00 25.56 341 ALA A O 1
ATOM 2767 N N . GLU A 1 342 ? 29.758 28.201 -0.582 1.00 25.52 342 GLU A N 1
ATOM 2768 C CA . GLU A 1 342 ? 30.378 26.964 -1.078 1.00 25.52 342 GLU A CA 1
ATOM 2769 C C . GLU A 1 342 ? 29.942 25.569 -0.549 1.00 25.52 342 GLU A C 1
ATOM 2771 O O . GLU A 1 342 ? 30.312 25.116 0.530 1.00 25.52 342 GLU A O 1
ATOM 2776 N N . ILE A 1 343 ? 29.348 24.828 -1.502 1.00 26.62 343 ILE A N 1
ATOM 2777 C CA . ILE A 1 343 ? 29.510 23.388 -1.807 1.00 26.62 343 ILE A CA 1
ATOM 2778 C C . ILE A 1 343 ? 28.488 22.414 -1.192 1.00 26.62 343 ILE A C 1
ATOM 2780 O O . ILE A 1 343 ? 28.593 21.969 -0.050 1.00 26.62 343 ILE A O 1
ATOM 2784 N N . GLY A 1 344 ? 27.573 21.977 -2.069 1.00 25.30 344 GLY A N 1
ATOM 2785 C CA . GLY A 1 344 ? 26.739 20.782 -1.927 1.00 25.30 344 GLY A CA 1
ATOM 2786 C C . GLY A 1 344 ? 25.311 20.989 -2.430 1.00 25.30 344 GLY A C 1
ATOM 2787 O O . GLY A 1 344 ? 24.382 20.899 -1.632 1.00 25.30 344 GLY A O 1
ATOM 2788 N N . VAL A 1 345 ? 25.120 21.314 -3.717 1.00 27.58 345 VAL A N 1
ATOM 2789 C CA . VAL A 1 345 ? 23.777 21.521 -4.289 1.00 27.58 345 VAL A CA 1
ATOM 2790 C C . VAL A 1 345 ? 23.023 20.190 -4.255 1.00 27.58 345 VAL A C 1
ATOM 2792 O O . VAL A 1 345 ? 23.313 19.269 -5.011 1.00 27.58 345 VAL A O 1
ATOM 2795 N N . SER A 1 346 ? 22.095 20.075 -3.310 1.00 29.97 346 SER A N 1
ATOM 2796 C CA . SER A 1 346 ? 21.053 19.054 -3.305 1.00 29.97 346 SER A CA 1
ATOM 2797 C C . SER A 1 346 ? 19.790 19.733 -3.818 1.00 29.97 346 SER A C 1
ATOM 2799 O O . SER A 1 346 ? 19.343 20.720 -3.235 1.00 29.97 346 SER A O 1
ATOM 2801 N N . HIS A 1 347 ? 19.276 19.259 -4.950 1.00 40.81 347 HIS A N 1
ATOM 2802 C CA . HIS A 1 347 ? 18.082 19.815 -5.579 1.00 40.81 347 HIS A CA 1
ATOM 2803 C C . HIS A 1 347 ? 16.821 19.357 -4.822 1.00 40.81 347 HIS A C 1
ATOM 2805 O O . HIS A 1 347 ? 16.799 18.250 -4.273 1.00 40.81 347 HIS A O 1
ATOM 2811 N N . PRO A 1 348 ? 15.765 20.185 -4.750 1.00 41.25 348 PRO A N 1
ATOM 2812 C CA . PRO A 1 348 ? 14.487 19.762 -4.191 1.00 41.25 348 PRO A CA 1
ATOM 2813 C C . PRO A 1 348 ? 13.876 18.645 -5.053 1.00 41.25 348 PRO A C 1
ATOM 2815 O O . PRO A 1 348 ? 13.853 18.735 -6.274 1.00 41.25 348 PRO A O 1
ATOM 2818 N N . ALA A 1 349 ? 13.336 17.602 -4.419 1.00 44.00 349 ALA A N 1
ATOM 2819 C CA . ALA A 1 349 ? 12.800 16.411 -5.094 1.00 44.00 349 ALA A CA 1
ATOM 2820 C C . ALA A 1 349 ? 11.618 16.668 -6.060 1.00 44.00 349 ALA A C 1
ATOM 2822 O O . ALA A 1 349 ? 11.259 15.779 -6.827 1.00 44.00 349 ALA A O 1
ATOM 2823 N N . SER A 1 350 ? 11.004 17.856 -6.013 1.00 47.03 350 SER A N 1
ATOM 2824 C CA . SER A 1 350 ? 10.000 18.300 -6.989 1.00 47.03 350 SER A CA 1
ATOM 2825 C C . SER A 1 350 ? 10.624 18.642 -8.345 1.00 47.03 350 SER A C 1
ATOM 2827 O O . SER A 1 350 ? 10.029 18.363 -9.378 1.00 47.03 350 SER A O 1
ATOM 2829 N N . ALA A 1 351 ? 11.848 19.184 -8.351 1.00 55.06 351 ALA A N 1
ATOM 2830 C CA . ALA A 1 351 ? 12.590 19.440 -9.582 1.00 55.06 351 ALA A CA 1
ATOM 2831 C C . ALA A 1 351 ? 12.942 18.123 -10.282 1.00 55.06 351 ALA A C 1
ATOM 2833 O O . ALA A 1 351 ? 12.713 17.994 -11.475 1.00 55.06 351 ALA A O 1
ATOM 2834 N N . SER A 1 352 ? 13.386 17.102 -9.536 1.00 58.94 352 SER A N 1
ATOM 2835 C CA . SER A 1 352 ? 13.731 15.808 -10.139 1.00 58.94 352 SER A CA 1
ATOM 2836 C C . SER A 1 352 ? 12.525 15.105 -10.772 1.00 58.94 352 SER A C 1
ATOM 2838 O O . SER A 1 352 ? 12.655 14.556 -11.857 1.00 58.94 352 SER A O 1
ATOM 2840 N N . SER A 1 353 ? 11.340 15.152 -10.144 1.00 70.06 353 SER A N 1
ATOM 2841 C CA . SER A 1 353 ? 10.134 14.562 -10.748 1.00 70.06 353 SER A CA 1
ATOM 2842 C C . SER A 1 353 ? 9.673 15.314 -11.993 1.00 70.06 353 SER A C 1
ATOM 2844 O O . SER A 1 353 ? 9.257 14.681 -12.953 1.00 70.06 353 SER A O 1
ATOM 2846 N N . LEU A 1 354 ? 9.772 16.644 -11.996 1.00 80.81 354 LEU A N 1
ATOM 2847 C CA . LEU A 1 354 ? 9.449 17.463 -13.163 1.00 80.81 354 LEU A CA 1
ATOM 2848 C C . LEU A 1 354 ? 10.403 17.198 -14.328 1.00 80.81 354 LEU A C 1
ATOM 2850 O O . LEU A 1 354 ? 9.960 17.037 -15.460 1.00 80.81 354 LEU A O 1
ATOM 2854 N N . VAL A 1 355 ? 11.701 17.122 -14.042 1.00 82.44 355 VAL A N 1
ATOM 2855 C CA . VAL A 1 355 ? 12.748 16.852 -15.032 1.00 82.44 355 VAL A CA 1
ATOM 2856 C C . VAL A 1 355 ? 12.554 15.471 -15.664 1.00 82.44 355 VAL A C 1
ATOM 2858 O O . VAL A 1 355 ? 12.612 15.358 -16.887 1.00 82.44 355 VAL A O 1
ATOM 2861 N N . ASP A 1 356 ? 12.289 14.438 -14.858 1.00 77.25 356 ASP A N 1
ATOM 2862 C CA . ASP A 1 356 ? 12.032 13.079 -15.350 1.00 77.25 356 ASP A CA 1
ATOM 2863 C C . ASP A 1 356 ? 10.776 13.034 -16.244 1.00 77.25 356 ASP A C 1
ATOM 2865 O O . ASP A 1 356 ? 10.827 12.532 -17.366 1.00 77.25 356 ASP A O 1
ATOM 2869 N N . GLU A 1 357 ? 9.663 13.620 -15.793 1.00 83.25 357 GLU A N 1
ATOM 2870 C CA . GLU A 1 357 ? 8.390 13.626 -16.531 1.00 83.25 357 GLU A CA 1
ATOM 2871 C C . GLU A 1 357 ? 8.468 14.433 -17.832 1.00 83.25 357 GLU A C 1
ATOM 2873 O O . GLU A 1 357 ? 7.974 13.992 -18.872 1.00 83.25 357 GLU A O 1
ATOM 2878 N N . ALA A 1 358 ? 9.137 15.588 -17.811 1.00 87.81 358 ALA A N 1
ATOM 2879 C CA . ALA A 1 358 ? 9.369 16.394 -19.004 1.00 87.81 358 ALA A CA 1
ATOM 2880 C C . ALA A 1 358 ? 10.241 15.653 -20.029 1.00 87.81 358 ALA A C 1
ATOM 2882 O O . ALA A 1 358 ? 9.995 15.735 -21.236 1.00 87.81 358 ALA A O 1
ATOM 2883 N N . GLN A 1 359 ? 11.233 14.890 -19.560 1.00 86.25 359 GLN A N 1
ATOM 2884 C CA . GLN A 1 359 ? 12.083 14.074 -20.419 1.00 86.25 359 GLN A CA 1
ATOM 2885 C C . GLN A 1 359 ? 11.299 12.919 -21.062 1.00 86.25 359 GLN A C 1
ATOM 2887 O O . GLN A 1 359 ? 11.361 12.738 -22.281 1.00 86.25 359 GLN A O 1
ATOM 2892 N N . GLU A 1 360 ? 10.536 12.162 -20.270 1.00 81.94 360 GLU A N 1
ATOM 2893 C CA . GLU A 1 360 ? 9.701 11.061 -20.766 1.00 81.94 360 GLU A CA 1
ATOM 2894 C C . GLU A 1 360 ? 8.659 11.570 -21.781 1.00 81.94 360 GLU A C 1
ATOM 2896 O O . GLU A 1 360 ? 8.489 10.997 -22.864 1.00 81.94 360 GLU A O 1
ATOM 2901 N N . ALA A 1 361 ? 8.031 12.711 -21.484 1.00 86.12 361 ALA A N 1
ATOM 2902 C CA . ALA A 1 361 ? 7.110 13.399 -22.379 1.00 86.12 361 ALA A CA 1
ATOM 2903 C C . ALA A 1 361 ? 7.758 13.818 -23.707 1.00 86.12 361 ALA A C 1
ATOM 2905 O O . ALA A 1 361 ? 7.161 13.649 -24.780 1.00 86.12 361 ALA A O 1
ATOM 2906 N N . TYR A 1 362 ? 8.982 14.348 -23.662 1.00 88.56 362 TYR A N 1
ATOM 2907 C CA . TYR A 1 362 ? 9.742 14.721 -24.852 1.00 88.56 362 TYR A CA 1
ATOM 2908 C C . TYR A 1 362 ? 10.069 13.500 -25.723 1.00 88.56 362 TYR A C 1
ATOM 2910 O O . TYR A 1 362 ? 9.823 13.510 -26.934 1.00 88.56 362 TYR A O 1
ATOM 2918 N N . GLU A 1 363 ? 10.552 12.410 -25.122 1.00 86.00 363 GLU A N 1
ATOM 2919 C CA . GLU A 1 363 ? 10.858 11.168 -25.839 1.00 86.00 363 GLU A CA 1
ATOM 2920 C C . GLU A 1 363 ? 9.609 10.562 -26.498 1.00 86.00 363 GLU A C 1
ATOM 2922 O O . GLU A 1 363 ? 9.649 10.169 -27.673 1.00 86.00 363 GLU A O 1
ATOM 2927 N N . ALA A 1 364 ? 8.477 10.552 -25.785 1.00 83.19 364 ALA A N 1
ATOM 2928 C CA . ALA A 1 364 ? 7.193 10.104 -26.314 1.00 83.19 364 ALA A CA 1
ATOM 2929 C C . ALA A 1 364 ? 6.731 10.963 -27.505 1.00 83.19 364 ALA A C 1
ATOM 2931 O O . ALA A 1 364 ? 6.315 10.427 -28.539 1.00 83.19 364 ALA A O 1
ATOM 2932 N N . SER A 1 365 ? 6.866 12.289 -27.403 1.00 87.25 365 SER A N 1
ATOM 2933 C CA . SER A 1 365 ? 6.516 13.238 -28.472 1.00 87.25 365 SER A CA 1
ATOM 2934 C C . SER A 1 365 ? 7.400 13.045 -29.708 1.00 87.25 365 SER A C 1
ATOM 2936 O O . SER A 1 365 ? 6.908 12.983 -30.837 1.00 87.25 365 SER A O 1
ATOM 2938 N N . LYS A 1 366 ? 8.702 12.816 -29.514 1.00 86.62 366 LYS A N 1
ATOM 2939 C CA . LYS A 1 366 ? 9.652 12.533 -30.599 1.00 86.62 366 LYS A CA 1
ATOM 2940 C C . LYS A 1 366 ? 9.382 11.197 -31.291 1.00 86.62 366 LYS A C 1
ATOM 2942 O O . LYS A 1 366 ? 9.535 11.083 -32.511 1.00 86.62 366 LYS A O 1
ATOM 2947 N N . ALA A 1 367 ? 8.990 10.169 -30.539 1.00 83.00 367 ALA A N 1
ATOM 2948 C CA . ALA A 1 367 ? 8.568 8.893 -31.109 1.00 83.00 367 ALA A CA 1
ATOM 2949 C C . ALA A 1 367 ? 7.291 9.064 -31.947 1.00 83.00 367 ALA A C 1
ATOM 2951 O O . ALA A 1 367 ? 7.231 8.587 -33.083 1.00 83.00 367 ALA A O 1
ATOM 2952 N N . ARG A 1 368 ? 6.314 9.814 -31.422 1.00 82.00 368 ARG A N 1
ATOM 2953 C CA . ARG A 1 368 ? 5.044 10.135 -32.086 1.00 82.00 368 ARG A CA 1
ATOM 2954 C C . ARG A 1 368 ? 5.242 10.927 -33.377 1.00 82.00 368 ARG A C 1
ATOM 2956 O O . ARG A 1 368 ? 4.628 10.584 -34.383 1.00 82.00 368 ARG A O 1
ATOM 2963 N N . ALA A 1 369 ? 6.143 11.909 -33.396 1.00 82.25 369 ALA A N 1
ATOM 2964 C CA . ALA A 1 369 ? 6.442 12.712 -34.584 1.00 82.25 369 ALA A CA 1
ATOM 2965 C C . ALA A 1 369 ? 6.941 11.877 -35.782 1.00 82.25 369 ALA A C 1
ATOM 2967 O O . ALA A 1 369 ? 6.784 12.273 -36.934 1.00 82.25 369 ALA A O 1
ATOM 2968 N N . LYS A 1 370 ? 7.505 10.687 -35.533 1.00 84.00 370 LYS A N 1
ATOM 2969 C CA . LYS A 1 370 ? 7.944 9.748 -36.582 1.00 84.00 370 LYS A CA 1
ATOM 2970 C C . LYS A 1 370 ? 6.813 8.852 -37.104 1.00 84.00 370 LYS A C 1
ATOM 2972 O O . LYS A 1 370 ? 7.012 8.116 -38.072 1.00 84.00 370 LYS A O 1
ATOM 2977 N N . MET A 1 371 ? 5.639 8.871 -36.474 1.00 81.31 371 MET A N 1
ATOM 2978 C CA . MET A 1 371 ? 4.501 8.026 -36.831 1.00 81.31 371 MET A CA 1
ATOM 2979 C C . MET A 1 371 ? 3.617 8.718 -37.872 1.00 81.31 371 MET A C 1
ATOM 2981 O O . MET A 1 371 ? 2.817 9.586 -37.542 1.00 81.31 371 MET A O 1
ATOM 2985 N N . ALA A 1 372 ? 3.667 8.257 -39.125 1.00 77.06 372 ALA A N 1
ATOM 2986 C CA . ALA A 1 372 ? 2.861 8.811 -40.224 1.00 77.06 372 ALA A CA 1
ATOM 2987 C C . ALA A 1 372 ? 1.332 8.740 -40.008 1.00 77.06 372 ALA A C 1
ATOM 2989 O O . ALA A 1 372 ? 0.579 9.415 -40.704 1.00 77.06 372 ALA A O 1
ATOM 2990 N N . SER A 1 373 ? 0.859 7.899 -39.081 1.00 79.06 373 SER A N 1
ATOM 2991 C CA . SER A 1 373 ? -0.562 7.759 -38.744 1.00 79.06 373 SER A CA 1
ATOM 2992 C C . SER A 1 373 ? -1.060 8.773 -37.711 1.00 79.06 373 SER A C 1
ATOM 2994 O O . SER A 1 373 ? -2.263 8.821 -37.466 1.00 79.06 373 SER A O 1
ATOM 2996 N N . GLN A 1 374 ? -0.166 9.519 -37.056 1.00 74.69 374 GLN A N 1
ATOM 2997 C CA . GLN A 1 374 ? -0.538 10.486 -36.028 1.00 74.69 374 GLN A CA 1
ATOM 2998 C C . GLN A 1 374 ? -0.727 11.864 -36.653 1.00 74.69 374 GLN A C 1
ATOM 3000 O O . GLN A 1 374 ? 0.113 12.341 -37.411 1.00 74.69 374 GLN A O 1
ATOM 3005 N N . VAL A 1 375 ? -1.854 12.497 -36.337 1.00 72.06 375 VAL A N 1
ATOM 3006 C CA . VAL A 1 375 ? -2.124 13.875 -36.749 1.00 72.06 375 VAL A CA 1
ATOM 3007 C C . VAL A 1 375 ? -1.403 14.790 -35.768 1.00 72.06 375 VAL A C 1
ATOM 3009 O O . VAL A 1 375 ? -1.705 14.750 -34.576 1.00 72.06 375 VAL A O 1
ATOM 3012 N N . GLN A 1 376 ? -0.449 15.570 -36.273 1.00 75.06 376 GLN A N 1
ATOM 3013 C CA . GLN A 1 376 ? 0.153 16.682 -35.540 1.00 75.06 376 GLN A CA 1
ATOM 3014 C C . GLN A 1 376 ? -0.806 17.871 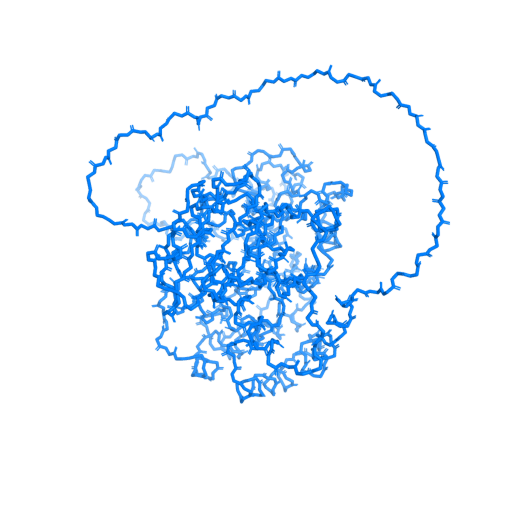-35.572 1.00 75.06 376 GLN A C 1
ATOM 3016 O O . GLN A 1 376 ? -1.363 18.183 -36.632 1.00 75.06 376 GLN A O 1
ATOM 3021 N N . ASN A 1 377 ? -1.022 18.511 -34.425 1.00 74.00 377 ASN A N 1
ATOM 3022 C CA . ASN A 1 377 ? -1.885 19.681 -34.324 1.00 74.00 377 ASN A CA 1
ATOM 3023 C C . ASN A 1 377 ? -1.141 20.852 -33.675 1.00 74.00 377 ASN A C 1
ATOM 3025 O O . ASN A 1 377 ? -0.962 20.888 -32.462 1.00 74.00 377 ASN A O 1
ATOM 3029 N N . GLY A 1 378 ? -0.747 21.827 -34.495 1.00 72.50 378 GLY A N 1
ATOM 3030 C CA . GLY A 1 378 ? -0.087 23.053 -34.039 1.00 72.50 378 GLY A CA 1
ATOM 3031 C C . GLY A 1 378 ? -1.042 24.158 -33.569 1.00 72.50 378 GLY A C 1
ATOM 3032 O O . GLY A 1 378 ? -0.585 25.231 -33.186 1.00 72.50 378 GLY A O 1
ATOM 3033 N N . ALA A 1 379 ? -2.364 23.950 -33.631 1.00 77.06 379 ALA A N 1
ATOM 3034 C CA . ALA A 1 379 ? -3.329 24.935 -33.150 1.00 77.06 379 ALA A CA 1
ATOM 3035 C C . ALA A 1 379 ? -3.447 24.870 -31.620 1.00 77.06 379 ALA A C 1
ATOM 3037 O O . ALA A 1 379 ? -3.831 23.837 -31.074 1.00 77.06 379 ALA A O 1
ATOM 3038 N N . VAL A 1 380 ? -3.162 25.989 -30.950 1.00 83.19 380 VAL A N 1
ATOM 3039 C CA . VAL A 1 380 ? -3.219 26.113 -29.487 1.00 83.19 380 VAL A CA 1
ATOM 3040 C C . VAL A 1 380 ? -4.303 27.112 -29.097 1.00 83.19 380 VAL A C 1
ATOM 3042 O O . VAL A 1 380 ? -4.140 28.316 -29.295 1.00 83.19 380 VAL A O 1
ATOM 3045 N N . ASP A 1 381 ? -5.398 26.621 -28.518 1.00 86.69 381 ASP A N 1
ATOM 3046 C CA . ASP A 1 381 ? -6.354 27.448 -27.778 1.00 86.69 381 ASP A CA 1
ATOM 3047 C C . ASP A 1 381 ? -6.040 27.331 -26.281 1.00 86.69 381 ASP A C 1
ATOM 3049 O O . ASP A 1 381 ? -6.395 26.360 -25.613 1.00 86.69 381 ASP A O 1
ATOM 3053 N N . ARG A 1 382 ? -5.313 28.322 -25.754 1.00 87.75 382 ARG A N 1
ATOM 3054 C CA . ARG A 1 382 ? -4.875 28.325 -24.351 1.00 87.75 382 ARG A CA 1
ATOM 3055 C C . ARG A 1 382 ? -6.051 28.390 -23.375 1.00 87.75 382 ARG A C 1
ATOM 3057 O O . ARG A 1 382 ? -5.943 27.837 -22.285 1.00 87.75 382 ARG A O 1
ATOM 3064 N N . GLN A 1 383 ? -7.161 29.035 -23.750 1.00 84.12 383 GLN A N 1
ATOM 3065 C CA . GLN A 1 383 ? -8.335 29.120 -22.882 1.00 84.12 383 GLN A CA 1
ATOM 3066 C C . GLN A 1 383 ? -9.066 27.777 -22.836 1.00 84.12 383 GLN A C 1
ATOM 3068 O O . GLN A 1 383 ? -9.454 27.344 -21.756 1.00 84.12 383 GLN A O 1
ATOM 3073 N N . GLU A 1 384 ? -9.192 27.087 -23.973 1.00 84.62 384 GLU A N 1
ATOM 3074 C CA . GLU A 1 384 ? -9.727 25.720 -24.015 1.00 84.62 384 GLU A CA 1
ATOM 3075 C C . GLU A 1 384 ? -8.876 24.760 -23.173 1.00 84.62 384 GLU A C 1
ATOM 3077 O O . GLU A 1 384 ? -9.417 23.982 -22.386 1.00 84.62 384 GLU A O 1
ATOM 3082 N N . ILE A 1 385 ? -7.546 24.839 -23.300 1.00 85.69 385 ILE A N 1
ATOM 3083 C CA . ILE A 1 385 ? -6.617 24.012 -22.521 1.00 85.69 385 ILE A CA 1
ATOM 3084 C C . ILE A 1 385 ? -6.773 24.303 -21.027 1.00 85.69 385 ILE A C 1
ATOM 3086 O O . ILE A 1 385 ? -6.937 23.362 -20.250 1.00 85.69 385 ILE A O 1
ATOM 3090 N N . LEU A 1 386 ? -6.794 25.574 -20.621 1.00 82.19 386 LEU A N 1
ATOM 3091 C CA . LEU A 1 386 ? -6.985 25.955 -19.224 1.00 82.19 386 LEU A CA 1
ATOM 3092 C C . LEU A 1 386 ? -8.322 25.440 -18.673 1.00 82.19 386 LEU A C 1
ATOM 3094 O O . LEU A 1 386 ? -8.348 24.800 -17.623 1.00 82.19 386 LEU A O 1
ATOM 3098 N N . ASP A 1 387 ? -9.421 25.661 -19.396 1.00 77.12 387 ASP A N 1
ATOM 3099 C CA . ASP A 1 387 ? -10.764 25.255 -18.970 1.00 77.12 387 ASP A CA 1
ATOM 3100 C C . ASP A 1 387 ? -10.898 23.725 -18.845 1.00 77.12 387 ASP A C 1
ATOM 3102 O O . ASP A 1 387 ? -11.634 23.232 -17.986 1.00 77.12 387 ASP A O 1
ATOM 3106 N N . ALA A 1 388 ? -10.196 22.966 -19.692 1.00 74.94 388 ALA A N 1
ATOM 3107 C CA . ALA A 1 388 ? -10.251 21.506 -19.711 1.00 74.94 388 ALA A CA 1
ATOM 3108 C C . ALA A 1 388 ? -9.280 20.834 -18.726 1.00 74.94 388 ALA A C 1
ATOM 3110 O O . ALA A 1 388 ? -9.579 19.749 -18.223 1.00 74.94 388 ALA A O 1
ATOM 3111 N N . THR A 1 389 ? -8.115 21.440 -18.482 1.00 80.12 389 THR A N 1
ATOM 3112 C CA . THR A 1 389 ? -6.991 20.783 -17.790 1.00 80.12 389 THR A CA 1
ATOM 3113 C C . THR A 1 389 ? -6.586 21.433 -16.476 1.00 80.12 389 THR A C 1
ATOM 3115 O O . THR A 1 389 ? -5.926 20.771 -15.684 1.00 80.12 389 THR A O 1
ATOM 3118 N N . GLY A 1 390 ? -6.946 22.700 -16.251 1.00 79.94 390 GLY A N 1
ATOM 3119 C CA . GLY A 1 390 ? -6.413 23.512 -15.154 1.00 79.94 390 GLY A CA 1
ATOM 3120 C C . GLY A 1 390 ? -4.994 24.047 -15.395 1.00 79.94 390 GLY A C 1
ATOM 3121 O O . GLY A 1 390 ? -4.517 24.867 -14.615 1.00 79.94 390 GLY A O 1
ATOM 3122 N N . VAL A 1 391 ? -4.326 23.644 -16.483 1.00 83.69 391 VAL A N 1
ATOM 3123 C CA . VAL A 1 391 ? -2.957 24.063 -16.808 1.00 83.69 391 VAL A CA 1
ATOM 3124 C C . VAL A 1 391 ? -2.976 25.400 -17.543 1.00 83.69 391 VAL A C 1
ATOM 3126 O O . VAL A 1 391 ? -3.524 25.519 -18.640 1.00 83.69 391 VAL A O 1
ATOM 3129 N N . VAL A 1 392 ? -2.339 26.407 -16.946 1.00 85.75 392 VAL A N 1
ATOM 3130 C CA . VAL A 1 392 ? -2.056 27.686 -17.605 1.00 85.75 392 VAL A CA 1
ATOM 3131 C C . VAL A 1 392 ? -0.798 27.517 -18.454 1.00 85.75 392 VAL A C 1
ATOM 3133 O O . VAL A 1 392 ? 0.251 27.142 -17.940 1.00 85.75 392 VAL A O 1
ATOM 3136 N N . LEU A 1 393 ? -0.905 27.771 -19.759 1.00 87.94 393 LEU A N 1
ATOM 3137 C CA . LEU A 1 393 ? 0.244 27.779 -20.664 1.00 87.94 393 LEU A CA 1
ATOM 3138 C C . LEU A 1 393 ? 0.767 29.208 -20.855 1.00 87.94 393 LEU A C 1
ATOM 3140 O O . LEU A 1 393 ? -0.061 30.095 -21.094 1.00 87.94 393 LEU A O 1
ATOM 3144 N N . PRO A 1 394 ? 2.095 29.423 -20.846 1.00 87.56 394 PRO A N 1
ATOM 3145 C CA . PRO A 1 394 ? 2.670 30.741 -21.088 1.00 87.56 394 PRO A CA 1
ATOM 3146 C C . PRO A 1 394 ? 2.423 31.216 -22.529 1.00 87.56 394 PRO A C 1
ATOM 3148 O O . PRO A 1 394 ? 2.112 30.436 -23.451 1.00 87.56 394 PRO A O 1
ATOM 3151 N N . GLU A 1 395 ? 2.563 32.524 -22.743 1.00 87.56 395 GLU A N 1
ATOM 3152 C CA . GLU A 1 395 ? 2.658 33.065 -24.094 1.00 87.56 395 GLU A CA 1
ATOM 3153 C C . GLU A 1 395 ? 4.002 32.664 -24.704 1.00 87.56 395 GLU A C 1
ATOM 3155 O O . GLU A 1 395 ? 5.057 32.813 -24.100 1.00 87.56 395 GLU A O 1
ATOM 3160 N N . LEU A 1 396 ? 3.959 32.108 -25.915 1.00 88.19 396 LEU A N 1
ATOM 3161 C CA . LEU A 1 396 ? 5.186 31.779 -26.629 1.00 88.19 396 LEU A CA 1
ATOM 3162 C C . LEU A 1 396 ? 5.704 33.019 -27.362 1.00 88.19 396 LEU A C 1
ATOM 3164 O O . LEU A 1 396 ? 4.881 33.780 -27.888 1.00 88.19 396 LEU A O 1
ATOM 3168 N N . PRO A 1 397 ? 7.033 33.178 -27.498 1.00 88.25 397 PRO A N 1
ATOM 3169 C CA . PRO A 1 397 ? 7.618 34.174 -28.383 1.00 88.25 397 PRO A CA 1
ATOM 3170 C C . PRO A 1 397 ? 7.006 34.098 -29.787 1.00 88.25 397 PRO A C 1
ATOM 3172 O O . PRO A 1 397 ? 6.801 33.015 -30.330 1.00 88.25 397 PRO A O 1
ATOM 3175 N N . GLY A 1 398 ? 6.714 35.251 -30.396 1.00 80.25 398 GLY A N 1
ATOM 3176 C CA . GLY A 1 398 ? 5.965 35.316 -31.661 1.00 80.25 398 GLY A CA 1
ATOM 3177 C C . GLY A 1 398 ? 6.645 34.648 -32.865 1.00 80.25 398 GLY A C 1
ATOM 3178 O O . GLY A 1 398 ? 5.973 34.350 -33.848 1.00 80.25 398 GLY A O 1
ATOM 3179 N N . GLU A 1 399 ? 7.953 34.402 -32.779 1.00 85.88 399 GLU A N 1
ATOM 3180 C CA . GLU A 1 399 ? 8.743 33.714 -33.808 1.00 85.88 399 GLU A CA 1
ATOM 3181 C C . GLU A 1 399 ? 8.774 32.183 -33.609 1.00 85.88 399 GLU A C 1
ATOM 3183 O O . GLU A 1 399 ? 9.271 31.454 -34.466 1.00 85.88 399 GLU A O 1
ATOM 3188 N N . TRP A 1 400 ? 8.228 31.669 -32.500 1.00 91.31 400 TRP A N 1
ATOM 3189 C CA . TRP A 1 400 ? 8.173 30.236 -32.220 1.00 91.31 400 TRP A CA 1
ATOM 3190 C C . TRP A 1 400 ? 6.951 29.597 -32.871 1.00 91.31 400 TRP A C 1
ATOM 3192 O O . TRP A 1 400 ? 5.821 30.075 -32.750 1.00 91.31 400 TRP A O 1
ATOM 3202 N N . THR A 1 401 ? 7.167 28.463 -33.533 1.00 90.81 401 THR A N 1
ATOM 3203 C CA . THR A 1 401 ? 6.100 27.725 -34.211 1.00 90.81 401 THR A CA 1
ATOM 3204 C C . THR A 1 401 ? 5.756 26.457 -33.446 1.00 90.81 401 THR A C 1
ATOM 3206 O O . THR A 1 401 ? 6.580 25.553 -33.308 1.00 90.81 401 THR A O 1
ATOM 3209 N N . VAL A 1 402 ? 4.508 26.354 -32.987 1.00 92.50 402 VAL A N 1
ATOM 3210 C CA . VAL A 1 402 ? 3.989 25.124 -32.381 1.00 92.50 402 VAL A CA 1
ATOM 3211 C C . VAL A 1 402 ? 3.716 24.093 -33.468 1.00 92.50 402 VAL A C 1
ATOM 3213 O O . VAL A 1 402 ? 2.980 24.350 -34.421 1.00 92.50 402 VAL A O 1
ATOM 3216 N N . THR A 1 403 ? 4.301 22.911 -33.315 1.00 89.50 403 THR A N 1
ATOM 3217 C CA . THR A 1 403 ? 4.155 21.798 -34.264 1.00 89.50 403 THR A CA 1
ATOM 3218 C C . THR A 1 403 ? 3.168 20.749 -33.775 1.00 89.50 403 THR A C 1
ATOM 3220 O O . THR A 1 403 ? 2.437 20.181 -34.585 1.00 89.50 403 THR A O 1
ATOM 3223 N N . ASP A 1 404 ? 3.101 20.524 -32.464 1.00 89.44 404 ASP A N 1
ATOM 3224 C CA . ASP A 1 404 ? 2.145 19.607 -31.849 1.00 89.44 404 ASP A CA 1
ATOM 3225 C C . ASP A 1 404 ? 1.818 20.054 -30.422 1.00 89.44 404 ASP A C 1
ATOM 3227 O O . ASP A 1 404 ? 2.677 20.592 -29.723 1.00 89.44 404 ASP A O 1
ATOM 3231 N N . THR A 1 405 ? 0.583 19.841 -29.977 1.00 90.75 405 THR A N 1
ATOM 3232 C CA . THR A 1 405 ? 0.167 20.048 -28.582 1.00 90.75 405 THR A CA 1
ATOM 3233 C C . THR A 1 405 ? -0.701 18.890 -28.137 1.00 90.75 405 THR A C 1
ATOM 3235 O O . THR A 1 405 ? -1.677 18.535 -28.801 1.00 90.75 405 THR A O 1
ATOM 3238 N N . GLN A 1 406 ? -0.352 18.296 -27.001 1.00 88.00 406 GLN A N 1
ATOM 3239 C CA . GLN A 1 406 ? -1.014 17.101 -26.504 1.00 88.00 406 GLN A CA 1
ATOM 3240 C C . GLN A 1 406 ? -1.123 17.091 -24.984 1.00 88.00 406 GLN A C 1
ATOM 3242 O O . GLN A 1 406 ? -0.274 17.622 -24.272 1.00 88.00 406 GLN A O 1
ATOM 3247 N N . LEU A 1 407 ? -2.166 16.421 -24.498 1.00 85.50 407 LEU A N 1
ATOM 3248 C CA . LEU A 1 407 ? -2.244 16.029 -23.099 1.00 85.50 407 LEU A CA 1
ATOM 3249 C C . LEU A 1 407 ? -1.311 14.850 -22.869 1.00 85.50 407 LEU A C 1
ATOM 3251 O O . LEU A 1 407 ? -1.342 13.870 -23.618 1.00 85.50 407 LEU A O 1
ATOM 3255 N N . TYR A 1 408 ? -0.520 14.941 -21.813 1.00 80.06 408 TYR A N 1
ATOM 3256 C CA . TYR A 1 408 ? 0.360 13.883 -21.371 1.00 80.06 408 TYR A CA 1
ATOM 3257 C C . TYR A 1 408 ? -0.046 13.474 -19.951 1.00 80.06 408 TYR A C 1
ATOM 3259 O O . TYR A 1 408 ? -0.198 14.321 -19.071 1.00 80.06 408 TYR A O 1
ATOM 3267 N N . PRO A 1 409 ? -0.320 12.187 -19.705 1.00 68.75 409 PRO A N 1
ATOM 3268 C CA . PRO A 1 409 ? -0.514 11.706 -18.349 1.00 68.75 409 PRO A CA 1
ATOM 3269 C C . PRO A 1 409 ? 0.852 11.606 -17.662 1.00 68.75 409 PRO A C 1
ATOM 3271 O O . PRO A 1 409 ? 1.709 10.863 -18.129 1.00 68.75 409 PRO A O 1
ATOM 3274 N N . SER A 1 410 ? 1.035 12.320 -16.552 1.00 70.00 410 SER A N 1
ATOM 3275 C CA . SER A 1 410 ? 2.271 12.295 -15.754 1.00 70.00 410 SER A CA 1
ATOM 3276 C C . SER A 1 410 ? 1.987 11.943 -14.292 1.00 70.00 410 SER A C 1
ATOM 3278 O O . SER A 1 410 ? 0.848 12.075 -13.826 1.00 70.00 410 SER A O 1
ATOM 3280 N N . ASP A 1 411 ? 3.015 11.558 -13.525 1.00 60.72 411 ASP A N 1
ATOM 3281 C CA . ASP A 1 411 ? 2.894 11.398 -12.066 1.00 60.72 411 ASP A CA 1
ATOM 3282 C C . ASP A 1 411 ? 2.584 12.743 -11.354 1.00 60.72 411 ASP A C 1
ATOM 3284 O O . ASP A 1 411 ? 2.216 12.739 -10.171 1.00 60.72 411 ASP A O 1
ATOM 3288 N N . LEU A 1 412 ? 2.685 13.882 -12.063 1.00 62.09 412 LEU A N 1
ATOM 3289 C CA . LEU A 1 412 ? 2.339 15.234 -11.591 1.00 62.09 412 LEU A CA 1
ATOM 3290 C C . LEU A 1 412 ? 0.853 15.588 -11.779 1.00 62.09 412 LEU A C 1
ATOM 3292 O O . LEU A 1 412 ? 0.366 16.540 -11.173 1.00 62.09 412 LEU A O 1
ATOM 3296 N N . GLY A 1 413 ? 0.104 14.792 -12.548 1.00 64.06 413 GLY A N 1
ATOM 3297 C CA . GLY A 1 413 ? -1.306 15.026 -12.857 1.00 64.06 413 GLY A CA 1
ATOM 3298 C C . GLY A 1 413 ? -1.548 15.230 -14.351 1.00 64.06 413 GLY A C 1
ATOM 3299 O O . GLY A 1 413 ? -0.850 14.661 -15.193 1.00 64.06 413 GLY A O 1
ATOM 3300 N N . THR A 1 414 ? -2.574 16.017 -14.687 1.00 71.56 414 THR A N 1
ATOM 3301 C CA . THR A 1 414 ? -2.827 16.415 -16.076 1.00 71.56 414 THR A CA 1
ATOM 3302 C C . THR A 1 414 ? -1.719 17.365 -16.504 1.00 71.56 414 THR A C 1
ATOM 3304 O O . THR A 1 414 ? -1.612 18.461 -15.956 1.00 71.56 414 THR A O 1
ATOM 3307 N N . SER A 1 415 ? -0.901 16.953 -17.468 1.00 86.69 415 SER A N 1
ATOM 3308 C CA . SER A 1 415 ? 0.110 17.820 -18.055 1.00 86.69 415 SER A CA 1
ATOM 3309 C C . SER A 1 415 ? -0.136 18.030 -19.539 1.00 86.69 415 SER A C 1
ATOM 3311 O O . SER A 1 415 ? -0.838 17.267 -20.213 1.00 86.69 415 SER A O 1
ATOM 3313 N N . VAL A 1 416 ? 0.414 19.125 -20.039 1.00 90.50 416 VAL A N 1
ATOM 3314 C CA . VAL A 1 416 ? 0.356 19.515 -21.438 1.00 90.50 416 VAL A CA 1
ATOM 3315 C C . VAL A 1 416 ? 1.777 19.558 -21.960 1.00 90.50 416 VAL A C 1
ATOM 3317 O O . VAL A 1 416 ? 2.670 20.117 -21.328 1.00 90.50 416 VAL A O 1
ATOM 3320 N N . VAL A 1 417 ? 1.980 18.956 -23.124 1.00 92.50 417 VAL A N 1
ATOM 3321 C CA . VAL A 1 417 ? 3.260 18.951 -23.822 1.00 92.50 417 VAL A CA 1
ATOM 3322 C C . VAL A 1 417 ? 3.052 19.631 -25.153 1.00 92.50 417 VAL A C 1
ATOM 3324 O O . VAL A 1 417 ? 2.156 19.262 -25.917 1.00 92.50 417 VAL A O 1
ATOM 3327 N N . MET A 1 418 ? 3.891 20.614 -25.428 1.00 92.56 418 MET A N 1
ATOM 3328 C CA . MET A 1 418 ? 3.865 21.384 -26.653 1.00 92.56 418 MET A CA 1
ATOM 3329 C C . MET A 1 418 ? 5.219 21.262 -27.340 1.00 92.56 418 MET A C 1
ATOM 3331 O O . MET A 1 418 ? 6.234 21.701 -26.806 1.00 92.56 418 MET A O 1
ATOM 3335 N N . SER A 1 419 ? 5.239 20.654 -28.522 1.00 93.06 419 SER A N 1
ATOM 3336 C CA . SER A 1 419 ? 6.431 20.587 -29.362 1.00 93.06 419 SER A CA 1
ATOM 3337 C C . SER A 1 419 ? 6.549 21.866 -30.177 1.00 93.06 419 SER A C 1
ATOM 3339 O O . SER A 1 419 ? 5.619 22.254 -30.891 1.00 93.06 419 SER A O 1
ATOM 3341 N N . VAL A 1 420 ? 7.700 22.518 -30.081 1.00 92.06 420 VAL A N 1
ATOM 3342 C CA . VAL A 1 420 ? 7.936 23.854 -30.624 1.00 92.06 420 VAL A CA 1
ATOM 3343 C C . VAL A 1 420 ? 9.219 23.861 -31.444 1.00 92.06 420 VAL A C 1
ATOM 3345 O O . VAL A 1 420 ? 10.186 23.175 -31.117 1.00 92.06 420 VAL A O 1
ATOM 3348 N N . VAL A 1 421 ? 9.204 24.641 -32.519 1.00 91.50 421 VAL A N 1
ATOM 3349 C CA . VAL A 1 421 ? 10.392 24.997 -33.293 1.00 91.50 421 VAL A CA 1
ATOM 3350 C C . VAL A 1 421 ? 10.691 26.474 -33.048 1.00 91.50 421 VAL A C 1
ATOM 3352 O O . VAL A 1 421 ? 9.798 27.308 -33.231 1.00 91.50 421 VAL A O 1
ATOM 3355 N N . THR A 1 422 ? 11.906 26.784 -32.591 1.00 91.12 422 THR A N 1
ATOM 3356 C CA . THR A 1 422 ? 12.364 28.164 -32.337 1.00 91.12 422 THR A CA 1
ATOM 3357 C C . THR A 1 422 ? 12.671 28.903 -33.643 1.00 91.12 422 THR A C 1
ATOM 3359 O O . THR A 1 422 ? 12.670 28.314 -34.727 1.00 91.12 422 THR A O 1
ATOM 3362 N N . GLU A 1 423 ? 12.987 30.198 -33.558 1.00 88.81 423 GLU A N 1
ATOM 3363 C CA . GLU A 1 423 ? 13.417 30.995 -34.712 1.00 88.81 423 GLU A CA 1
ATOM 3364 C C . GLU A 1 423 ? 14.707 30.483 -35.382 1.00 88.81 423 GLU A C 1
ATOM 3366 O O . GLU A 1 423 ? 14.933 30.742 -36.566 1.00 88.81 423 GLU A O 1
ATOM 3371 N N . GLU A 1 424 ? 15.537 29.735 -34.647 1.00 89.38 424 GLU A N 1
ATOM 3372 C CA . GLU A 1 424 ? 16.787 29.144 -35.139 1.00 89.38 424 GLU A CA 1
ATOM 3373 C C . GLU A 1 424 ? 16.612 27.701 -35.660 1.00 89.38 424 GLU A C 1
ATOM 3375 O O . GLU A 1 424 ? 17.598 27.003 -35.891 1.00 89.38 424 GLU A O 1
ATOM 3380 N N . ASP A 1 425 ? 15.366 27.263 -35.897 1.00 87.25 425 ASP A N 1
ATOM 3381 C CA . ASP A 1 425 ? 15.007 25.901 -36.339 1.00 87.25 425 ASP A CA 1
ATOM 3382 C C . ASP A 1 425 ? 15.374 24.812 -35.305 1.00 87.25 425 ASP A C 1
ATOM 3384 O O . ASP A 1 425 ? 15.628 23.650 -35.638 1.00 87.25 425 ASP A O 1
ATOM 3388 N N . GLU A 1 426 ? 15.399 25.178 -34.017 1.00 90.44 426 GLU A N 1
ATOM 3389 C CA . GLU A 1 426 ? 15.704 24.262 -32.915 1.00 90.44 426 GLU A CA 1
ATOM 3390 C C . GLU A 1 426 ? 14.428 23.559 -32.443 1.00 90.44 426 GLU A C 1
ATOM 3392 O O . GLU A 1 426 ? 13.421 24.201 -32.141 1.00 90.44 426 GLU A O 1
ATOM 3397 N N . GLN A 1 427 ? 14.468 22.228 -32.346 1.00 89.44 427 GLN A N 1
ATOM 3398 C CA . GLN A 1 427 ? 13.342 21.435 -31.851 1.00 89.44 427 GLN A CA 1
ATOM 3399 C C . GLN A 1 427 ? 13.405 21.297 -30.333 1.00 89.44 427 GLN A C 1
ATOM 3401 O O . GLN A 1 427 ? 14.295 20.636 -29.788 1.00 89.44 427 GLN A O 1
ATOM 3406 N N . ILE A 1 428 ? 12.412 21.876 -29.669 1.00 92.38 428 ILE A N 1
ATOM 3407 C CA . ILE A 1 428 ? 12.246 21.826 -28.220 1.00 92.38 428 ILE A CA 1
ATOM 3408 C C . ILE A 1 428 ? 10.825 21.378 -27.869 1.00 92.38 428 ILE A C 1
ATOM 3410 O O . ILE A 1 428 ? 9.923 21.318 -28.708 1.00 92.38 428 ILE A O 1
ATOM 3414 N N . SER A 1 429 ? 10.600 21.011 -26.617 1.00 93.94 429 SER A N 1
ATOM 3415 C CA . SER A 1 429 ? 9.264 20.773 -26.083 1.00 93.94 429 SER A CA 1
ATOM 3416 C C . SER A 1 429 ? 9.094 21.466 -24.747 1.00 93.94 429 SER A C 1
ATOM 3418 O O . SER A 1 429 ? 9.955 21.357 -23.876 1.00 93.94 429 SER A O 1
ATOM 3420 N N . LEU A 1 430 ? 7.967 22.160 -24.611 1.00 94.44 430 LEU A N 1
ATOM 3421 C CA . LEU A 1 430 ? 7.493 22.736 -23.365 1.00 94.44 430 LEU A CA 1
ATOM 3422 C C . LEU A 1 430 ? 6.556 21.740 -22.692 1.00 94.44 430 LEU A C 1
ATOM 3424 O O . LEU A 1 430 ? 5.526 21.367 -23.253 1.00 94.44 430 LEU A O 1
ATOM 3428 N N . PHE A 1 431 ? 6.917 21.328 -21.491 1.00 93.69 431 PHE A N 1
ATOM 3429 C CA . PHE A 1 431 ? 6.086 20.565 -20.581 1.00 93.69 431 PHE A CA 1
ATOM 3430 C C . PHE A 1 431 ? 5.505 21.515 -19.531 1.00 93.69 431 PHE A C 1
ATOM 3432 O O . PHE A 1 431 ? 6.237 22.317 -18.955 1.00 93.69 431 PHE A O 1
ATOM 3439 N N . ALA A 1 432 ? 4.203 21.409 -19.277 1.00 91.56 432 ALA A N 1
ATOM 3440 C CA . ALA A 1 432 ? 3.494 22.198 -18.279 1.00 91.56 432 ALA A CA 1
ATOM 3441 C C . ALA A 1 432 ? 2.565 21.308 -17.448 1.00 91.56 432 ALA A C 1
ATOM 3443 O O . ALA A 1 432 ? 1.767 20.556 -18.012 1.00 91.56 432 ALA A O 1
ATOM 3444 N N . ALA A 1 433 ? 2.637 21.402 -16.122 1.00 86.12 433 ALA A N 1
ATOM 3445 C CA . ALA A 1 433 ? 1.776 20.653 -15.206 1.00 86.12 433 ALA A CA 1
ATOM 3446 C C . ALA A 1 433 ? 1.276 21.535 -14.054 1.00 86.12 433 ALA A C 1
ATOM 3448 O O . ALA A 1 433 ? 2.018 22.365 -13.536 1.00 86.12 433 ALA A O 1
ATOM 3449 N N . GLU A 1 434 ? 0.021 21.346 -13.639 1.00 72.62 434 GLU A N 1
ATOM 3450 C CA . GLU A 1 434 ? -0.560 22.048 -12.487 1.00 72.62 434 GLU A CA 1
ATOM 3451 C C . GLU A 1 434 ? 0.019 21.475 -11.177 1.00 72.62 434 GLU A C 1
ATOM 3453 O O . GLU A 1 434 ? -0.422 20.434 -10.678 1.00 72.62 434 GLU A O 1
ATOM 3458 N N . GLU A 1 435 ? 1.022 22.146 -10.610 1.00 61.03 435 GLU A N 1
ATOM 3459 C CA . GLU A 1 435 ? 1.684 21.736 -9.373 1.00 61.03 435 GLU A CA 1
ATOM 3460 C C . GLU A 1 435 ? 2.077 22.961 -8.527 1.00 61.03 435 GLU A C 1
ATOM 3462 O O . GLU A 1 435 ? 2.722 23.881 -9.011 1.00 61.03 435 GLU A O 1
ATOM 3467 N N . GLU A 1 436 ? 1.743 22.951 -7.226 1.00 51.44 436 GLU A N 1
ATOM 3468 C CA . GLU A 1 436 ? 2.454 23.772 -6.229 1.00 51.44 436 GLU A CA 1
ATOM 3469 C C . GLU A 1 436 ? 3.811 23.109 -5.967 1.00 51.44 436 GLU A C 1
ATOM 3471 O O . GLU A 1 436 ? 3.979 22.335 -5.005 1.00 51.44 436 GLU A O 1
ATOM 3476 N N . THR A 1 437 ? 4.757 23.349 -6.868 1.00 49.22 437 THR A N 1
ATOM 3477 C CA . THR A 1 437 ? 6.145 22.961 -6.666 1.00 49.22 437 THR A CA 1
ATOM 3478 C C . THR A 1 437 ? 6.788 23.846 -5.592 1.00 49.22 437 THR A C 1
ATOM 3480 O O . THR A 1 437 ? 6.197 24.748 -5.006 1.00 49.22 437 THR A O 1
ATOM 3483 N N . SER A 1 438 ? 7.993 23.489 -5.165 1.00 55.75 438 SER A N 1
ATOM 3484 C CA . SER A 1 438 ? 8.844 24.388 -4.373 1.00 55.75 438 SER A CA 1
ATOM 3485 C C . SER A 1 438 ? 10.137 24.608 -5.143 1.00 55.75 438 SER A C 1
ATOM 3487 O O . SER A 1 438 ? 11.230 24.440 -4.596 1.00 55.75 438 SER A O 1
ATOM 3489 N N . ILE A 1 439 ? 9.993 24.847 -6.448 1.00 64.44 439 ILE A N 1
ATOM 3490 C CA . ILE A 1 439 ? 11.101 25.132 -7.357 1.00 64.44 439 ILE A CA 1
ATOM 3491 C C . ILE A 1 439 ? 11.188 26.645 -7.566 1.00 64.44 439 ILE A C 1
ATOM 3493 O O . ILE A 1 439 ? 10.351 27.411 -7.101 1.00 64.44 439 ILE A O 1
ATOM 3497 N N . SER A 1 440 ? 12.295 27.086 -8.145 1.00 68.88 440 SER A N 1
ATOM 3498 C CA . SER A 1 440 ? 12.574 28.506 -8.335 1.00 68.88 440 SER A CA 1
ATOM 3499 C C . SER A 1 440 ? 11.635 29.113 -9.383 1.00 68.88 440 SER A C 1
ATOM 3501 O O . SER A 1 440 ? 11.362 28.473 -10.395 1.00 68.88 440 SER A O 1
ATOM 3503 N N . GLU A 1 441 ? 11.209 30.362 -9.168 1.00 75.88 441 GLU A N 1
ATOM 3504 C CA . GLU A 1 441 ? 10.545 31.186 -10.197 1.00 75.88 441 GLU A CA 1
ATOM 3505 C C . GLU A 1 441 ? 11.507 31.535 -11.349 1.00 75.88 441 GLU A C 1
ATOM 3507 O O . GLU A 1 441 ? 11.085 31.820 -12.462 1.00 75.88 441 GLU A O 1
ATOM 3512 N N . LEU A 1 442 ? 12.820 31.488 -11.093 1.00 80.31 442 LEU A N 1
ATOM 3513 C CA . LEU A 1 442 ? 13.851 31.647 -12.119 1.00 80.31 442 LEU A CA 1
ATOM 3514 C C . LEU A 1 442 ? 14.227 30.293 -12.740 1.00 80.31 442 LEU A C 1
ATOM 3516 O O . LEU A 1 442 ? 14.481 29.358 -11.965 1.00 80.31 442 LEU A O 1
ATOM 3520 N N . PRO A 1 443 ? 14.362 30.210 -14.078 1.00 86.75 443 PRO A N 1
ATOM 3521 C CA . PRO A 1 443 ? 14.840 29.022 -14.778 1.00 86.75 443 PRO A CA 1
ATOM 3522 C C . PRO A 1 443 ? 16.165 28.486 -14.253 1.00 86.75 443 PRO A C 1
ATOM 3524 O O . PRO A 1 443 ? 17.129 29.226 -14.051 1.00 86.75 443 PRO A O 1
ATOM 3527 N N . ALA A 1 444 ? 16.213 27.171 -14.064 1.00 82.19 444 ALA A N 1
ATOM 3528 C CA . ALA A 1 444 ? 17.425 26.427 -13.766 1.00 82.19 444 ALA A CA 1
ATOM 3529 C C . ALA A 1 444 ? 17.588 25.273 -14.759 1.00 82.19 444 ALA A C 1
ATOM 3531 O O . ALA A 1 444 ? 16.609 24.619 -15.111 1.00 82.19 444 ALA A O 1
ATOM 3532 N N . THR A 1 445 ? 18.825 24.984 -15.171 1.00 81.69 445 THR A N 1
ATOM 3533 C CA . THR A 1 445 ? 19.132 23.820 -16.015 1.00 81.69 445 THR A CA 1
ATOM 3534 C C . THR A 1 445 ? 19.730 22.660 -15.241 1.00 81.69 445 THR A C 1
ATOM 3536 O O . THR A 1 445 ? 20.642 22.845 -14.432 1.00 81.69 445 THR A O 1
ATOM 3539 N N . GLU A 1 446 ? 19.340 21.453 -15.625 1.00 77.50 446 GLU A N 1
ATOM 3540 C CA . GLU A 1 446 ? 19.969 20.203 -15.218 1.00 77.50 446 GLU A CA 1
ATOM 3541 C C . GLU A 1 446 ? 20.251 19.318 -16.442 1.00 77.50 446 GLU A C 1
ATOM 3543 O O . GLU A 1 446 ? 19.581 19.411 -17.469 1.00 77.50 446 GLU A O 1
ATOM 3548 N N . VAL A 1 447 ? 21.270 18.459 -16.346 1.00 74.06 447 VAL A N 1
ATOM 3549 C CA . VAL A 1 447 ? 21.520 17.405 -17.337 1.00 74.06 447 VAL A CA 1
ATOM 3550 C C . VAL A 1 447 ? 21.038 16.081 -16.761 1.00 74.06 447 VAL A C 1
ATOM 3552 O O . VAL A 1 447 ? 21.670 15.542 -15.853 1.00 74.06 447 VAL A O 1
ATOM 3555 N N . ASN A 1 448 ? 19.962 15.536 -17.323 1.00 66.94 448 ASN A N 1
ATOM 3556 C CA . ASN A 1 448 ? 19.390 14.251 -16.936 1.00 66.94 448 ASN A CA 1
ATOM 3557 C C . ASN A 1 448 ? 19.536 13.242 -18.081 1.00 66.94 448 ASN A C 1
ATOM 3559 O O . ASN A 1 448 ? 19.211 13.537 -19.227 1.00 66.94 448 ASN A O 1
ATOM 3563 N N . HIS A 1 449 ? 20.114 12.069 -17.801 1.00 67.19 449 HIS A N 1
ATOM 3564 C CA . HIS A 1 449 ? 20.382 11.012 -18.795 1.00 67.19 449 HIS A CA 1
ATOM 3565 C C . HIS A 1 449 ? 21.045 11.479 -20.116 1.00 67.19 449 HIS A C 1
ATOM 3567 O O . HIS A 1 449 ? 20.907 10.836 -21.155 1.00 67.19 449 HIS A O 1
ATOM 3573 N N . GLY A 1 450 ? 21.821 12.570 -20.078 1.00 67.75 450 GLY A N 1
ATOM 3574 C CA . GLY A 1 450 ? 22.499 13.134 -21.250 1.00 67.75 450 GLY A CA 1
ATOM 3575 C C . GLY A 1 450 ? 21.672 14.134 -22.066 1.00 67.75 450 GLY A C 1
ATOM 3576 O O . GLY A 1 450 ? 22.173 14.613 -23.079 1.00 67.75 450 GLY A O 1
ATOM 3577 N N . MET A 1 451 ? 20.459 14.476 -21.623 1.00 74.00 451 MET A N 1
ATOM 3578 C CA . MET A 1 451 ? 19.656 15.576 -22.156 1.00 74.00 451 MET A CA 1
ATOM 3579 C C . MET A 1 451 ? 19.613 16.733 -21.163 1.00 74.00 451 MET A C 1
ATOM 3581 O O . MET A 1 451 ? 19.555 16.526 -19.951 1.00 74.00 451 MET A O 1
ATOM 3585 N N . THR A 1 452 ? 19.671 17.958 -21.671 1.00 82.25 452 THR A N 1
ATOM 3586 C CA . THR A 1 452 ? 19.491 19.147 -20.841 1.00 82.25 452 THR A CA 1
ATOM 3587 C C . THR A 1 452 ? 18.002 19.444 -20.708 1.00 82.25 452 THR A C 1
ATOM 3589 O O . THR A 1 452 ? 17.263 19.405 -21.690 1.00 82.25 452 THR A O 1
ATOM 3592 N N . VAL A 1 453 ? 17.582 19.737 -19.481 1.00 88.69 453 VAL A N 1
ATOM 3593 C CA . VAL A 1 453 ? 16.241 20.196 -19.134 1.00 88.69 453 VAL A CA 1
ATOM 3594 C C . VAL A 1 453 ? 16.372 21.521 -18.395 1.00 88.69 453 VAL A C 1
ATOM 3596 O O . VAL A 1 453 ? 17.124 21.603 -17.424 1.00 88.69 453 VAL A O 1
ATOM 3599 N N . ALA A 1 454 ? 15.659 22.548 -18.845 1.00 89.94 454 ALA A N 1
ATOM 3600 C CA . ALA A 1 454 ? 15.485 23.795 -18.107 1.00 89.94 454 ALA A CA 1
ATOM 3601 C C . ALA A 1 454 ? 14.110 23.783 -17.438 1.00 89.94 454 ALA A C 1
ATOM 3603 O O . ALA A 1 454 ? 13.148 23.368 -18.071 1.00 89.94 454 ALA A O 1
ATOM 3604 N N . TYR A 1 455 ? 13.993 24.206 -16.184 1.00 89.94 455 TYR A N 1
ATOM 3605 C CA . TYR A 1 455 ? 12.729 24.150 -15.450 1.00 89.94 455 TYR A CA 1
ATOM 3606 C C . TYR A 1 455 ? 12.556 25.325 -14.482 1.00 89.94 455 TYR A C 1
ATOM 3608 O O . TYR A 1 455 ? 13.537 25.849 -13.950 1.00 89.94 455 TYR A O 1
ATOM 3616 N N . TRP A 1 456 ? 11.306 25.737 -14.263 1.00 89.25 456 TRP A N 1
ATOM 3617 C CA . TRP A 1 456 ? 10.910 26.802 -13.334 1.00 89.25 456 TRP A CA 1
ATOM 3618 C C . TRP A 1 456 ? 9.443 26.662 -12.926 1.00 89.25 456 TRP A C 1
ATOM 3620 O O . TRP A 1 456 ? 8.705 25.830 -13.455 1.00 89.25 456 TRP A O 1
ATOM 3630 N N . GLU A 1 457 ? 9.032 27.472 -11.959 1.00 84.00 457 GLU A N 1
ATOM 3631 C CA . GLU A 1 457 ? 7.638 27.623 -11.556 1.00 84.00 457 GLU A CA 1
ATOM 3632 C C . GLU A 1 457 ? 7.103 28.974 -12.002 1.00 84.00 457 GLU A C 1
ATOM 3634 O O . GLU A 1 457 ? 7.766 29.999 -11.856 1.00 84.00 457 GLU A O 1
ATOM 3639 N N . GLU A 1 458 ? 5.876 28.971 -12.506 1.00 81.00 458 GLU A N 1
ATOM 3640 C CA . GLU A 1 458 ? 5.172 30.185 -12.868 1.00 81.00 458 GLU A CA 1
ATOM 3641 C C . GLU A 1 458 ? 3.736 30.128 -12.338 1.00 81.00 458 GLU A C 1
ATOM 3643 O O . GLU A 1 458 ? 2.905 29.317 -12.756 1.00 81.00 458 GLU A O 1
ATOM 3648 N N . GLY A 1 459 ? 3.444 30.971 -11.346 1.00 76.44 459 GLY A N 1
ATOM 3649 C CA . GLY A 1 459 ? 2.156 30.961 -10.660 1.00 76.44 459 GLY A CA 1
ATOM 3650 C C . GLY A 1 459 ? 1.907 29.652 -9.904 1.00 76.44 459 GLY A C 1
ATOM 3651 O O . GLY A 1 459 ? 2.405 29.477 -8.800 1.00 76.44 459 GLY A O 1
ATOM 3652 N N . SER A 1 460 ? 1.072 28.776 -10.466 1.00 70.81 460 SER A N 1
ATOM 3653 C CA . SER A 1 460 ? 0.736 27.451 -9.913 1.00 70.81 460 SER A CA 1
ATOM 3654 C C . SER A 1 460 ? 1.066 26.309 -10.879 1.00 70.81 460 SER A C 1
ATOM 3656 O O . SER A 1 460 ? 0.492 25.222 -10.777 1.00 70.81 460 SER A O 1
ATOM 3658 N N . VAL A 1 461 ? 1.904 26.589 -11.879 1.00 80.44 461 VAL A N 1
ATOM 3659 C CA . VAL A 1 461 ? 2.277 25.653 -12.935 1.00 80.44 461 VAL A CA 1
ATOM 3660 C C . VAL A 1 461 ? 3.783 25.442 -12.895 1.00 80.44 461 VAL A C 1
ATOM 3662 O O . VAL A 1 461 ? 4.566 26.390 -12.865 1.00 80.44 461 VAL A O 1
ATOM 3665 N N . ALA A 1 462 ? 4.177 24.177 -12.925 1.00 86.44 462 ALA A N 1
ATOM 3666 C CA . ALA A 1 462 ? 5.552 23.767 -13.118 1.00 86.44 462 ALA A CA 1
ATOM 3667 C C . ALA A 1 462 ? 5.832 23.646 -14.620 1.00 86.44 462 ALA A C 1
ATOM 3669 O O . ALA A 1 462 ? 5.113 22.940 -15.337 1.00 86.44 462 ALA A O 1
ATOM 3670 N N . LEU A 1 463 ? 6.869 24.338 -15.087 1.00 90.81 463 LEU A N 1
ATOM 3671 C CA . LEU A 1 463 ? 7.264 24.403 -16.489 1.00 90.81 463 LEU A CA 1
ATOM 3672 C C . LEU A 1 463 ? 8.636 23.765 -16.685 1.00 90.81 463 LEU A C 1
ATOM 3674 O O . LEU A 1 463 ? 9.540 23.923 -15.862 1.00 90.81 463 LEU A O 1
ATOM 3678 N N . ALA A 1 464 ? 8.796 23.055 -17.798 1.00 93.00 464 ALA A N 1
ATOM 3679 C CA . ALA A 1 464 ? 10.082 22.527 -18.219 1.00 93.00 464 ALA A CA 1
ATOM 3680 C C . ALA A 1 464 ? 10.253 22.588 -19.739 1.00 93.00 464 ALA A C 1
ATOM 3682 O O . ALA A 1 464 ? 9.353 22.232 -20.497 1.00 93.00 464 ALA A O 1
ATOM 3683 N N . LEU A 1 465 ? 11.434 23.004 -20.184 1.00 94.06 465 LEU A N 1
ATOM 3684 C CA . LEU A 1 465 ? 11.882 22.964 -21.566 1.00 94.06 465 LEU A CA 1
ATOM 3685 C C . LEU A 1 465 ? 12.909 21.851 -21.744 1.00 94.06 465 LEU A C 1
ATOM 3687 O O . LEU A 1 465 ? 13.878 21.757 -20.992 1.00 94.06 465 LEU A O 1
ATOM 3691 N N . VAL A 1 466 ? 12.704 21.027 -22.768 1.00 93.06 466 VAL A N 1
ATOM 3692 C CA . VAL A 1 466 ? 13.592 19.915 -23.133 1.00 93.06 466 VAL A CA 1
ATOM 3693 C C . VAL A 1 466 ? 13.867 19.970 -24.629 1.00 93.06 466 VAL A C 1
ATOM 3695 O O . VAL A 1 466 ? 12.947 20.178 -25.417 1.00 93.06 466 VAL A O 1
ATOM 3698 N N . GLY A 1 467 ? 15.112 19.759 -25.046 1.00 86.94 467 GLY A N 1
ATOM 3699 C CA . GLY A 1 467 ? 15.463 19.741 -26.465 1.00 86.94 467 GLY A CA 1
ATOM 3700 C C . GLY A 1 467 ? 16.871 19.226 -26.734 1.00 86.94 467 GLY A C 1
ATOM 3701 O O . GLY A 1 467 ? 17.675 19.057 -25.820 1.00 86.94 467 GLY A O 1
ATOM 3702 N N . GLU A 1 468 ? 17.183 18.991 -28.009 1.00 81.19 468 GLU A N 1
ATOM 3703 C CA . GLU A 1 468 ? 18.548 18.672 -28.468 1.00 81.19 468 GLU A CA 1
ATOM 3704 C C . GLU A 1 468 ? 19.388 19.946 -28.670 1.00 81.19 468 GLU A C 1
ATOM 3706 O O . GLU A 1 468 ? 20.051 20.120 -29.690 1.00 81.19 468 GLU A O 1
ATOM 3711 N N . VAL A 1 469 ? 19.346 20.846 -27.690 1.00 83.81 469 VAL A N 1
ATOM 3712 C CA . VAL A 1 469 ? 20.131 22.086 -27.638 1.00 83.81 469 VAL A CA 1
ATOM 3713 C C . VAL A 1 469 ? 21.096 22.028 -26.457 1.00 83.81 469 VAL A C 1
ATOM 3715 O O . VAL A 1 469 ? 20.906 21.244 -25.523 1.00 83.81 469 VAL A O 1
ATOM 3718 N N . ASP A 1 470 ? 22.171 22.814 -26.502 1.00 81.44 470 ASP A N 1
ATOM 3719 C CA . ASP A 1 470 ? 23.121 22.844 -25.393 1.00 81.44 470 ASP A CA 1
ATOM 3720 C C . ASP A 1 470 ? 22.551 23.570 -24.161 1.00 81.44 470 ASP A C 1
ATOM 3722 O O . ASP A 1 470 ? 21.570 24.311 -24.231 1.00 81.44 470 ASP A O 1
ATOM 3726 N N . ALA A 1 471 ? 23.151 23.317 -22.994 1.00 81.00 471 ALA A N 1
ATOM 3727 C CA . ALA A 1 471 ? 22.638 23.847 -21.733 1.00 81.00 471 ALA A CA 1
ATOM 3728 C C . ALA A 1 471 ? 22.576 25.386 -21.672 1.00 81.00 471 ALA A C 1
ATOM 3730 O O . ALA A 1 471 ? 21.555 25.901 -21.216 1.00 81.00 471 ALA A O 1
ATOM 3731 N N . PRO A 1 472 ? 23.599 26.136 -22.137 1.00 86.00 472 PRO A N 1
ATOM 3732 C CA . PRO A 1 472 ? 23.522 27.594 -22.196 1.00 86.00 472 PRO A CA 1
ATOM 3733 C C . PRO A 1 472 ? 22.373 28.102 -23.070 1.00 86.00 472 PRO A C 1
ATOM 3735 O O . PRO A 1 472 ? 21.677 29.030 -22.662 1.00 86.00 472 PRO A O 1
ATOM 3738 N N . ARG A 1 473 ? 22.143 27.483 -24.235 1.00 89.62 473 ARG A N 1
ATOM 3739 C CA . ARG A 1 473 ? 21.054 27.868 -25.133 1.00 89.62 473 ARG A CA 1
ATOM 3740 C C . ARG A 1 473 ? 19.685 27.539 -24.544 1.00 89.62 473 ARG A C 1
ATOM 3742 O O . ARG A 1 473 ? 18.788 28.371 -24.593 1.00 89.62 473 ARG A O 1
ATOM 3749 N N . LEU A 1 474 ? 19.520 26.367 -23.928 1.00 89.31 474 LEU A N 1
ATOM 3750 C CA . LEU A 1 474 ? 18.252 25.991 -23.292 1.00 89.31 474 LEU A CA 1
ATOM 3751 C C . LEU A 1 474 ? 17.903 26.898 -22.101 1.00 89.31 474 LEU A C 1
ATOM 3753 O O . LEU A 1 474 ? 16.732 27.215 -21.907 1.00 89.31 474 LEU A O 1
ATOM 3757 N N . GLN A 1 475 ? 18.909 27.339 -21.337 1.00 88.19 475 GLN A N 1
ATOM 3758 C CA . GLN A 1 475 ? 18.736 28.330 -20.271 1.00 88.19 475 GLN A CA 1
ATOM 3759 C C . GLN A 1 475 ? 18.240 29.670 -20.829 1.00 88.19 475 GLN A C 1
ATOM 3761 O O . GLN A 1 475 ? 17.271 30.213 -20.314 1.00 88.19 475 GLN A O 1
ATOM 3766 N N . GLU A 1 476 ? 18.866 30.178 -21.895 1.00 90.19 476 GLU A N 1
ATOM 3767 C CA . GLU A 1 476 ? 18.466 31.430 -22.551 1.00 90.19 476 GLU A CA 1
ATOM 3768 C C . GLU A 1 476 ? 17.014 31.365 -23.053 1.00 90.19 476 GLU A C 1
ATOM 3770 O O . GLU A 1 476 ? 16.230 32.287 -22.834 1.00 90.19 476 GLU A O 1
ATOM 3775 N N . LEU A 1 477 ? 16.629 30.255 -23.693 1.00 91.44 477 LEU A N 1
ATOM 3776 C CA . LEU A 1 477 ? 15.259 30.036 -24.168 1.00 91.44 477 LEU A CA 1
ATOM 3777 C C . LEU A 1 477 ? 14.248 30.006 -23.009 1.00 91.44 477 LEU A C 1
ATOM 3779 O O . LEU A 1 477 ? 13.149 30.541 -23.146 1.00 91.44 477 LEU A O 1
ATOM 3783 N N . ALA A 1 478 ? 14.616 29.405 -21.874 1.00 90.88 478 ALA A N 1
ATOM 3784 C CA . ALA A 1 478 ? 13.776 29.356 -20.682 1.00 90.88 478 ALA A CA 1
ATOM 3785 C C . ALA A 1 478 ? 13.632 30.724 -20.002 1.00 90.88 478 ALA A C 1
ATOM 3787 O O . ALA A 1 478 ? 12.526 31.094 -19.622 1.00 90.88 478 ALA A O 1
ATOM 3788 N N . GLU A 1 479 ? 14.717 31.494 -19.893 1.00 88.88 479 GLU A N 1
ATOM 3789 C CA . GLU A 1 479 ? 14.701 32.868 -19.367 1.00 88.88 479 GLU A CA 1
ATOM 3790 C C . GLU A 1 479 ? 13.827 33.780 -20.230 1.00 88.88 479 GLU A C 1
ATOM 3792 O O . GLU A 1 479 ? 12.948 34.463 -19.713 1.00 88.88 479 GLU A O 1
ATOM 3797 N N . ASN A 1 480 ? 13.980 33.708 -21.555 1.00 87.69 480 ASN A N 1
ATOM 3798 C CA . ASN A 1 480 ? 13.144 34.461 -22.487 1.00 87.69 480 ASN A CA 1
ATOM 3799 C C . ASN A 1 480 ? 11.661 34.083 -22.393 1.00 87.69 480 ASN A C 1
ATOM 3801 O O . ASN A 1 480 ? 10.805 34.931 -22.641 1.00 87.69 480 ASN A O 1
ATOM 3805 N N . LEU A 1 481 ? 11.338 32.822 -22.088 1.00 87.81 481 LEU A N 1
ATOM 3806 C CA . LEU A 1 481 ? 9.952 32.397 -21.915 1.00 87.81 481 LEU A CA 1
ATOM 3807 C C . LEU A 1 481 ? 9.384 32.894 -20.581 1.00 87.81 481 LEU A C 1
ATOM 3809 O O . LEU A 1 481 ? 8.291 33.443 -20.580 1.00 87.81 481 LEU A O 1
ATOM 3813 N N . ALA A 1 482 ? 10.141 32.774 -19.487 1.00 84.62 482 ALA A N 1
ATOM 3814 C CA . ALA A 1 482 ? 9.736 33.234 -18.156 1.00 84.62 482 ALA A CA 1
ATOM 3815 C C . ALA A 1 482 ? 9.566 34.765 -18.066 1.00 84.62 482 ALA A C 1
ATOM 3817 O O . ALA A 1 482 ? 8.719 35.249 -17.320 1.00 84.62 482 ALA A O 1
ATOM 3818 N N . ASP A 1 483 ? 10.340 35.532 -18.841 1.00 78.12 483 ASP A N 1
ATOM 3819 C CA . ASP A 1 483 ? 10.233 36.997 -18.911 1.00 78.12 483 ASP A CA 1
ATOM 3820 C C . ASP A 1 483 ? 9.049 37.490 -19.773 1.00 78.12 483 ASP A C 1
ATOM 3822 O O . ASP A 1 483 ? 8.687 38.670 -19.706 1.00 78.12 483 ASP A O 1
ATOM 3826 N N . ASN A 1 484 ? 8.458 36.618 -20.599 1.00 64.56 484 ASN A N 1
ATOM 3827 C CA . ASN A 1 484 ? 7.344 36.939 -21.504 1.00 64.56 484 ASN A CA 1
ATOM 3828 C C . ASN A 1 484 ? 5.952 36.618 -20.928 1.00 64.56 484 ASN A C 1
ATOM 3830 O O . ASN A 1 484 ? 4.955 36.816 -21.631 1.00 64.56 484 ASN A O 1
ATOM 3834 N N . SER A 1 485 ? 5.881 36.144 -19.684 1.00 54.91 485 SER A N 1
ATOM 3835 C CA . SER A 1 485 ? 4.652 35.667 -19.044 1.00 54.91 485 SER A CA 1
ATOM 3836 C C . SER A 1 485 ? 3.873 36.696 -18.219 1.00 54.91 485 SER A C 1
ATOM 3838 O O . SER A 1 485 ? 4.489 37.604 -17.608 1.00 54.91 485 SER A O 1
#

Secondary structure (DSSP, 8-state):
--HHHHHHHHHHHTTTS---TT-TTHHHHHHHHHHHHHHH-SEEEEE-TTSSHHHHHHHHHHHHHHHHT---S-GGGGGGGGGT-TTS--EEEE-TT-GGGS-GGGS----GGGTTSEEEEEE--HHHHHHHHHHIIIIIS----S-HHHHHHHSTTSHHHHHHHHHHHHHTTTSSSEEEEEEHHHHHH-HHHHHHHHHHHHTPPPPPHHHHHHHHHHTSHHHHHHHHHTTTT--GGGS-S-TT-GGG-SSS---TTGGGGTS-HHHHHHHHHHHHHHS-GGGGGGSHHHHHHHHHHHHHHSS---------------------------SS-------------PPPHHHHHHHHHHHHHHHHHHHHHT-TTSPP-----HHHHHHHHSPPPPPPPTT-EEEEEEEEEETTEEEEEEEEE-TT--EEEEEEEE----S-SS-EEEEETTEEEEEEEETTEEEEEEESS-HHHHHHHHHHHHTT-